Protein AF-A0A8S1UZ27-F1 (afdb_monomer_lite)

InterPro domains:
  IPR019019 H-type lectin domain [PF09458] (265-325)

Sequence (639 aa):
MTGDRNINRKHVNYRKAGKIKKKLHKQQIKKAALSNKTTQPKSIEDMTKKDRRELIKKKKIVKEIEKALIKKGCSKRNRGRIMIIQKFFLYKLYLYSFVFQFIIFLSIPPYSIFSLRNQSVFQNNRYIYKNFNFIQYNLSFYCQIYRFFMIRQSIIKSQKCSQNINDPYVFLSSKICASLFLDLIKFKQMNIIKTKLTLKFYSNYFLLFLIKTYLQFIMKLIIAFLILLNTFAFIKYDSGLALDFNSDSYPTFKCYFGYSKIAVISFSNAFENIPQVFFYHEYFDQEVAEAELKLSITTITKTSFTSEIYCGQKRVRRLKIRWFALDDQRIEVINNFNMVNPDDKTFTIKNPNAKFGFIVLTSIHYSGAVDFQLSMSSITMNTVTVTITKVAGKFVNLKQVGYQVIVGVEEAFIKLGLQTSTGTFISGNISKQPNRWFVIAVQSITFPNTTYLTLEALFTYTATTLSYTWKSFLNSQTPNKHEQVWVAYQFTTTYKPLECFSIRTSRKQAFDLTILPTFFLQLVQTNQIYFTNGNYEYVVDKSITPLKMNIQMKCENGKKVQADFNKCNACSIQKTYSFTYNCFNQMNYIGFFPLFQQAFQQYNHLKINIQSSSLEIINVVYDQAITEKTIVKIQILNL

Secondary structure (DSSP, 8-state):
------SSSHHHHHHHHHHHHHHHHHHHHHHHHHS----PPPPGGGS-HHHHHHHHHHHHHHHHHHHHHHTS----TTHHHHHHHHHHHHHHHHHHHHHHHHHHHHTS-GGGTS--SS------HHHHHHHHHHHHHHHHHHHHHHHHHHHHHHHHHHTTSS--------SSSTTTHHHHHHHHHHHHHHHHHHHHHHHHHHHHHHHHHHHHHHHHHHHHHHHHHHHHHHHS-PPPEEEEEE-TTBTTT-TT--B-TT-EEEEEEE-SS--SSPPEEEEEEEEEEE-STT--EEEEEEEE-SSEEEEEEEE-SSPEEEEEEEEEEE--TTEEEEEEEEEES---EEEE-S-TT--EEEEEEEEEEESS-EEEEEEEEEE-SSEEEEEEEE-TTTGGGEEEEEEEEEEE-GGGEEEEEEEEESS-EE--PEEPPTTEEEEEEEEEEEE-SSS-EEEEEEEEE-SSEEEEEEE-SS-TT--EEEEEEEEESS-S------EEEEEEEEEE--S--SSS-SEEEEETTTTEEE-SSEEEEEEEPTT--SEEEEEEEE--TTEEEEEEEE--SS-SS--EEEEEEEE-TT-SEEEEEEEEE-SS---EEEEEEE-SSEEEEEEEEESSSEEEEEEEEEEEEE-

Structure (mmCIF, N/CA/C/O backbone):
data_AF-A0A8S1UZ27-F1
#
_entry.id   AF-A0A8S1UZ27-F1
#
loop_
_atom_site.group_PDB
_atom_site.id
_atom_site.type_symbol
_atom_site.label_atom_id
_atom_site.label_alt_id
_atom_site.label_comp_id
_atom_site.label_asym_id
_atom_site.label_entity_id
_atom_site.label_seq_id
_atom_site.pdbx_PDB_ins_code
_atom_site.Cartn_x
_atom_site.Cartn_y
_atom_site.Cartn_z
_atom_site.occupancy
_atom_site.B_iso_or_equiv
_atom_site.auth_seq_id
_atom_site.auth_comp_id
_atom_site.auth_asym_id
_atom_site.auth_atom_id
_atom_site.pdbx_PDB_model_num
ATOM 1 N N . MET A 1 1 ? -71.607 27.779 -12.928 1.00 41.59 1 MET A N 1
ATOM 2 C CA . MET A 1 1 ? -70.516 26.936 -12.390 1.00 41.59 1 MET A CA 1
ATOM 3 C C . MET A 1 1 ? -69.825 27.713 -11.282 1.00 41.59 1 MET A C 1
ATOM 5 O O . MET A 1 1 ? -69.341 28.808 -11.520 1.00 41.59 1 MET A O 1
ATOM 9 N N . THR A 1 2 ? -69.937 27.216 -10.055 1.00 36.25 2 THR A N 1
ATOM 10 C CA . THR A 1 2 ? -69.632 27.904 -8.792 1.00 36.25 2 THR A CA 1
ATOM 11 C C . THR A 1 2 ? -68.139 27.912 -8.469 1.00 36.25 2 THR A C 1
ATOM 13 O O . THR A 1 2 ? -67.514 26.853 -8.436 1.00 36.25 2 THR A O 1
ATOM 16 N N . GLY A 1 3 ? -67.601 29.104 -8.205 1.00 34.44 3 GLY A N 1
ATOM 17 C CA . GLY A 1 3 ? -66.210 29.345 -7.830 1.00 34.44 3 GLY A CA 1
ATOM 18 C C . GLY A 1 3 ? -65.928 29.334 -6.322 1.00 34.44 3 GLY A C 1
ATOM 19 O O . GLY A 1 3 ? -66.820 29.490 -5.491 1.00 34.44 3 GLY A O 1
ATOM 20 N N . ASP A 1 4 ? -64.636 29.155 -6.046 1.00 43.75 4 ASP A N 1
ATOM 21 C CA . ASP A 1 4 ? -63.824 29.569 -4.897 1.00 43.75 4 ASP A CA 1
ATOM 22 C C . ASP A 1 4 ? -64.336 29.409 -3.460 1.00 43.75 4 ASP A C 1
ATOM 24 O O . ASP A 1 4 ? -65.201 30.142 -2.992 1.00 43.75 4 ASP A O 1
ATOM 28 N N . ARG A 1 5 ? -63.625 28.551 -2.703 1.00 39.25 5 ARG A N 1
ATOM 29 C CA . ARG A 1 5 ? -63.264 28.709 -1.272 1.00 39.25 5 ARG A CA 1
ATOM 30 C C . ARG A 1 5 ? -62.453 27.492 -0.801 1.00 39.25 5 ARG A C 1
ATOM 32 O O . ARG A 1 5 ? -63.037 26.555 -0.271 1.00 39.25 5 ARG A O 1
ATOM 39 N N . ASN A 1 6 ? -61.116 27.473 -0.938 1.00 40.66 6 ASN A N 1
ATOM 40 C CA . ASN A 1 6 ? -60.306 26.561 -0.093 1.00 40.66 6 ASN A CA 1
ATOM 41 C C . ASN A 1 6 ? -58.792 26.824 0.069 1.00 40.66 6 ASN A C 1
ATOM 43 O O . ASN A 1 6 ? -58.077 25.960 0.575 1.00 40.66 6 ASN A O 1
ATOM 47 N N . ILE A 1 7 ? -58.266 28.010 -0.257 1.00 44.84 7 ILE A N 1
ATOM 48 C CA . ILE A 1 7 ? -56.809 28.262 -0.152 1.00 44.84 7 ILE A CA 1
ATOM 49 C C . ILE A 1 7 ? -56.374 28.865 1.208 1.00 44.84 7 ILE A C 1
ATOM 51 O O . ILE A 1 7 ? -55.194 28.857 1.549 1.00 44.84 7 ILE A O 1
ATOM 55 N N . ASN A 1 8 ? -57.300 29.254 2.095 1.00 41.97 8 ASN A N 1
ATOM 56 C CA . ASN A 1 8 ? -56.944 29.947 3.349 1.00 41.97 8 ASN A CA 1
ATOM 57 C C . ASN A 1 8 ? -56.715 29.074 4.604 1.00 41.97 8 ASN A C 1
ATOM 59 O O . ASN A 1 8 ? -56.408 29.609 5.670 1.00 41.97 8 ASN A O 1
ATOM 63 N N . ARG A 1 9 ? -56.791 27.735 4.531 1.00 41.94 9 ARG A N 1
ATOM 64 C CA . ARG A 1 9 ? -56.571 26.870 5.718 1.00 41.94 9 ARG A CA 1
ATOM 65 C C . ARG A 1 9 ? -55.127 26.397 5.932 1.00 41.94 9 ARG A C 1
ATOM 67 O O . ARG A 1 9 ? -54.772 26.070 7.064 1.00 41.94 9 ARG A O 1
ATOM 74 N N . LYS A 1 10 ? -54.253 26.419 4.916 1.00 42.84 10 LYS A N 1
ATOM 75 C CA . LYS A 1 10 ? -52.860 25.938 5.069 1.00 42.84 10 LYS A CA 1
ATOM 76 C C . LYS A 1 10 ? -51.909 26.963 5.710 1.00 42.84 10 LYS A C 1
ATOM 78 O O . LYS A 1 10 ? -51.003 26.563 6.438 1.00 42.84 10 LYS A O 1
ATOM 83 N N . HIS A 1 11 ? -52.153 28.269 5.572 1.00 45.69 11 HIS A N 1
ATOM 84 C CA . HIS A 1 11 ? -51.264 29.296 6.145 1.00 45.69 11 HIS A CA 1
ATOM 85 C C . HIS A 1 11 ? -51.461 29.575 7.649 1.00 45.69 11 HIS A C 1
ATOM 87 O O . HIS A 1 11 ? -50.553 30.091 8.307 1.00 45.69 11 HIS A O 1
ATOM 93 N N . VAL A 1 12 ? -52.592 29.175 8.241 1.00 45.78 12 VAL A N 1
ATOM 94 C CA . VAL A 1 12 ? -52.863 29.384 9.679 1.00 45.78 12 VAL A CA 1
ATOM 95 C C . VAL A 1 12 ? -52.142 28.349 10.563 1.00 45.78 12 VAL A C 1
ATOM 97 O O . VAL A 1 12 ? -51.754 28.663 11.694 1.00 45.78 12 VAL A O 1
ATOM 100 N N . ASN A 1 13 ? -51.853 27.149 10.045 1.00 44.91 13 ASN A N 1
ATOM 101 C CA . ASN A 1 13 ? -51.192 26.090 10.819 1.00 44.91 13 ASN A CA 1
ATOM 102 C C . ASN A 1 13 ? -49.684 26.316 11.026 1.00 44.91 13 ASN A C 1
ATOM 104 O O . ASN A 1 13 ? -49.158 25.984 12.092 1.00 44.91 13 ASN A O 1
ATOM 108 N N . TYR A 1 14 ? -48.996 26.994 10.104 1.00 46.53 14 TYR A N 1
ATOM 109 C CA . TYR A 1 14 ? -47.568 27.304 10.270 1.00 46.53 14 TYR A CA 1
ATOM 110 C C . TYR A 1 14 ? -47.303 28.384 11.334 1.00 46.53 14 TYR A C 1
ATOM 112 O O . TYR A 1 14 ? -46.332 28.290 12.091 1.00 46.53 14 TYR A O 1
ATOM 120 N N . ARG A 1 15 ? -48.205 29.366 11.496 1.00 48.00 15 ARG A N 1
ATOM 121 C CA . ARG A 1 15 ? -48.085 30.380 12.566 1.00 48.00 15 ARG A CA 1
ATOM 122 C C . ARG A 1 15 ? -48.369 29.813 13.964 1.00 48.00 15 ARG A C 1
ATOM 124 O O . ARG A 1 15 ? -47.760 30.278 14.931 1.00 48.00 15 ARG A O 1
ATOM 131 N N . LYS A 1 16 ? -49.229 28.792 14.094 1.00 50.75 16 LYS A N 1
ATOM 132 C CA . LYS A 1 16 ? -49.466 28.098 15.377 1.00 50.75 16 LYS A CA 1
ATOM 133 C C . LYS A 1 16 ? -48.286 27.198 15.775 1.00 50.75 16 LYS A C 1
ATOM 135 O O . LYS A 1 16 ? -47.858 27.259 16.928 1.00 50.75 16 LYS A O 1
ATOM 140 N N . ALA A 1 17 ? -47.678 26.475 14.831 1.00 51.34 17 ALA A N 1
ATOM 141 C CA . ALA A 1 17 ? -46.500 25.639 15.097 1.00 51.34 17 ALA A CA 1
ATOM 142 C C . ALA A 1 17 ? -45.268 26.458 15.548 1.00 51.34 17 ALA A C 1
ATOM 144 O O . ALA A 1 17 ? -44.571 26.079 16.494 1.00 51.34 17 ALA A O 1
ATOM 145 N N . GLY A 1 18 ? -45.044 27.638 14.954 1.00 56.72 18 GLY A N 1
ATOM 146 C CA . GLY A 1 18 ? -43.955 28.541 15.352 1.00 56.72 18 GLY A CA 1
ATOM 147 C C . GLY A 1 18 ? -44.103 29.116 16.770 1.00 56.72 18 GLY A C 1
ATOM 148 O O . GLY A 1 18 ? -43.116 29.232 17.503 1.00 56.72 18 GLY A O 1
ATOM 149 N N . LYS A 1 19 ? -45.337 29.422 17.204 1.00 60.22 19 LYS A N 1
ATOM 150 C CA . LYS A 1 19 ? -45.610 29.917 18.568 1.00 60.22 19 LYS A CA 1
ATOM 151 C C . LYS A 1 19 ? -45.433 28.825 19.633 1.00 60.22 19 LYS A C 1
ATOM 153 O O . LYS A 1 19 ? -44.931 29.127 20.715 1.00 60.22 19 LYS A O 1
ATOM 158 N N . ILE A 1 20 ? -45.756 27.567 19.322 1.00 66.69 20 ILE A N 1
ATOM 159 C CA . ILE A 1 20 ? -45.565 26.423 20.235 1.00 66.69 20 ILE A CA 1
ATOM 160 C C . ILE A 1 20 ? -44.070 26.119 20.426 1.00 66.69 20 ILE A C 1
ATOM 162 O O . ILE A 1 20 ? -43.617 25.966 21.562 1.00 66.69 20 ILE A O 1
ATOM 166 N N . LYS A 1 21 ? -43.268 26.158 19.351 1.00 61.44 21 LYS A N 1
ATOM 167 C CA . LYS A 1 21 ? -41.815 25.909 19.412 1.00 61.44 21 LYS A CA 1
ATOM 168 C C . LYS A 1 21 ? -41.064 26.972 20.233 1.00 61.44 21 LYS A C 1
ATOM 170 O O . LYS A 1 21 ? -40.198 26.631 21.037 1.00 61.44 21 LYS A O 1
ATOM 175 N N . LYS A 1 22 ? -41.457 28.252 20.132 1.00 63.16 22 LYS A N 1
ATOM 176 C CA . LYS A 1 22 ? -40.910 29.340 20.976 1.00 63.16 22 LYS A CA 1
ATOM 177 C C . LYS A 1 22 ? -41.300 29.208 22.457 1.00 63.16 22 LYS A C 1
ATOM 179 O O . LYS A 1 22 ? -40.494 29.549 23.322 1.00 63.16 22 LYS A O 1
ATOM 184 N N . LYS A 1 23 ? -42.501 28.701 22.768 1.00 65.81 23 LYS A N 1
ATOM 185 C CA . LYS A 1 23 ? -42.969 28.496 24.154 1.00 65.81 23 LYS A CA 1
ATOM 186 C C . LYS A 1 23 ? -42.242 27.323 24.833 1.00 65.81 23 LYS A C 1
ATOM 188 O O . LYS A 1 23 ? -41.827 27.463 25.982 1.00 65.81 23 LYS A O 1
ATOM 193 N N . LEU A 1 24 ? -41.996 26.233 24.098 1.00 64.50 24 LEU A N 1
ATOM 194 C CA . LEU A 1 24 ? -41.214 25.076 24.561 1.00 64.50 24 LEU A CA 1
ATOM 195 C C . LEU A 1 24 ? -39.742 25.429 24.820 1.00 64.50 24 LEU A C 1
ATOM 197 O O . LEU A 1 24 ? -39.191 25.047 25.851 1.00 64.50 24 LEU A O 1
ATOM 201 N N . HIS A 1 25 ? -39.127 26.235 23.951 1.00 63.19 25 HIS A N 1
ATOM 202 C CA . HIS A 1 25 ? -37.741 26.665 24.146 1.00 63.19 25 HIS A CA 1
ATOM 203 C C . HIS A 1 25 ? -37.587 27.607 25.359 1.00 63.19 25 HIS A C 1
ATOM 205 O O . HIS A 1 25 ? -36.668 27.445 26.161 1.00 63.19 25 HIS A O 1
ATOM 211 N N . LYS A 1 26 ? -38.548 28.520 25.591 1.00 63.34 26 LYS A N 1
ATOM 212 C CA . LYS A 1 26 ? -38.580 29.358 26.810 1.00 63.34 26 LYS A CA 1
ATOM 213 C C . LYS A 1 26 ? -38.780 28.542 28.096 1.00 63.34 26 LYS A C 1
ATOM 215 O O . LYS A 1 26 ? -38.224 28.911 29.129 1.00 63.34 26 LYS A O 1
ATOM 220 N N . GLN A 1 27 ? -39.537 27.442 28.056 1.00 65.81 27 GLN A N 1
ATOM 221 C CA . GLN A 1 27 ? -39.699 26.539 29.205 1.00 65.81 27 GLN A CA 1
ATOM 222 C C . GLN A 1 27 ? -38.439 25.708 29.490 1.00 65.81 27 GLN A C 1
ATOM 224 O O . GLN A 1 27 ? -38.112 25.492 30.656 1.00 65.81 27 GLN A O 1
ATOM 229 N N . GLN A 1 28 ? -37.695 25.300 28.459 1.00 66.00 28 GLN A N 1
ATOM 230 C CA . GLN A 1 28 ? -36.416 24.598 28.626 1.00 66.00 28 GLN A CA 1
ATOM 231 C C . GLN A 1 28 ? -35.327 25.513 29.205 1.00 66.00 28 GLN A C 1
ATOM 233 O O . GLN A 1 28 ? -34.615 25.101 30.117 1.00 66.00 28 GLN A O 1
ATOM 238 N N . ILE A 1 29 ? -35.271 26.781 28.781 1.00 61.97 29 ILE A N 1
ATOM 239 C CA . ILE A 1 29 ? -34.348 27.777 29.354 1.00 61.97 29 ILE A CA 1
ATOM 240 C C . ILE A 1 29 ? -34.710 28.093 30.819 1.00 61.97 29 ILE A C 1
ATOM 242 O O . ILE A 1 29 ? -33.822 28.186 31.663 1.00 61.97 29 ILE A O 1
ATOM 246 N N . LYS A 1 30 ? -36.007 28.166 31.170 1.00 52.00 30 LYS A N 1
ATOM 247 C CA . LYS A 1 30 ? -36.445 28.320 32.575 1.00 52.00 30 LYS A CA 1
ATOM 248 C C . LYS A 1 30 ? -36.113 27.100 33.449 1.00 52.00 30 LYS A C 1
ATOM 250 O O . LYS A 1 30 ? -35.786 27.288 34.615 1.00 52.00 30 LYS A O 1
ATOM 255 N N . LYS A 1 31 ? -36.157 25.873 32.909 1.00 53.09 31 LYS A N 1
ATOM 256 C CA . LYS A 1 31 ? -35.744 24.653 33.634 1.00 53.09 31 LYS A CA 1
ATOM 257 C C . LYS A 1 31 ? -34.225 24.565 33.823 1.00 53.09 31 LYS A C 1
ATOM 259 O O . LYS A 1 31 ? -33.789 24.164 34.895 1.00 53.09 31 LYS A O 1
ATOM 264 N N . ALA A 1 32 ? -33.433 25.004 32.844 1.00 46.25 32 ALA A N 1
ATOM 265 C CA . ALA A 1 32 ? -31.973 25.060 32.965 1.00 46.25 32 ALA A CA 1
ATOM 266 C C . ALA A 1 32 ? -31.498 26.144 33.956 1.00 46.25 32 ALA A C 1
ATOM 268 O O . ALA A 1 32 ? -30.517 25.948 34.667 1.00 46.25 32 ALA A O 1
ATOM 269 N N . ALA A 1 33 ? -32.228 27.259 34.072 1.00 43.53 33 ALA A N 1
ATOM 270 C CA . ALA A 1 33 ? -31.926 28.311 35.047 1.00 43.53 33 ALA A CA 1
ATOM 271 C C . ALA A 1 33 ? -32.266 27.927 36.505 1.00 43.53 33 ALA A C 1
ATOM 273 O O . ALA A 1 33 ? -31.741 28.543 37.430 1.00 43.53 33 ALA A O 1
ATOM 274 N N . LEU A 1 34 ? -33.108 26.907 36.727 1.00 39.94 34 LEU A N 1
ATOM 275 C CA . LEU A 1 34 ? -33.464 26.419 38.067 1.00 39.94 34 LEU A CA 1
ATOM 276 C C . LEU A 1 34 ? -32.574 25.275 38.588 1.00 39.94 34 LEU A C 1
ATOM 278 O O . LEU A 1 34 ? -32.634 24.993 39.780 1.00 39.94 34 LEU A O 1
ATOM 282 N N . SER A 1 35 ? -31.727 24.646 37.759 1.00 36.16 35 SER A N 1
ATOM 283 C CA . SER A 1 35 ? -30.863 23.530 38.198 1.00 36.16 35 SER A CA 1
ATOM 284 C C . SER A 1 35 ? -29.438 23.934 38.600 1.00 36.16 35 SER A C 1
ATOM 286 O O . SER A 1 35 ? -28.641 23.062 38.926 1.00 36.16 35 SER A O 1
ATOM 288 N N . ASN A 1 36 ? -29.106 25.231 38.602 1.00 34.03 36 ASN A N 1
ATOM 289 C CA . ASN A 1 36 ? -27.794 25.750 39.019 1.00 34.03 36 ASN A CA 1
ATOM 290 C C . ASN A 1 36 ? -27.877 26.549 40.330 1.00 34.03 36 ASN A C 1
ATOM 292 O O . ASN A 1 36 ? -27.375 27.667 40.441 1.00 34.03 36 ASN A O 1
ATOM 296 N N . LYS A 1 37 ? -28.501 25.957 41.352 1.00 33.56 37 LYS A N 1
ATOM 297 C CA . LYS A 1 37 ? -28.351 26.392 42.743 1.00 33.56 37 LYS A CA 1
ATOM 298 C C . LYS A 1 37 ? -27.915 25.212 43.613 1.00 33.56 37 LYS A C 1
ATOM 300 O O . LYS A 1 37 ? -28.491 24.135 43.541 1.00 33.56 37 LYS A O 1
ATOM 305 N N . THR A 1 38 ? -26.918 25.506 44.450 1.00 32.19 38 THR A N 1
ATOM 306 C CA . THR A 1 38 ? -26.483 24.816 45.678 1.00 32.19 38 THR A CA 1
ATOM 307 C C . THR A 1 38 ? -25.759 23.470 45.572 1.00 32.19 38 THR A C 1
ATOM 309 O O . THR A 1 38 ? -26.370 22.412 45.568 1.00 32.19 38 THR A O 1
ATOM 312 N N . THR A 1 39 ? -24.433 23.515 45.722 1.00 30.98 39 THR A N 1
ATOM 313 C CA . THR A 1 39 ? -23.707 22.587 46.604 1.00 30.98 39 THR A CA 1
ATOM 314 C C . THR A 1 39 ? -23.667 23.214 48.003 1.00 30.98 39 THR A C 1
ATOM 316 O O . THR A 1 39 ? -22.890 24.132 48.259 1.00 30.98 39 THR A O 1
ATOM 319 N N . GLN A 1 40 ? -24.551 22.768 48.901 1.00 36.16 40 GLN A N 1
ATOM 320 C CA . GLN A 1 40 ? -24.420 23.008 50.344 1.00 36.16 40 GLN A CA 1
ATOM 321 C C . GLN A 1 40 ? -23.459 21.970 50.954 1.00 36.16 40 GLN A C 1
ATOM 323 O O . GLN A 1 40 ? -23.440 20.824 50.499 1.00 36.16 40 GLN A O 1
ATOM 328 N N . PRO A 1 41 ? -22.661 22.325 51.977 1.00 37.94 41 PRO A N 1
ATOM 329 C CA . PRO A 1 41 ? -21.902 21.343 52.741 1.00 37.94 41 PRO A CA 1
ATOM 330 C C . PRO A 1 41 ? -22.841 20.519 53.638 1.00 37.94 41 PRO A C 1
ATOM 332 O O . PRO A 1 41 ? -23.840 21.037 54.134 1.00 37.94 41 PRO A O 1
ATOM 335 N N . LYS A 1 42 ? -22.504 19.235 53.831 1.00 46.38 42 LYS A N 1
ATOM 336 C CA . LYS A 1 42 ? -23.246 18.261 54.655 1.00 46.38 42 LYS A CA 1
ATOM 337 C C . LYS A 1 42 ? -23.623 18.835 56.030 1.00 46.38 42 LYS A C 1
ATOM 339 O O . LYS A 1 42 ? -22.815 19.535 56.647 1.00 46.38 42 LYS A O 1
ATOM 344 N N . SER A 1 43 ? -24.831 18.518 56.502 1.00 56.53 43 SER A N 1
ATOM 345 C CA . SER A 1 43 ? -25.307 18.918 57.828 1.00 56.53 43 SER A CA 1
ATOM 346 C C . SER A 1 43 ? -24.439 18.281 58.925 1.00 56.53 43 SER A C 1
ATOM 348 O O . SER A 1 43 ? -23.845 17.215 58.759 1.00 56.53 43 SER A O 1
ATOM 350 N N . ILE A 1 44 ? -24.337 18.962 60.067 1.00 50.81 44 ILE A N 1
ATOM 351 C CA . ILE A 1 44 ? -23.523 18.547 61.224 1.00 50.81 44 ILE A CA 1
ATOM 352 C C . ILE A 1 44 ? -24.068 17.263 61.892 1.00 50.81 44 ILE A C 1
ATOM 354 O O . ILE A 1 44 ? -23.381 16.671 62.728 1.00 50.81 44 ILE A O 1
ATOM 358 N N . GLU A 1 45 ? -25.275 16.828 61.529 1.00 56.94 45 GLU A N 1
ATOM 359 C CA . GLU A 1 45 ? -25.944 15.641 62.075 1.00 56.94 45 GLU A CA 1
ATOM 360 C C . GLU A 1 45 ? -25.415 14.329 61.476 1.00 56.94 45 GLU A C 1
ATOM 362 O O . GLU A 1 45 ? -25.413 13.317 62.169 1.00 56.94 45 GLU A O 1
ATOM 367 N N . ASP A 1 46 ? -24.814 14.371 60.281 1.00 52.19 46 ASP A N 1
ATOM 368 C CA . ASP A 1 46 ? -24.260 13.189 59.597 1.00 52.19 46 ASP A CA 1
ATOM 369 C C . ASP A 1 46 ? -22.761 12.949 59.876 1.00 52.19 46 ASP A C 1
ATOM 371 O O . ASP A 1 46 ? -22.117 12.094 59.260 1.00 52.19 46 ASP A O 1
ATOM 375 N N . MET A 1 47 ? -22.150 13.725 60.777 1.00 71.06 47 MET A N 1
ATOM 376 C CA . MET A 1 47 ? -20.730 13.581 61.107 1.00 71.06 47 MET A CA 1
ATOM 377 C C . MET A 1 47 ? -20.502 12.507 62.171 1.00 71.06 47 MET A C 1
ATOM 379 O O . MET A 1 47 ? -21.092 12.544 63.253 1.00 71.06 47 MET A O 1
ATOM 383 N N . THR A 1 48 ? -19.544 11.607 61.929 1.00 78.56 48 THR A N 1
ATOM 384 C CA . THR A 1 48 ? -19.143 10.623 62.940 1.00 78.56 48 THR A CA 1
ATOM 385 C C . THR A 1 48 ? -18.629 11.320 64.211 1.00 78.56 48 THR A C 1
ATOM 387 O O . THR A 1 48 ? -18.039 12.408 64.175 1.00 78.56 48 THR A O 1
ATOM 390 N N . LYS A 1 49 ? -18.813 10.690 65.382 1.00 73.19 49 LYS A N 1
ATOM 391 C CA . LYS A 1 49 ? -18.394 11.237 66.694 1.00 73.19 49 LYS A CA 1
ATOM 392 C C . LYS A 1 49 ? -16.896 11.599 66.738 1.00 73.19 49 LYS A C 1
ATOM 394 O O . LYS A 1 49 ? -16.504 12.501 67.483 1.00 73.19 49 LYS A O 1
ATOM 399 N N . LYS A 1 50 ? -16.068 10.927 65.926 1.00 73.44 50 LYS A N 1
ATOM 400 C CA . LYS A 1 50 ? -14.630 11.196 65.759 1.00 73.44 50 LYS A CA 1
ATOM 401 C C . LYS A 1 50 ? -14.386 12.511 65.008 1.00 73.44 50 LYS A C 1
ATOM 403 O O . LYS A 1 50 ? -13.648 13.360 65.509 1.00 73.44 50 LYS A O 1
ATOM 408 N N . ASP A 1 51 ? -15.086 12.732 63.898 1.00 67.06 51 ASP A N 1
ATOM 409 C CA . ASP A 1 51 ? -14.953 13.945 63.078 1.00 67.06 51 ASP A CA 1
ATOM 410 C C . ASP A 1 51 ? -15.468 15.191 63.809 1.00 67.06 51 ASP A C 1
ATOM 412 O O . ASP A 1 51 ? -14.884 16.274 63.718 1.00 67.06 51 ASP A O 1
ATOM 416 N N . ARG A 1 52 ? -16.521 15.037 64.625 1.00 75.75 52 ARG A N 1
ATOM 417 C CA . ARG A 1 52 ? -17.059 16.127 65.458 1.00 75.75 52 ARG A CA 1
ATOM 418 C C . ARG A 1 52 ? -16.047 16.588 66.514 1.00 75.75 52 ARG A C 1
ATOM 420 O O . ARG A 1 52 ? -15.880 17.788 66.731 1.00 75.75 52 ARG A O 1
ATOM 427 N N . ARG A 1 53 ? -15.318 15.649 67.135 1.00 76.19 53 ARG A N 1
ATOM 428 C CA . ARG A 1 53 ? -14.252 15.949 68.111 1.00 76.19 53 ARG A CA 1
ATOM 429 C C . ARG A 1 53 ? -13.044 16.627 67.457 1.00 76.19 53 ARG A C 1
ATOM 431 O O . ARG A 1 53 ? -12.495 17.565 68.037 1.00 76.19 53 ARG A O 1
ATOM 438 N N . GLU A 1 54 ? -12.658 16.211 66.252 1.00 72.44 54 GLU A N 1
ATOM 439 C CA . GLU A 1 54 ? -11.586 16.867 65.490 1.00 72.44 54 GLU A CA 1
ATOM 440 C C . GLU A 1 54 ? -11.944 18.299 65.077 1.00 72.44 54 GLU A C 1
ATOM 442 O O . GLU A 1 54 ? -11.121 19.209 65.214 1.00 72.44 54 GLU A O 1
ATOM 447 N N . LEU A 1 55 ? -13.179 18.523 64.621 1.00 75.81 55 LEU A N 1
ATOM 448 C CA . LEU A 1 55 ? -13.649 19.849 64.229 1.00 75.81 55 LEU A CA 1
ATOM 449 C C . LEU A 1 55 ? -13.652 20.818 65.423 1.00 75.81 55 LEU A C 1
ATOM 451 O O . LEU A 1 55 ? -13.242 21.971 65.286 1.00 75.81 55 LEU A O 1
ATOM 455 N N . ILE A 1 56 ? -14.054 20.349 66.609 1.00 81.75 56 ILE A N 1
ATOM 456 C CA . ILE A 1 56 ? -14.033 21.148 67.844 1.00 81.75 56 ILE A CA 1
ATOM 457 C C . ILE A 1 56 ? -12.592 21.482 68.262 1.00 81.75 56 ILE A C 1
ATOM 459 O O . ILE A 1 56 ? -12.317 22.634 68.604 1.00 81.75 56 ILE A O 1
ATOM 463 N N . LYS A 1 57 ? -11.648 20.531 68.166 1.00 76.94 57 LYS A N 1
ATOM 464 C CA . LYS A 1 57 ? -10.219 20.800 68.424 1.00 76.94 57 LYS A CA 1
ATOM 465 C C . LYS A 1 57 ? -9.654 21.851 67.462 1.00 76.94 57 LYS A C 1
ATOM 467 O O . LYS A 1 57 ? -9.020 22.802 67.916 1.00 76.94 57 LYS A O 1
ATOM 472 N N . LYS A 1 58 ? -9.945 21.743 66.159 1.00 69.06 58 LYS A N 1
ATOM 473 C CA . LYS A 1 58 ? -9.503 22.719 65.142 1.00 69.06 58 LYS A CA 1
ATOM 474 C C . LYS A 1 58 ? -10.095 24.111 65.390 1.00 69.06 58 LYS A C 1
ATOM 476 O O . LYS A 1 58 ? -9.363 25.096 65.346 1.00 69.06 58 LYS A O 1
ATOM 481 N N . LYS A 1 59 ? -11.382 24.209 65.749 1.00 73.75 59 LYS A N 1
ATOM 482 C CA . LYS A 1 59 ? -12.020 25.495 66.094 1.00 73.75 59 LYS A CA 1
ATOM 483 C C . LYS A 1 59 ? -11.441 26.127 67.364 1.00 73.75 59 LYS A C 1
ATOM 485 O O . LYS A 1 59 ? -11.304 27.347 67.415 1.00 73.75 59 LYS A O 1
ATOM 490 N N . LYS A 1 60 ? -11.058 25.326 68.366 1.00 75.75 60 LYS A N 1
ATOM 491 C CA . LYS A 1 60 ? -10.421 25.827 69.597 1.00 75.75 60 LYS A CA 1
ATOM 492 C C . LYS A 1 60 ? -9.029 26.414 69.318 1.00 75.75 60 LYS A C 1
ATOM 494 O O . LYS A 1 60 ? -8.735 27.497 69.809 1.00 75.75 60 LYS A O 1
ATOM 499 N N . ILE A 1 61 ? -8.234 25.772 68.456 1.00 68.69 61 ILE A N 1
ATOM 500 C CA . ILE A 1 61 ? -6.908 26.265 68.032 1.00 68.69 61 ILE A CA 1
ATOM 501 C C . ILE A 1 61 ? -7.018 27.585 67.253 1.00 68.69 61 ILE A C 1
ATOM 503 O O . ILE A 1 61 ? -6.267 28.518 67.519 1.00 68.69 61 ILE A O 1
ATOM 507 N N . VAL A 1 62 ? -7.983 27.706 66.335 1.00 66.50 62 VAL A N 1
ATOM 508 C CA . VAL A 1 62 ? -8.198 28.954 65.576 1.00 66.50 62 VAL A CA 1
ATOM 509 C C . VAL A 1 62 ? -8.577 30.113 66.505 1.00 66.50 62 VAL A C 1
ATOM 511 O O . VAL A 1 62 ? -8.039 31.208 66.364 1.00 66.50 62 VAL A O 1
ATOM 514 N N . LYS A 1 63 ? -9.422 29.862 67.513 1.00 67.50 63 LYS A N 1
ATOM 515 C CA . LYS A 1 63 ? -9.853 30.886 68.480 1.00 67.50 63 LYS A CA 1
ATOM 516 C C . LYS A 1 63 ? -8.723 31.331 69.423 1.00 67.50 63 LYS A C 1
ATOM 518 O O . LYS A 1 63 ? -8.672 32.494 69.815 1.00 67.50 63 LYS A O 1
ATOM 523 N N . GLU A 1 64 ? -7.805 30.428 69.769 1.00 68.69 64 GLU A N 1
ATOM 524 C CA . GLU A 1 64 ? -6.578 30.734 70.527 1.00 68.69 64 GLU A CA 1
ATOM 525 C C . GLU A 1 64 ? -5.595 31.576 69.692 1.00 68.69 64 GLU A C 1
ATOM 527 O O . GLU A 1 64 ? -5.050 32.563 70.188 1.00 68.69 64 GLU A O 1
ATOM 532 N N . ILE A 1 65 ? -5.435 31.259 68.400 1.00 59.97 65 ILE A N 1
ATOM 533 C CA . ILE A 1 65 ? -4.608 32.036 67.460 1.00 59.97 65 ILE A CA 1
ATOM 534 C C . ILE A 1 65 ? -5.189 33.443 67.250 1.00 59.97 65 ILE A C 1
ATOM 536 O O . ILE A 1 65 ? -4.441 34.421 67.260 1.00 59.97 65 ILE A O 1
ATOM 540 N N . GLU A 1 66 ? -6.510 33.581 67.121 1.00 56.19 66 GLU A N 1
ATOM 541 C CA . GLU A 1 66 ? -7.170 34.890 67.016 1.00 56.19 66 GLU A CA 1
ATOM 542 C C . GLU A 1 66 ? -6.984 35.734 68.283 1.00 56.19 66 GLU A C 1
ATOM 544 O O . GLU A 1 66 ? -6.634 36.912 68.189 1.00 56.19 66 GLU A O 1
ATOM 549 N N . LYS A 1 67 ? -7.111 35.135 69.475 1.00 60.50 67 LYS A N 1
ATOM 550 C CA . LYS A 1 67 ? -6.838 35.829 70.745 1.00 60.50 67 LYS A CA 1
ATOM 551 C C . LYS A 1 67 ? -5.368 36.247 70.878 1.00 60.50 67 LYS A C 1
ATOM 553 O O . LYS A 1 67 ? -5.092 37.357 71.334 1.00 60.50 67 LYS A O 1
ATOM 558 N N . ALA A 1 68 ? -4.426 35.412 70.434 1.00 49.62 68 ALA A N 1
ATOM 559 C CA . ALA A 1 68 ? -2.997 35.734 70.437 1.00 49.62 68 ALA A CA 1
ATOM 560 C C . ALA A 1 68 ? -2.634 36.854 69.442 1.00 49.62 68 ALA A C 1
ATOM 562 O O . ALA A 1 68 ? -1.725 37.647 69.699 1.00 49.62 68 ALA A O 1
ATOM 563 N N . LEU A 1 69 ? -3.362 36.952 68.325 1.00 44.66 69 LEU A N 1
ATOM 564 C CA . LEU A 1 69 ? -3.179 37.998 67.317 1.00 44.66 69 LEU A CA 1
ATOM 565 C C . LEU A 1 69 ? -3.798 39.341 67.727 1.00 44.66 69 LEU A C 1
ATOM 567 O O . LEU A 1 69 ? -3.250 40.381 67.370 1.00 44.66 69 LEU A O 1
ATOM 571 N N . ILE A 1 70 ? -4.882 39.333 68.507 1.00 51.91 70 ILE A N 1
ATOM 572 C CA . ILE A 1 70 ? -5.523 40.552 69.030 1.00 51.91 70 ILE A CA 1
ATOM 573 C C . ILE A 1 70 ? -4.718 41.156 70.196 1.00 51.91 70 ILE A C 1
ATOM 575 O O . ILE A 1 70 ? -4.683 42.374 70.352 1.00 51.91 70 ILE A O 1
ATOM 579 N N . LYS A 1 71 ? -3.980 40.340 70.963 1.00 40.56 71 LYS A N 1
ATOM 580 C CA . LYS A 1 71 ? -3.163 40.806 72.101 1.00 40.56 71 LYS A CA 1
ATOM 581 C C . LYS A 1 71 ? -1.875 41.555 71.699 1.00 40.56 71 LYS A C 1
ATOM 583 O O . LYS A 1 71 ? -1.245 42.173 72.550 1.00 40.56 71 LYS A O 1
ATOM 588 N N . LYS A 1 72 ? -1.471 41.540 70.420 1.00 39.06 72 LYS A N 1
ATOM 589 C CA . LYS A 1 72 ? -0.290 42.270 69.909 1.00 39.06 72 LYS A CA 1
ATOM 590 C C . LYS A 1 72 ? -0.706 43.456 69.036 1.00 39.06 72 LYS A C 1
ATOM 592 O O . LYS A 1 72 ? -0.648 43.393 67.809 1.00 39.06 72 LYS A O 1
ATOM 597 N N . GLY A 1 73 ? -1.121 44.546 69.680 1.00 39.69 73 GLY A N 1
ATOM 598 C CA . GLY A 1 73 ? -1.416 45.818 69.020 1.00 39.69 73 GLY A CA 1
ATOM 599 C C . GLY A 1 73 ? -0.201 46.371 68.270 1.00 39.69 73 GLY A C 1
ATOM 600 O O . GLY A 1 73 ? 0.758 46.830 68.879 1.00 39.69 73 GLY A O 1
ATOM 601 N N . CYS A 1 74 ? -0.242 46.327 66.936 1.00 33.50 74 CYS A N 1
ATOM 602 C CA . CYS A 1 74 ? 0.639 47.092 66.055 1.00 33.50 74 CYS A CA 1
ATOM 603 C C . CYS A 1 74 ? 0.014 47.237 64.658 1.00 33.50 74 CYS A C 1
ATOM 605 O O . CYS A 1 74 ? -0.380 46.264 64.012 1.00 33.50 74 CYS A O 1
ATOM 607 N N . SER A 1 75 ? -0.061 48.488 64.203 1.00 44.12 75 SER A N 1
ATOM 608 C CA . SER A 1 75 ? -0.649 48.956 62.944 1.00 44.12 75 SER A CA 1
ATOM 609 C C . SER A 1 75 ? -0.180 48.161 61.710 1.00 44.12 75 SER A C 1
ATOM 611 O O . SER A 1 75 ? 1.002 48.137 61.364 1.00 44.12 75 SER A O 1
ATOM 613 N N . LYS A 1 76 ? -1.131 47.512 61.020 1.00 44.53 76 LYS A N 1
ATOM 614 C CA . LYS A 1 76 ? -0.889 46.545 59.926 1.00 44.53 76 LYS A CA 1
ATOM 615 C C . LYS A 1 76 ? -1.306 47.032 58.528 1.00 44.53 76 LYS A C 1
ATOM 617 O O . LYS A 1 76 ? -1.221 46.262 57.573 1.00 44.53 76 LYS A O 1
ATOM 622 N N . ARG A 1 77 ? -1.752 48.286 58.354 1.00 39.72 77 ARG A N 1
ATOM 623 C CA . ARG A 1 77 ? -2.395 48.706 57.085 1.00 39.72 77 ARG A CA 1
ATOM 624 C C . ARG A 1 77 ? -1.438 49.028 55.926 1.00 39.72 77 ARG A C 1
ATOM 626 O O . ARG A 1 77 ? -1.817 48.803 54.782 1.00 39.72 77 ARG A O 1
ATOM 633 N N . ASN A 1 78 ? -0.187 49.429 56.183 1.00 39.12 78 ASN A N 1
ATOM 634 C CA . ASN A 1 78 ? 0.726 49.870 55.107 1.00 39.12 78 ASN A CA 1
ATOM 635 C C . ASN A 1 78 ? 1.794 48.849 54.666 1.00 39.12 78 ASN A C 1
ATOM 637 O O . ASN A 1 78 ? 2.258 48.920 53.530 1.00 39.12 78 ASN A O 1
ATOM 641 N N . ARG A 1 79 ? 2.152 47.844 55.481 1.00 39.94 79 ARG A N 1
ATOM 642 C CA . ARG A 1 79 ? 3.165 46.835 55.084 1.00 39.94 79 ARG A CA 1
ATOM 643 C C . ARG A 1 79 ? 2.614 45.722 54.186 1.00 39.94 79 ARG A C 1
ATOM 645 O O . ARG A 1 79 ? 3.320 45.255 53.298 1.00 39.94 79 ARG A O 1
ATOM 652 N N . GLY A 1 80 ? 1.348 45.332 54.362 1.00 43.22 80 GLY A N 1
ATOM 653 C CA . GLY A 1 80 ? 0.722 44.281 53.547 1.00 43.22 80 GLY A CA 1
ATOM 654 C C . GLY A 1 80 ? 0.519 44.688 52.085 1.00 43.22 80 GLY A C 1
ATOM 655 O O . GLY A 1 80 ? 0.826 43.915 51.182 1.00 43.22 80 GLY A O 1
ATOM 656 N N . ARG A 1 81 ? 0.075 45.929 51.835 1.00 42.25 81 ARG A N 1
ATOM 657 C CA . ARG A 1 81 ? -0.183 46.429 50.473 1.00 42.25 81 ARG A CA 1
ATOM 658 C C . ARG A 1 81 ? 1.092 46.572 49.640 1.00 42.25 81 ARG A C 1
ATOM 660 O O . ARG A 1 81 ? 1.101 46.150 48.490 1.00 42.25 81 ARG A O 1
ATOM 667 N N . ILE A 1 82 ? 2.184 47.072 50.222 1.00 44.16 82 ILE A N 1
ATOM 668 C CA . ILE A 1 82 ? 3.462 47.243 49.505 1.00 44.16 82 ILE A CA 1
ATOM 669 C C . ILE A 1 82 ? 4.063 45.885 49.114 1.00 44.16 82 ILE A C 1
ATOM 671 O O . ILE A 1 82 ? 4.532 45.713 47.992 1.00 44.16 82 ILE A O 1
ATOM 675 N N . MET A 1 83 ? 3.982 44.893 50.000 1.00 43.16 83 MET A N 1
ATOM 676 C CA . MET A 1 83 ? 4.553 43.568 49.756 1.00 43.16 83 MET A CA 1
ATOM 677 C C . MET A 1 83 ? 3.729 42.744 48.746 1.00 43.16 83 MET A C 1
ATOM 679 O O . MET A 1 83 ? 4.295 41.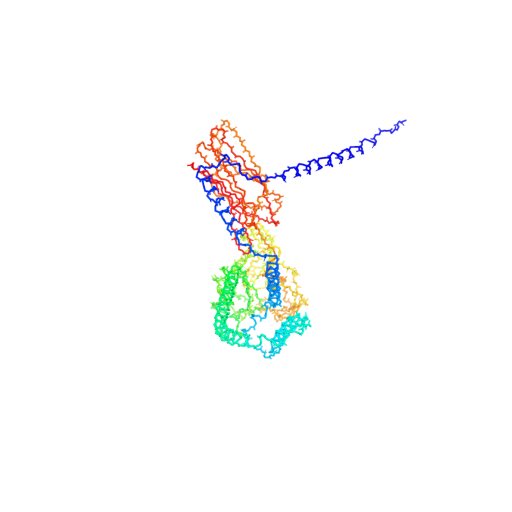974 47.972 1.00 43.16 83 MET A O 1
ATOM 683 N N . ILE A 1 84 ? 2.403 42.934 48.705 1.00 51.94 84 ILE A N 1
ATOM 684 C CA . ILE A 1 84 ? 1.529 42.326 47.687 1.00 51.94 84 ILE A CA 1
ATOM 685 C C . ILE A 1 84 ? 1.768 42.970 46.317 1.00 51.94 84 ILE A C 1
ATOM 687 O O . ILE A 1 84 ? 1.905 42.247 45.335 1.00 51.94 84 ILE A O 1
ATOM 691 N N . ILE A 1 85 ? 1.903 44.300 46.245 1.00 53.91 85 ILE A N 1
ATOM 692 C CA . ILE A 1 85 ? 2.200 45.004 44.987 1.00 53.91 85 ILE A CA 1
ATOM 693 C C . ILE A 1 85 ? 3.578 44.595 44.447 1.00 53.91 85 ILE A C 1
ATOM 695 O O . ILE A 1 85 ? 3.696 44.306 43.261 1.00 53.91 85 ILE A O 1
ATOM 699 N N . GLN A 1 86 ? 4.599 44.469 45.304 1.00 47.09 86 GLN A N 1
ATOM 700 C CA . GLN A 1 86 ? 5.922 43.989 44.887 1.00 47.09 86 GLN A CA 1
ATOM 701 C C . GLN A 1 86 ? 5.893 42.541 44.380 1.00 47.09 86 GLN A C 1
ATOM 703 O O . GLN A 1 86 ? 6.463 42.261 43.328 1.00 47.09 86 GLN A O 1
ATOM 708 N N . LYS A 1 87 ? 5.191 41.628 45.067 1.00 52.41 87 LYS A N 1
ATOM 709 C CA . LYS A 1 87 ? 5.044 40.236 44.605 1.00 52.41 87 LYS A CA 1
ATOM 710 C C . LYS A 1 87 ? 4.258 40.136 43.297 1.00 52.41 87 LYS A C 1
ATOM 712 O O . LYS A 1 87 ? 4.633 39.358 42.427 1.00 52.41 87 LYS A O 1
ATOM 717 N N . PHE A 1 88 ? 3.211 40.942 43.136 1.00 51.81 88 PHE A N 1
ATOM 718 C CA . PHE A 1 88 ? 2.410 40.981 41.914 1.00 51.81 88 PHE A CA 1
ATOM 719 C C . PHE A 1 88 ? 3.198 41.558 40.728 1.00 51.81 88 PHE A C 1
ATOM 721 O O . PHE A 1 88 ? 3.090 41.060 39.609 1.00 51.81 88 PHE A O 1
ATOM 728 N N . PHE A 1 89 ? 4.043 42.564 40.975 1.00 54.09 89 PHE A N 1
ATOM 729 C CA . PHE A 1 89 ? 4.910 43.152 39.955 1.00 54.09 89 PHE A CA 1
ATOM 730 C C . PHE A 1 89 ? 6.029 42.190 39.528 1.00 54.09 89 PHE A C 1
ATOM 732 O O . PHE A 1 89 ? 6.236 42.000 38.333 1.00 54.09 89 PHE A O 1
ATOM 739 N N . LEU A 1 90 ? 6.681 41.506 40.479 1.00 54.62 90 LEU A N 1
ATOM 740 C CA . LEU A 1 90 ? 7.667 40.449 40.201 1.00 54.62 90 LEU A CA 1
ATOM 741 C C . LEU A 1 90 ? 7.056 39.278 39.422 1.00 54.62 90 LEU A C 1
ATOM 743 O O . LEU A 1 90 ? 7.677 38.781 38.487 1.00 54.62 90 LEU A O 1
ATOM 747 N N . TYR A 1 91 ? 5.828 38.875 39.756 1.00 54.59 91 TYR A N 1
ATOM 748 C CA . TYR A 1 91 ? 5.119 37.817 39.037 1.00 54.59 91 TYR A CA 1
ATOM 749 C C . TYR A 1 91 ? 4.785 38.219 37.594 1.00 54.59 91 TYR A C 1
ATOM 751 O O . TYR A 1 91 ? 5.028 37.442 36.674 1.00 54.59 91 TYR A O 1
ATOM 759 N N . LYS A 1 92 ? 4.304 39.452 37.368 1.00 52.44 92 LYS A N 1
ATOM 760 C CA . LYS A 1 92 ? 4.092 39.974 36.008 1.00 52.44 92 LYS A CA 1
ATOM 761 C C . LYS A 1 92 ? 5.396 40.046 35.217 1.00 52.44 92 LYS A C 1
ATOM 763 O O . LYS A 1 92 ? 5.410 3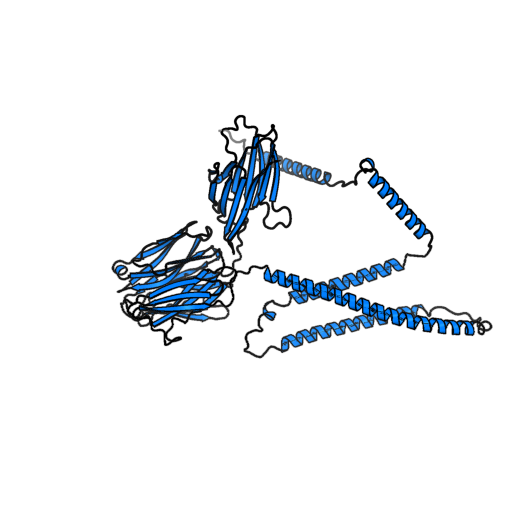9.631 34.066 1.00 52.44 92 LYS A O 1
ATOM 768 N N . LEU A 1 93 ? 6.487 40.522 35.822 1.00 56.66 93 LEU A N 1
ATOM 769 C CA . LEU A 1 93 ? 7.789 40.602 35.151 1.00 56.66 93 LEU A CA 1
ATOM 770 C C . LEU A 1 93 ? 8.309 39.211 34.748 1.00 56.66 93 LEU A C 1
ATOM 772 O O . LEU A 1 93 ? 8.825 39.037 33.648 1.00 56.66 93 LEU A O 1
ATOM 776 N N . TYR A 1 94 ? 8.120 38.215 35.619 1.00 59.84 94 TYR A N 1
ATOM 777 C CA . TYR A 1 94 ? 8.482 36.825 35.347 1.00 59.84 94 TYR A CA 1
ATOM 778 C C . TYR A 1 94 ? 7.641 36.232 34.210 1.00 59.84 94 TYR A C 1
ATOM 780 O O . TYR A 1 94 ? 8.181 35.592 33.311 1.00 59.84 94 TYR A O 1
ATOM 788 N N . LEU A 1 95 ? 6.333 36.507 34.203 1.00 53.47 95 LEU A N 1
ATOM 789 C CA . LEU A 1 95 ? 5.423 36.062 33.150 1.00 53.47 95 LEU A CA 1
ATOM 790 C C . LEU A 1 95 ? 5.761 36.700 31.793 1.00 53.47 95 LEU A C 1
ATOM 792 O O . LEU A 1 95 ? 5.777 36.002 30.785 1.00 53.47 95 LEU A O 1
ATOM 796 N N . TYR A 1 96 ? 6.093 37.995 31.759 1.00 55.88 96 TYR A N 1
ATOM 797 C CA . TYR A 1 96 ? 6.515 38.670 30.526 1.00 55.88 96 TYR A CA 1
ATOM 798 C C . TYR A 1 96 ? 7.856 38.147 30.002 1.00 55.88 96 TYR A C 1
ATOM 800 O O . TYR A 1 96 ? 7.981 37.916 28.803 1.00 55.88 96 TYR A O 1
ATOM 808 N N . SER A 1 97 ? 8.828 37.896 30.886 1.00 59.22 97 SER A N 1
ATOM 809 C CA . SER A 1 97 ? 10.104 37.272 30.510 1.00 59.22 97 SER A CA 1
ATOM 810 C C . SER A 1 97 ? 9.896 35.869 29.922 1.00 59.22 97 SER A C 1
ATOM 812 O O . SER A 1 97 ? 10.460 35.539 28.882 1.00 59.22 97 SER A O 1
ATOM 814 N N . PHE A 1 98 ? 9.017 35.071 30.536 1.00 57.62 98 PHE A N 1
ATOM 815 C CA . PHE A 1 98 ? 8.676 33.726 30.073 1.00 57.62 98 PHE A CA 1
ATOM 816 C C . PHE A 1 98 ? 8.000 33.733 28.695 1.00 57.62 98 PHE A C 1
ATOM 818 O O . PHE A 1 98 ? 8.425 33.009 27.798 1.00 57.62 98 PHE A O 1
ATOM 825 N N . VAL A 1 99 ? 6.985 34.582 28.498 1.00 58.91 99 VAL A N 1
ATOM 826 C CA . VAL A 1 99 ? 6.289 34.711 27.206 1.00 58.91 99 VAL A CA 1
ATOM 827 C C . VAL A 1 99 ? 7.252 35.191 26.118 1.00 58.91 99 VAL A C 1
ATOM 829 O O . VAL A 1 99 ? 7.228 34.671 25.008 1.00 58.91 99 VAL A O 1
ATOM 832 N N . PHE A 1 100 ? 8.151 36.123 26.437 1.00 54.00 100 PHE A N 1
ATOM 833 C CA . PHE A 1 100 ? 9.133 36.635 25.484 1.00 54.00 100 PHE A CA 1
ATOM 834 C C . PHE A 1 100 ? 10.180 35.580 25.087 1.00 54.00 100 PHE A C 1
ATOM 836 O O . PHE A 1 100 ? 10.463 35.418 23.902 1.00 54.00 100 PHE A O 1
ATOM 843 N N . GLN A 1 101 ? 10.702 34.802 26.044 1.00 61.41 101 GLN A N 1
ATOM 844 C CA . GLN A 1 101 ? 11.610 33.684 25.752 1.00 61.41 101 GLN A CA 1
ATOM 845 C C . GLN A 1 101 ? 10.926 32.583 24.932 1.00 61.41 101 GLN A C 1
ATOM 847 O O . GLN A 1 101 ? 11.539 32.029 24.022 1.00 61.41 101 GLN A O 1
ATOM 852 N N . PHE A 1 102 ? 9.650 32.305 25.207 1.00 53.97 102 PHE A N 1
ATOM 853 C CA . PHE A 1 102 ? 8.858 31.335 24.453 1.00 53.97 102 PHE A CA 1
ATOM 854 C C . PHE A 1 102 ? 8.598 31.794 23.009 1.00 53.97 102 PHE A C 1
ATOM 856 O O . PHE A 1 102 ? 8.717 30.997 22.083 1.00 53.97 102 PHE A O 1
ATOM 863 N N . ILE A 1 103 ? 8.325 33.089 22.797 1.00 57.59 103 ILE A N 1
ATOM 864 C CA . ILE A 1 103 ? 8.177 33.675 21.456 1.00 57.59 103 ILE A CA 1
ATOM 865 C C . ILE A 1 103 ? 9.500 33.613 20.689 1.00 57.59 103 ILE A C 1
ATOM 867 O O . ILE A 1 103 ? 9.496 33.168 19.545 1.00 57.59 103 ILE A O 1
ATOM 871 N N . ILE A 1 104 ? 10.634 33.982 21.300 1.00 59.38 104 ILE A N 1
ATOM 872 C CA . ILE A 1 104 ? 11.954 33.869 20.653 1.00 59.38 104 ILE A CA 1
ATOM 873 C C . ILE A 1 104 ? 12.233 32.420 20.247 1.00 59.38 104 ILE A C 1
ATOM 875 O O . ILE A 1 104 ? 12.684 32.181 19.132 1.00 59.38 104 ILE A O 1
ATOM 879 N N . PHE A 1 105 ? 11.919 31.456 21.112 1.00 53.53 105 PHE A N 1
ATOM 880 C CA . PHE A 1 105 ? 12.145 30.039 20.838 1.00 53.53 105 PHE A CA 1
ATOM 881 C C . PHE A 1 105 ? 11.268 29.509 19.690 1.00 53.53 105 PHE A C 1
ATOM 883 O O . PHE A 1 105 ? 11.767 28.800 18.822 1.00 53.53 105 PHE A O 1
ATOM 890 N N . LEU A 1 106 ? 9.992 29.907 19.629 1.00 48.59 106 LEU A N 1
ATOM 891 C CA . LEU A 1 106 ? 9.091 29.575 18.514 1.00 48.59 106 LEU A CA 1
ATOM 892 C C . LEU A 1 106 ? 9.442 30.299 17.204 1.00 48.59 106 LEU A C 1
ATOM 894 O O . LEU A 1 106 ? 9.038 29.855 16.134 1.00 48.59 106 LEU A O 1
ATOM 898 N N . SER A 1 107 ? 10.186 31.405 17.280 1.00 44.25 107 SER A N 1
ATOM 899 C CA . SER A 1 107 ? 10.598 32.198 16.115 1.00 44.25 107 SER A CA 1
ATOM 900 C C . SER A 1 107 ? 11.848 31.648 15.421 1.00 44.25 107 SER A C 1
ATOM 902 O O . SER A 1 107 ? 12.245 32.180 14.385 1.00 44.25 107 SER A O 1
ATOM 904 N N . ILE A 1 108 ? 12.485 30.605 15.969 1.00 46.34 108 ILE A N 1
ATOM 905 C CA . ILE A 1 108 ? 13.628 29.934 15.343 1.00 46.34 108 ILE A CA 1
ATOM 906 C C . ILE A 1 108 ? 13.079 28.856 14.394 1.00 46.34 108 ILE A C 1
ATOM 908 O O . ILE A 1 108 ? 12.528 27.859 14.864 1.00 46.34 108 ILE A O 1
ATOM 912 N N . PRO A 1 109 ? 13.203 29.013 13.062 1.00 38.62 109 PRO A N 1
ATOM 913 C CA . PRO A 1 109 ? 12.702 28.014 12.130 1.00 38.62 109 PRO A CA 1
ATOM 914 C C . PRO A 1 109 ? 13.462 26.685 12.311 1.00 38.62 109 PRO A C 1
ATOM 916 O O . PRO A 1 109 ? 14.700 26.697 12.389 1.00 38.62 109 PRO A O 1
ATOM 919 N N . PRO A 1 110 ? 12.760 25.534 12.324 1.00 42.91 110 PRO A N 1
ATOM 920 C CA . PRO A 1 110 ? 13.337 24.225 12.658 1.00 42.91 110 PRO A CA 1
ATOM 921 C C . PRO A 1 110 ? 14.488 23.793 11.729 1.00 42.91 110 PRO A C 1
ATOM 923 O O . PRO A 1 110 ? 15.340 22.999 12.121 1.00 42.91 110 PRO A O 1
ATOM 926 N N . TYR A 1 111 ? 14.585 24.375 10.531 1.00 39.56 111 TYR A N 1
ATOM 927 C CA . TYR A 1 111 ? 15.639 24.083 9.554 1.00 39.56 111 TYR A CA 1
ATOM 928 C C . TYR A 1 111 ? 17.037 24.609 9.927 1.00 39.56 111 TYR A C 1
ATOM 930 O O . TYR A 1 111 ? 18.030 24.154 9.365 1.00 39.56 111 TYR A O 1
ATOM 938 N N . SER A 1 112 ? 17.150 25.531 10.886 1.00 40.62 112 SER A N 1
ATOM 939 C CA . SER A 1 112 ? 18.436 26.155 11.247 1.00 40.62 112 SER A CA 1
ATOM 940 C C . SER A 1 112 ? 19.318 25.316 12.186 1.00 40.62 112 SER A C 1
ATOM 942 O O . SER A 1 112 ? 20.509 25.591 12.305 1.00 40.62 112 SER A O 1
ATOM 944 N N . ILE A 1 113 ? 18.774 24.261 12.804 1.00 41.44 113 ILE A N 1
ATOM 945 C CA . ILE A 1 113 ? 19.515 23.382 13.731 1.00 41.44 113 ILE A CA 1
ATOM 946 C C . ILE A 1 113 ? 20.002 22.092 13.037 1.00 41.44 113 ILE A C 1
ATOM 948 O O . ILE A 1 113 ? 20.996 21.506 13.456 1.00 41.44 113 ILE A O 1
ATOM 952 N N . PHE A 1 114 ? 19.376 21.677 11.929 1.00 36.41 114 PHE A N 1
ATOM 953 C CA . PHE A 1 114 ? 19.661 20.391 11.272 1.00 36.41 114 PHE A CA 1
ATOM 954 C C . PHE A 1 114 ? 20.640 20.446 10.081 1.00 36.41 114 PHE A C 1
ATOM 956 O O . PHE A 1 114 ? 21.008 19.403 9.550 1.00 36.41 114 PHE A O 1
ATOM 963 N N . SER A 1 115 ? 21.129 21.625 9.679 1.00 33.94 115 SER A N 1
ATOM 964 C CA . SER A 1 115 ? 21.975 21.783 8.476 1.00 33.94 115 SER A CA 1
ATOM 965 C C . SER A 1 115 ? 23.499 21.740 8.720 1.00 33.94 115 SER A C 1
ATOM 967 O O . SER A 1 115 ? 24.268 22.128 7.843 1.00 33.94 115 SER A O 1
ATOM 969 N N . LEU A 1 116 ? 23.986 21.279 9.876 1.00 34.81 116 LEU A N 1
ATOM 970 C CA . LEU A 1 116 ? 25.427 21.321 10.204 1.00 34.81 116 LEU A CA 1
ATOM 971 C C . LEU A 1 116 ? 26.214 20.035 9.902 1.00 34.81 116 LEU A C 1
ATOM 973 O O . LEU A 1 116 ? 27.334 19.882 10.383 1.00 34.81 116 LEU A O 1
ATOM 977 N N . ARG A 1 117 ? 25.677 19.113 9.092 1.00 35.88 117 ARG A N 1
ATOM 978 C CA . ARG A 1 117 ? 26.345 17.824 8.827 1.00 35.88 117 ARG A CA 1
ATOM 979 C C . ARG A 1 117 ? 26.614 17.479 7.365 1.00 35.88 117 ARG A C 1
ATOM 981 O O . ARG A 1 117 ? 26.744 16.304 7.063 1.00 35.88 117 ARG A O 1
ATOM 988 N N . ASN A 1 118 ? 26.761 18.475 6.493 1.00 30.48 118 ASN A N 1
ATOM 989 C CA . ASN A 1 118 ? 27.451 18.307 5.211 1.00 30.48 118 ASN A CA 1
ATOM 990 C C . ASN A 1 118 ? 28.206 19.596 4.861 1.00 30.48 118 ASN A C 1
ATOM 992 O O . ASN A 1 118 ? 27.605 20.643 4.634 1.00 30.48 118 ASN A O 1
ATOM 996 N N . GLN A 1 119 ? 29.537 19.527 4.870 1.00 30.66 119 GLN A N 1
ATOM 997 C CA . GLN A 1 119 ? 30.411 20.623 4.465 1.00 30.66 119 GLN A CA 1
ATOM 998 C C . GLN A 1 119 ? 30.463 20.720 2.936 1.00 30.66 119 GLN A C 1
ATOM 1000 O O . GLN A 1 119 ? 31.050 19.875 2.273 1.00 30.66 119 GLN A O 1
ATOM 1005 N N . SER A 1 120 ? 29.901 21.789 2.383 1.00 30.17 120 SER A N 1
ATOM 1006 C CA . SER A 1 120 ? 30.577 22.653 1.407 1.00 30.17 120 SER A CA 1
ATOM 1007 C C . SER A 1 120 ? 29.783 23.959 1.281 1.00 30.17 120 SER A C 1
ATOM 1009 O O . SER A 1 120 ? 28.565 23.968 1.424 1.00 30.17 120 SER A O 1
ATOM 1011 N N . VAL A 1 121 ? 30.499 25.062 1.050 1.00 30.44 121 VAL A N 1
ATOM 1012 C CA . VAL A 1 121 ? 30.063 26.475 1.064 1.00 30.44 121 VAL A CA 1
ATOM 1013 C C . VAL A 1 121 ? 30.150 27.168 2.437 1.00 30.44 121 VAL A C 1
ATOM 1015 O O . VAL A 1 121 ? 29.185 27.386 3.167 1.00 30.44 121 VAL A O 1
ATOM 1018 N N . PHE A 1 122 ? 31.379 27.599 2.737 1.00 37.56 122 PHE A N 1
ATOM 1019 C CA . PHE A 1 122 ? 31.673 28.795 3.527 1.00 37.56 122 PHE A CA 1
ATOM 1020 C C . PHE A 1 122 ? 30.866 29.977 2.974 1.00 37.56 122 PHE A C 1
ATOM 1022 O O . PHE A 1 122 ? 31.111 30.365 1.842 1.00 37.56 122 PHE A O 1
ATOM 1029 N N . GLN A 1 123 ? 29.935 30.530 3.757 1.00 35.34 123 GLN A N 1
ATOM 1030 C CA . GLN A 1 123 ? 29.564 31.957 3.849 1.00 35.34 123 GLN A CA 1
ATOM 1031 C C . GLN A 1 123 ? 28.239 32.076 4.627 1.00 35.34 123 GLN A C 1
ATOM 1033 O O . GLN A 1 123 ? 27.190 32.272 4.026 1.00 35.34 123 GLN A O 1
ATOM 1038 N N . ASN A 1 124 ? 28.244 31.956 5.966 1.00 39.25 124 ASN A N 1
ATOM 1039 C CA . ASN A 1 124 ? 27.146 32.528 6.773 1.00 39.25 124 ASN A CA 1
ATOM 1040 C C . ASN A 1 124 ? 27.417 32.738 8.279 1.00 39.25 124 ASN A C 1
ATOM 1042 O O . ASN A 1 124 ? 26.503 32.708 9.101 1.00 39.25 124 ASN A O 1
ATOM 1046 N N . ASN A 1 125 ? 28.652 33.074 8.667 1.00 35.16 125 ASN A N 1
ATOM 1047 C CA . ASN A 1 125 ? 28.956 33.452 10.061 1.00 35.16 125 ASN A CA 1
ATOM 1048 C C . ASN A 1 125 ? 28.507 34.881 10.448 1.00 35.16 125 ASN A C 1
ATOM 1050 O O . ASN A 1 125 ? 28.595 35.257 11.616 1.00 35.16 125 ASN A O 1
ATOM 1054 N N . ARG A 1 126 ? 27.971 35.690 9.516 1.00 39.16 126 ARG A N 1
ATOM 1055 C CA . ARG A 1 126 ? 27.493 37.059 9.817 1.00 39.16 126 ARG A CA 1
ATOM 1056 C C . ARG A 1 126 ? 26.113 37.113 10.485 1.00 39.16 126 ARG A C 1
ATOM 1058 O O . ARG A 1 126 ? 25.846 38.069 11.212 1.00 39.16 126 ARG A O 1
ATOM 1065 N N . TYR A 1 127 ? 25.249 36.118 10.278 1.00 40.12 127 TYR A N 1
ATOM 1066 C CA . TYR A 1 127 ? 23.878 36.151 10.812 1.00 40.12 127 TYR A CA 1
ATOM 1067 C C . TYR A 1 127 ? 23.818 35.811 12.310 1.00 40.12 127 TYR A C 1
ATOM 1069 O O . TYR A 1 127 ? 23.078 36.437 13.068 1.00 40.12 127 TYR A O 1
ATOM 1077 N N . ILE A 1 128 ? 24.668 34.884 12.760 1.00 42.12 128 ILE A N 1
ATOM 1078 C CA . ILE A 1 128 ? 24.741 34.459 14.167 1.00 42.12 128 ILE A CA 1
ATOM 1079 C C . ILE A 1 128 ? 25.352 35.570 15.041 1.00 42.12 128 ILE A C 1
ATOM 1081 O O . ILE A 1 128 ? 24.819 35.874 16.108 1.00 42.12 128 ILE A O 1
ATOM 1085 N N . TYR A 1 129 ? 26.383 36.269 14.551 1.00 40.56 129 TYR A N 1
ATOM 1086 C CA . TYR A 1 129 ? 26.982 37.409 15.261 1.00 40.56 129 TYR A CA 1
ATOM 1087 C C . TYR A 1 129 ? 26.037 38.618 15.388 1.00 40.56 129 TYR A C 1
ATOM 1089 O O . TYR A 1 129 ? 26.043 39.294 16.418 1.00 40.56 129 TYR A O 1
ATOM 1097 N N . LYS A 1 130 ? 25.177 38.880 14.388 1.00 41.09 130 LYS A N 1
ATOM 1098 C CA . LYS A 1 130 ? 24.171 39.957 14.473 1.00 41.09 130 LYS A CA 1
ATOM 1099 C C . LYS A 1 130 ? 23.112 39.684 15.545 1.00 41.09 130 LYS A C 1
ATOM 1101 O O . LYS A 1 130 ? 22.783 40.594 16.303 1.00 41.09 130 LYS A O 1
ATOM 1106 N N . ASN A 1 131 ? 22.634 38.444 15.661 1.00 41.81 131 ASN A N 1
ATOM 1107 C CA . ASN A 1 131 ? 21.643 38.080 16.680 1.00 41.81 131 ASN A CA 1
ATOM 1108 C C . ASN A 1 131 ? 22.231 38.081 18.100 1.00 41.81 131 ASN A C 1
ATOM 1110 O O . ASN A 1 131 ? 21.553 38.500 19.037 1.00 41.81 131 ASN A O 1
ATOM 1114 N N . PHE A 1 132 ? 23.501 37.700 18.266 1.00 40.66 132 PHE A N 1
ATOM 1115 C CA . PHE A 1 132 ? 24.159 37.738 19.574 1.00 40.66 132 PHE A CA 1
ATOM 1116 C C . PHE A 1 132 ? 24.389 39.177 20.068 1.00 40.66 132 PHE A C 1
ATOM 1118 O O . PHE A 1 132 ? 24.058 39.503 21.209 1.00 40.66 132 PHE A O 1
ATOM 1125 N N . ASN A 1 133 ? 24.840 40.075 19.182 1.00 41.34 133 ASN A N 1
ATOM 1126 C CA . ASN A 1 133 ? 24.994 41.498 19.503 1.00 41.34 133 ASN A CA 1
ATOM 1127 C C . ASN A 1 133 ? 23.648 42.178 19.799 1.00 41.34 133 ASN A C 1
ATOM 1129 O O . ASN A 1 133 ? 23.573 43.011 20.700 1.00 41.34 133 ASN A O 1
ATOM 1133 N N . PHE A 1 134 ? 22.569 41.795 19.107 1.00 43.03 134 PHE A N 1
ATOM 1134 C CA . PHE A 1 134 ? 21.225 42.314 19.380 1.00 43.03 134 PHE A CA 1
ATOM 1135 C C . PHE A 1 134 ? 20.711 41.907 20.773 1.00 43.03 134 PHE A C 1
ATOM 1137 O O . PHE A 1 134 ? 20.119 42.720 21.486 1.00 43.03 134 PHE A O 1
ATOM 1144 N N . ILE A 1 135 ? 20.980 40.672 21.207 1.00 45.03 135 ILE A N 1
ATOM 1145 C CA . ILE A 1 135 ? 20.626 40.197 22.555 1.00 45.03 135 ILE A CA 1
ATOM 1146 C C . ILE A 1 135 ? 21.457 40.925 23.625 1.00 45.03 135 ILE A C 1
ATOM 1148 O O . ILE A 1 135 ? 20.905 41.374 24.632 1.00 45.03 135 ILE A O 1
ATOM 1152 N N . GLN A 1 136 ? 22.761 41.112 23.395 1.00 43.16 136 GLN A N 1
ATOM 1153 C CA . GLN A 1 136 ? 23.653 41.806 24.330 1.00 43.16 136 GLN A CA 1
ATOM 1154 C C . GLN A 1 136 ? 23.296 43.296 24.489 1.00 43.16 136 GLN A C 1
ATOM 1156 O O . GLN A 1 136 ? 23.313 43.822 25.606 1.00 43.16 136 GLN A O 1
ATOM 1161 N N . TYR A 1 137 ? 22.903 43.966 23.400 1.00 47.09 137 TYR A N 1
ATOM 1162 C CA . TYR A 1 137 ? 22.495 45.374 23.422 1.00 47.09 137 TYR A CA 1
ATOM 1163 C C . TYR A 1 137 ? 21.198 45.585 24.217 1.00 47.09 137 TYR A C 1
ATOM 1165 O O . TYR A 1 137 ? 21.113 46.489 25.051 1.00 47.09 137 TYR A O 1
ATOM 1173 N N . ASN A 1 138 ? 20.216 44.695 24.040 1.00 47.78 138 ASN A N 1
ATOM 1174 C CA . ASN A 1 138 ? 18.960 44.747 24.789 1.00 47.78 138 ASN A CA 1
ATOM 1175 C C . ASN A 1 138 ? 19.164 44.475 26.289 1.00 47.78 138 ASN A C 1
ATOM 1177 O O . ASN A 1 138 ? 18.568 45.160 27.120 1.00 47.78 138 ASN A O 1
ATOM 1181 N N . LEU A 1 139 ? 20.050 43.543 26.665 1.00 45.41 139 LEU A N 1
ATOM 1182 C CA . LEU A 1 139 ? 20.363 43.293 28.078 1.00 45.41 139 LEU A CA 1
ATOM 1183 C C . LEU A 1 139 ? 21.023 44.512 28.753 1.00 45.41 139 LEU A C 1
ATOM 1185 O O . LEU A 1 139 ? 20.661 44.873 29.874 1.00 45.41 139 LEU A O 1
ATOM 1189 N N . SER A 1 140 ? 21.954 45.173 28.055 1.00 47.19 140 SER A N 1
ATOM 1190 C CA . SER A 1 140 ? 22.626 46.391 28.533 1.00 47.19 140 SER A CA 1
ATOM 1191 C C . SER A 1 140 ? 21.637 47.543 28.754 1.00 47.19 140 SER A C 1
ATOM 1193 O O . SER A 1 140 ? 21.630 48.169 29.820 1.00 47.19 140 SER A O 1
ATOM 1195 N N . PHE A 1 141 ? 20.734 47.766 27.794 1.00 50.00 141 PHE A N 1
ATOM 1196 C CA . PHE A 1 141 ? 19.712 48.811 27.862 1.00 50.00 141 PHE A CA 1
ATOM 1197 C C . PHE A 1 141 ? 18.765 48.626 29.062 1.00 50.00 141 PHE A C 1
ATOM 1199 O O . PHE A 1 141 ? 18.510 49.567 29.819 1.00 50.00 141 PHE A O 1
ATOM 1206 N N . TYR A 1 142 ? 18.319 47.394 29.325 1.00 45.06 142 TYR A N 1
ATOM 1207 C CA . TYR A 1 142 ? 17.463 47.097 30.478 1.00 45.06 142 TYR A CA 1
ATOM 1208 C C . TYR A 1 142 ? 18.183 47.248 31.828 1.00 45.06 142 TYR A C 1
ATOM 1210 O O . TYR A 1 142 ? 17.587 47.743 32.791 1.00 45.06 142 TYR A O 1
ATOM 1218 N N . CYS A 1 143 ? 19.473 46.900 31.913 1.00 47.56 143 CYS A N 1
ATOM 1219 C CA . CYS A 1 143 ? 20.275 47.148 33.114 1.00 47.56 143 CYS A CA 1
ATOM 1220 C C . CYS A 1 143 ? 20.424 48.648 33.418 1.00 47.56 143 CYS A C 1
ATOM 1222 O O . CYS A 1 143 ? 20.393 49.034 34.591 1.00 47.56 143 CYS A O 1
ATOM 1224 N N . GLN A 1 144 ? 20.534 49.501 32.394 1.00 49.12 144 GLN A N 1
ATOM 1225 C CA . GLN A 1 144 ? 20.590 50.954 32.577 1.00 49.12 144 GLN A CA 1
ATOM 1226 C C . GLN A 1 144 ? 19.254 51.533 33.062 1.00 49.12 144 GLN A C 1
ATOM 1228 O O . GLN A 1 144 ? 19.249 52.313 34.018 1.00 49.12 144 GLN A O 1
ATOM 1233 N N . ILE A 1 145 ? 18.122 51.086 32.504 1.00 51.44 145 ILE A N 1
ATOM 1234 C CA . ILE A 1 145 ? 16.779 51.498 32.957 1.00 51.44 145 ILE A CA 1
ATOM 1235 C C . ILE A 1 145 ? 16.554 51.117 34.427 1.00 51.44 145 ILE A C 1
ATOM 1237 O O . ILE A 1 145 ? 16.065 51.928 35.219 1.00 51.44 145 ILE A O 1
ATOM 1241 N N . TYR A 1 146 ? 16.961 49.910 34.828 1.00 49.91 146 TYR A N 1
ATOM 1242 C CA . TYR A 1 146 ? 16.843 49.460 36.216 1.00 49.91 146 TYR A CA 1
ATOM 1243 C C . TYR A 1 146 ? 17.701 50.300 37.178 1.00 49.91 146 TYR A C 1
ATOM 1245 O O . TYR A 1 146 ? 17.231 50.702 38.247 1.00 49.91 146 TYR A O 1
ATOM 1253 N N . ARG A 1 147 ? 18.942 50.630 36.786 1.00 48.59 147 ARG A N 1
ATOM 1254 C CA . ARG A 1 147 ? 19.827 51.521 37.558 1.00 48.59 147 ARG A CA 1
ATOM 1255 C C . ARG A 1 147 ? 19.210 52.909 37.736 1.00 48.59 147 ARG A C 1
ATOM 1257 O O . ARG A 1 147 ? 19.193 53.426 38.853 1.00 48.59 147 ARG A O 1
ATOM 1264 N N . PHE A 1 148 ? 18.651 53.474 36.667 1.00 47.31 148 PHE A N 1
ATOM 1265 C CA . PHE A 1 148 ? 18.015 54.791 36.689 1.00 47.31 148 PHE A CA 1
ATOM 1266 C C . PHE A 1 148 ? 16.794 54.822 37.621 1.00 47.31 148 PHE A C 1
ATOM 1268 O O . PHE A 1 148 ? 16.615 55.754 38.409 1.00 47.31 148 PHE A O 1
ATOM 1275 N N . PHE A 1 149 ? 15.989 53.756 37.613 1.00 47.53 149 PHE A N 1
ATOM 1276 C CA . PHE A 1 149 ? 14.818 53.638 38.481 1.00 47.53 149 PHE A CA 1
ATOM 1277 C C . PHE A 1 149 ? 15.193 53.545 39.971 1.00 47.53 149 PHE A C 1
ATOM 1279 O O . PHE A 1 149 ? 14.551 54.172 40.817 1.00 47.53 149 PHE A O 1
ATOM 1286 N N . MET A 1 150 ? 16.267 52.818 40.299 1.00 52.31 150 MET A N 1
ATOM 1287 C CA . MET A 1 150 ? 16.763 52.686 41.675 1.00 52.31 150 MET A CA 1
ATOM 1288 C C . MET A 1 150 ? 17.356 53.995 42.217 1.00 52.31 150 MET A C 1
ATOM 1290 O O . MET A 1 150 ? 17.103 54.347 43.371 1.00 52.31 150 MET A O 1
ATOM 1294 N N . ILE A 1 151 ? 18.076 54.755 41.383 1.00 48.56 151 ILE A N 1
ATOM 1295 C CA . ILE A 1 151 ? 18.613 56.077 41.747 1.00 48.56 151 ILE A CA 1
ATOM 1296 C C . ILE A 1 151 ? 17.468 57.062 42.023 1.00 48.56 151 ILE A C 1
ATOM 1298 O O . ILE A 1 151 ? 17.459 57.731 43.057 1.00 48.56 151 ILE A O 1
ATOM 1302 N N . ARG A 1 152 ? 16.436 57.083 41.169 1.00 44.38 152 ARG A N 1
ATOM 1303 C CA . ARG A 1 152 ? 15.267 57.961 41.341 1.00 44.38 152 ARG A CA 1
ATOM 1304 C C . ARG A 1 152 ? 14.504 57.682 42.644 1.00 44.38 152 ARG A C 1
ATOM 1306 O O . ARG A 1 152 ? 14.096 58.615 43.329 1.00 44.38 152 ARG A O 1
ATOM 1313 N N . GLN A 1 153 ? 14.361 56.413 43.034 1.00 47.66 153 GLN A N 1
ATOM 1314 C CA . GLN A 1 153 ? 13.731 56.028 44.308 1.00 47.66 153 GLN A CA 1
ATOM 1315 C C . GLN A 1 153 ? 14.563 56.420 45.541 1.00 47.66 153 GLN A C 1
ATOM 1317 O O . GLN A 1 153 ? 14.000 56.683 46.605 1.00 47.66 153 GLN A O 1
ATOM 1322 N N . SER A 1 154 ? 15.892 56.480 45.409 1.00 40.78 154 SER A N 1
ATOM 1323 C CA . SER A 1 154 ? 16.792 56.945 46.470 1.00 40.78 154 SER A CA 1
ATOM 1324 C C . SER A 1 154 ? 16.681 58.458 46.691 1.00 40.78 154 SER A C 1
ATOM 1326 O O . SER A 1 154 ? 16.583 58.901 47.833 1.00 40.78 154 SER A O 1
ATOM 1328 N N . ILE A 1 155 ? 16.620 59.243 45.608 1.00 43.50 155 ILE A N 1
ATOM 1329 C CA . ILE A 1 155 ? 16.504 60.715 45.654 1.00 43.50 155 ILE A CA 1
ATOM 1330 C C . ILE A 1 155 ? 15.152 61.151 46.246 1.00 43.50 155 ILE A C 1
ATOM 1332 O O . ILE A 1 155 ? 15.093 62.030 47.102 1.00 43.50 155 ILE A O 1
ATOM 1336 N N . ILE A 1 156 ? 14.060 60.469 45.884 1.00 43.00 156 ILE A N 1
ATOM 1337 C CA . ILE A 1 156 ? 12.717 60.755 46.427 1.00 43.00 156 ILE A CA 1
ATOM 1338 C C . ILE A 1 156 ? 12.637 60.478 47.943 1.00 43.00 156 ILE A C 1
ATOM 1340 O O . ILE A 1 156 ? 11.828 61.084 48.649 1.00 43.00 156 ILE A O 1
ATOM 1344 N N . LYS A 1 157 ? 13.473 59.573 48.470 1.00 42.59 157 LYS A N 1
ATOM 1345 C CA . LYS A 1 157 ? 13.543 59.285 49.909 1.00 42.59 157 LYS A CA 1
ATOM 1346 C C . LYS A 1 157 ? 14.395 60.286 50.689 1.00 42.59 157 LYS A C 1
ATOM 1348 O O . LYS A 1 157 ? 14.050 60.544 51.837 1.00 42.59 157 LYS A O 1
ATOM 1353 N N . SER A 1 158 ? 15.451 60.859 50.105 1.00 40.22 158 SER A N 1
ATOM 1354 C CA . SER A 1 158 ? 16.278 61.860 50.799 1.00 40.22 158 SER A CA 1
ATOM 1355 C C . SER A 1 158 ? 15.587 63.225 50.893 1.00 40.22 158 SER A C 1
ATOM 1357 O O . SER A 1 158 ? 15.658 63.864 51.937 1.00 40.22 158 SER A O 1
ATOM 1359 N N . GLN A 1 159 ? 14.824 63.627 49.870 1.00 38.75 159 GLN A N 1
ATOM 1360 C CA . GLN A 1 159 ? 14.092 64.905 49.859 1.00 38.75 159 GLN A CA 1
ATOM 1361 C C . GLN A 1 159 ? 12.918 64.969 50.855 1.00 38.75 159 GLN A C 1
ATOM 1363 O O . GLN A 1 159 ? 12.469 66.055 51.201 1.00 38.75 159 GLN A O 1
ATOM 1368 N N . LYS A 1 160 ? 12.441 63.828 51.375 1.00 40.97 160 LYS A N 1
ATOM 1369 C CA . LYS A 1 160 ? 11.380 63.780 52.401 1.00 40.97 160 LYS A CA 1
ATOM 1370 C C . LYS A 1 160 ? 11.884 63.882 53.847 1.00 40.97 160 LYS A C 1
ATOM 1372 O O . LYS A 1 160 ? 11.060 63.927 54.754 1.00 40.97 160 LYS A O 1
ATOM 1377 N N . CYS A 1 161 ? 13.199 63.920 54.077 1.00 36.03 161 CYS A N 1
ATOM 1378 C CA . CYS A 1 161 ? 13.786 63.994 55.421 1.00 36.03 161 CYS A CA 1
ATOM 1379 C C . CYS A 1 161 ? 14.368 65.371 55.794 1.00 36.03 161 CYS A C 1
ATOM 1381 O O . CYS A 1 161 ? 14.825 65.508 56.922 1.00 36.03 161 CYS A O 1
ATOM 1383 N N . SER A 1 162 ? 14.345 66.380 54.911 1.00 35.50 162 SER A N 1
ATOM 1384 C CA . SER A 1 162 ? 14.927 67.712 55.187 1.00 35.50 162 SER A CA 1
ATOM 1385 C C . SER A 1 162 ? 13.907 68.859 55.283 1.00 35.50 162 SER A C 1
ATOM 1387 O O . SER A 1 162 ? 14.267 70.015 55.084 1.00 35.50 162 SER A O 1
ATOM 1389 N N . GLN A 1 163 ? 12.639 68.570 55.580 1.00 34.03 163 GLN A N 1
ATOM 1390 C CA . GLN A 1 163 ? 11.615 69.592 55.836 1.00 34.03 163 GLN A CA 1
ATOM 1391 C C . GLN A 1 163 ? 11.060 69.433 57.252 1.00 34.03 163 GLN A C 1
ATOM 1393 O O . GLN A 1 163 ? 10.013 68.824 57.447 1.00 34.03 163 GLN A O 1
ATOM 1398 N N . ASN A 1 164 ? 11.832 69.895 58.235 1.00 32.62 164 ASN A N 1
ATOM 1399 C CA . ASN A 1 164 ? 11.377 70.429 59.523 1.00 32.62 164 ASN A CA 1
ATOM 1400 C C . ASN A 1 164 ? 12.606 70.675 60.403 1.00 32.62 164 ASN A C 1
ATOM 1402 O O . ASN A 1 164 ? 13.330 69.722 60.671 1.00 32.62 164 ASN A O 1
ATOM 1406 N N . ILE A 1 165 ? 12.818 71.929 60.819 1.00 34.12 165 ILE A N 1
ATOM 1407 C CA . ILE A 1 165 ? 13.225 72.391 62.164 1.00 34.12 165 ILE A CA 1
ATOM 1408 C C . ILE A 1 165 ? 13.694 73.855 62.035 1.00 34.12 165 ILE A C 1
ATOM 1410 O O . ILE A 1 165 ? 14.786 74.126 61.545 1.00 34.12 165 ILE A O 1
ATOM 1414 N N . ASN A 1 166 ? 12.839 74.771 62.494 1.00 31.17 166 ASN A N 1
ATOM 1415 C CA . ASN A 1 166 ? 13.199 76.069 63.060 1.00 31.17 166 ASN A CA 1
ATOM 1416 C C . ASN A 1 166 ? 12.859 75.951 64.552 1.00 31.17 166 ASN A C 1
ATOM 1418 O O . ASN A 1 166 ? 11.673 75.893 64.858 1.00 31.17 166 ASN A O 1
ATOM 1422 N N . ASP A 1 167 ? 13.844 75.860 65.449 1.00 33.53 167 ASP A N 1
ATOM 1423 C CA . ASP A 1 167 ? 13.705 76.421 66.804 1.00 33.53 167 ASP A CA 1
ATOM 1424 C C . ASP A 1 167 ? 15.058 76.461 67.552 1.00 33.53 167 ASP A C 1
ATOM 1426 O O . ASP A 1 167 ? 15.775 75.452 67.559 1.00 33.53 167 ASP A O 1
ATOM 1430 N N . PRO A 1 168 ? 15.437 77.589 68.187 1.00 35.53 168 PRO A N 1
ATOM 1431 C CA . PRO A 1 168 ? 16.741 77.791 68.800 1.00 35.53 168 PRO A CA 1
ATOM 1432 C C . PRO A 1 168 ? 16.664 77.686 70.332 1.00 35.53 168 PRO A C 1
ATOM 1434 O O . PRO A 1 168 ? 16.647 78.685 71.035 1.00 35.53 168 PRO A O 1
ATOM 1437 N N . TYR A 1 169 ? 16.697 76.470 70.873 1.00 32.75 169 TYR A N 1
ATOM 1438 C CA . TYR A 1 169 ? 17.153 76.232 72.254 1.00 32.75 169 TYR A CA 1
ATOM 1439 C C . TYR A 1 169 ? 18.203 75.121 72.255 1.00 32.75 169 TYR A C 1
ATOM 1441 O O . TYR A 1 169 ? 18.100 74.061 72.869 1.00 32.75 169 TYR A O 1
ATOM 1449 N N . VAL A 1 170 ? 19.250 75.406 71.489 1.00 39.69 170 VAL A N 1
ATOM 1450 C CA . VAL A 1 170 ? 20.553 74.757 71.524 1.00 39.69 170 VAL A CA 1
ATOM 1451 C C . VAL A 1 170 ? 21.405 75.648 72.411 1.00 39.69 170 VAL A C 1
ATOM 1453 O O . VAL A 1 170 ? 21.756 76.714 71.943 1.00 39.69 170 VAL A O 1
ATOM 1456 N N . PHE A 1 171 ? 21.663 75.274 73.669 1.00 39.03 171 PHE A N 1
ATOM 1457 C CA . PHE A 1 171 ? 22.915 75.577 74.398 1.00 39.03 171 PHE A CA 1
ATOM 1458 C C . PHE A 1 171 ? 22.911 75.099 75.870 1.00 39.03 171 PHE A C 1
ATOM 1460 O O . PHE A 1 171 ? 23.509 75.734 76.722 1.00 39.03 171 PHE A O 1
ATOM 1467 N N . LEU A 1 172 ? 22.286 73.960 76.219 1.00 36.06 172 LEU A N 1
ATOM 1468 C CA . LEU A 1 172 ? 22.618 73.282 77.496 1.00 36.06 172 LEU A CA 1
ATOM 1469 C C . LEU A 1 172 ? 22.357 71.759 77.538 1.00 36.06 172 LEU A C 1
ATOM 1471 O O . LEU A 1 172 ? 22.345 71.165 78.610 1.00 36.06 172 LEU A O 1
ATOM 1475 N N . SER A 1 173 ? 22.201 71.089 76.387 1.00 39.00 173 SER A N 1
ATOM 1476 C CA . SER A 1 173 ? 22.098 69.613 76.291 1.00 39.00 173 SER A CA 1
ATOM 1477 C C . SER A 1 173 ? 23.244 68.957 75.494 1.00 39.00 173 SER A C 1
ATOM 1479 O O . SER A 1 173 ? 23.288 67.735 75.320 1.00 39.00 173 SER A O 1
ATOM 1481 N N . SER A 1 174 ? 24.225 69.752 75.048 1.00 38.16 174 SER A N 1
ATOM 1482 C CA . SER A 1 174 ? 25.288 69.332 74.121 1.00 38.16 174 SER A CA 1
ATOM 1483 C C . SER A 1 174 ? 26.428 68.519 74.751 1.00 38.16 174 SER A C 1
ATOM 1485 O O . SER A 1 174 ? 27.214 67.931 74.013 1.00 38.16 174 SER A O 1
ATOM 1487 N N . LYS A 1 175 ? 26.502 68.391 76.085 1.00 38.06 175 LYS A N 1
ATOM 1488 C CA . LYS A 1 175 ? 27.480 67.502 76.753 1.00 38.06 175 LYS A CA 1
ATOM 1489 C C . LYS A 1 175 ? 26.938 66.112 77.112 1.00 38.06 175 LYS A C 1
ATOM 1491 O O . LYS A 1 175 ? 27.728 65.186 77.246 1.00 38.06 175 LYS A O 1
ATOM 1496 N N . ILE A 1 176 ? 25.616 65.923 77.163 1.00 44.53 176 ILE A N 1
ATOM 1497 C CA . ILE A 1 176 ? 24.990 64.614 77.450 1.00 44.53 176 ILE A CA 1
ATOM 1498 C C . ILE A 1 176 ? 24.646 63.859 76.147 1.00 44.53 176 ILE A C 1
ATOM 1500 O O . ILE A 1 176 ? 24.713 62.633 76.101 1.00 44.53 176 ILE A O 1
ATOM 1504 N N . CYS A 1 177 ? 24.410 64.564 75.033 1.00 38.88 177 CYS A N 1
ATOM 1505 C CA . CYS A 1 177 ? 24.215 63.927 73.721 1.00 38.88 177 CYS A CA 1
ATOM 1506 C C . CYS A 1 177 ? 25.505 63.381 73.075 1.00 38.88 177 CYS A C 1
ATOM 1508 O O . CYS A 1 177 ? 25.430 62.426 72.306 1.00 38.88 177 CYS A O 1
ATOM 1510 N N . ALA A 1 178 ? 26.688 63.926 73.384 1.00 39.00 178 ALA A N 1
ATOM 1511 C CA . ALA A 1 178 ? 27.943 63.480 72.763 1.00 39.00 178 ALA A CA 1
ATOM 1512 C C . ALA A 1 178 ? 28.418 62.102 73.273 1.00 39.00 178 ALA A C 1
ATOM 1514 O O . ALA A 1 178 ? 28.965 61.315 72.501 1.00 39.00 178 ALA A O 1
ATOM 1515 N N . SER A 1 179 ? 28.139 61.769 74.539 1.00 40.31 179 SER A N 1
ATOM 1516 C CA . SER A 1 179 ? 28.451 60.454 75.123 1.00 40.31 179 SER A CA 1
ATOM 1517 C C . SER A 1 179 ? 27.506 59.359 74.599 1.00 40.31 179 SER A C 1
ATOM 1519 O O . SER A 1 179 ? 27.970 58.296 74.195 1.00 40.31 179 SER A O 1
ATOM 1521 N N . LEU A 1 180 ? 26.205 59.646 74.468 1.00 43.19 180 LEU A N 1
ATOM 1522 C CA . LEU A 1 180 ? 25.225 58.697 73.919 1.00 43.19 180 LEU A CA 1
ATOM 1523 C C . LEU A 1 180 ? 25.380 58.463 72.403 1.00 43.19 180 LEU A C 1
ATOM 1525 O O . LEU A 1 180 ? 25.027 57.394 71.905 1.00 43.19 180 LEU A O 1
ATOM 1529 N N . PHE A 1 181 ? 25.936 59.420 71.653 1.00 41.69 181 PHE A N 1
ATOM 1530 C CA . PHE A 1 181 ? 26.145 59.285 70.206 1.00 41.69 181 PHE A CA 1
ATOM 1531 C C . PHE A 1 181 ? 27.365 58.414 69.851 1.00 41.69 181 PHE A C 1
ATOM 1533 O O . PHE A 1 181 ? 27.325 57.672 68.866 1.00 41.69 181 PHE A O 1
ATOM 1540 N N . LEU A 1 182 ? 28.421 58.431 70.671 1.00 43.47 182 LEU A N 1
ATOM 1541 C CA . LEU A 1 182 ? 29.611 57.587 70.484 1.00 43.47 182 LEU A CA 1
ATOM 1542 C C . LEU A 1 182 ? 29.327 56.099 70.759 1.00 43.47 182 LEU A C 1
ATOM 1544 O O . LEU A 1 182 ? 29.798 55.239 70.006 1.00 43.47 182 LEU A O 1
ATOM 1548 N N . ASP A 1 183 ? 28.470 55.790 71.733 1.00 43.78 183 ASP A N 1
ATOM 1549 C CA . ASP A 1 183 ? 28.041 54.411 72.007 1.00 43.78 183 ASP A CA 1
ATOM 1550 C C . ASP A 1 183 ? 27.051 53.881 70.953 1.00 43.78 183 ASP A C 1
ATOM 1552 O O . ASP A 1 183 ? 27.126 52.718 70.540 1.00 43.78 183 ASP A O 1
ATOM 1556 N N . LEU A 1 184 ? 26.199 54.749 70.393 1.00 44.47 184 LEU A N 1
ATOM 1557 C CA . LEU A 1 184 ? 25.322 54.405 69.267 1.00 44.47 184 LEU A CA 1
ATOM 1558 C C . LEU A 1 184 ? 26.093 54.149 67.961 1.00 44.47 184 LEU A C 1
ATOM 1560 O O . LEU A 1 184 ? 25.691 53.280 67.183 1.00 44.47 184 LEU A O 1
ATOM 1564 N N . ILE A 1 185 ? 27.210 54.842 67.712 1.00 46.09 185 ILE A N 1
ATOM 1565 C CA . ILE A 1 185 ? 28.056 54.601 66.530 1.00 46.09 185 ILE A CA 1
ATOM 1566 C C . ILE A 1 185 ? 28.798 53.261 66.642 1.00 46.09 185 ILE A C 1
ATOM 1568 O O . ILE A 1 185 ? 28.801 52.495 65.670 1.00 46.09 185 ILE A O 1
ATOM 1572 N N . LYS A 1 186 ? 29.332 52.911 67.822 1.00 45.50 186 LYS A N 1
ATOM 1573 C CA . LYS A 1 186 ? 29.963 51.597 68.053 1.00 45.50 186 LYS A CA 1
ATOM 1574 C C . LYS A 1 186 ? 28.958 50.444 67.926 1.00 45.50 186 LYS A C 1
ATOM 1576 O O . LYS A 1 186 ? 29.258 49.434 67.285 1.00 45.50 186 LYS A O 1
ATOM 1581 N N . PHE A 1 187 ? 27.721 50.617 68.404 1.00 42.12 187 PHE A N 1
ATOM 1582 C CA . PHE A 1 187 ? 26.667 49.599 68.275 1.00 42.12 187 PHE A CA 1
ATOM 1583 C C . PHE A 1 187 ? 26.155 49.427 66.827 1.00 42.12 187 PHE A C 1
ATOM 1585 O O . PHE A 1 187 ? 25.777 48.326 66.406 1.00 42.12 187 PHE A O 1
ATOM 1592 N N . LYS A 1 188 ? 26.176 50.496 66.017 1.00 42.19 188 LYS A N 1
ATOM 1593 C CA . LYS A 1 188 ? 25.738 50.468 64.609 1.00 42.19 188 LYS A CA 1
ATOM 1594 C C . LYS A 1 188 ? 26.800 49.875 63.675 1.00 42.19 188 LYS A C 1
ATOM 1596 O O . LYS A 1 188 ? 26.439 49.146 62.751 1.00 42.19 188 LYS A O 1
ATOM 1601 N N . GLN A 1 189 ? 28.091 50.106 63.928 1.00 42.16 189 GLN A N 1
ATOM 1602 C CA . GLN A 1 189 ? 29.171 49.514 63.124 1.00 42.16 189 GLN A CA 1
ATOM 1603 C C . GLN A 1 189 ? 29.282 47.991 63.310 1.00 42.16 189 GLN A C 1
ATOM 1605 O O . GLN A 1 189 ? 29.443 47.272 62.322 1.00 42.16 189 GLN A O 1
ATOM 1610 N N . MET A 1 190 ? 29.061 47.469 64.522 1.00 42.69 190 MET A N 1
ATOM 1611 C CA . MET A 1 190 ? 29.045 46.018 64.762 1.00 42.69 190 MET A CA 1
ATOM 1612 C C . MET A 1 190 ? 27.852 45.303 64.104 1.00 42.69 190 MET A C 1
ATOM 1614 O O . MET A 1 190 ? 28.004 44.211 63.548 1.00 42.69 190 MET A O 1
ATOM 1618 N N . ASN A 1 191 ? 26.666 45.922 64.089 1.00 43.41 191 ASN A N 1
ATOM 1619 C CA . ASN A 1 191 ? 25.480 45.315 63.477 1.00 43.41 191 ASN A CA 1
ATOM 1620 C C . ASN A 1 191 ? 25.461 45.410 61.944 1.00 43.41 191 ASN A C 1
ATOM 1622 O O . ASN A 1 191 ? 24.927 44.502 61.306 1.00 43.41 191 ASN A O 1
ATOM 1626 N N . ILE A 1 192 ? 26.077 46.431 61.332 1.00 46.06 192 ILE A N 1
ATOM 1627 C CA . ILE A 1 192 ? 26.170 46.571 59.864 1.00 46.06 192 ILE A CA 1
ATOM 1628 C C . ILE A 1 192 ? 27.107 45.522 59.248 1.00 46.06 192 ILE A C 1
ATOM 1630 O O . ILE A 1 192 ? 26.816 45.009 58.166 1.00 46.06 192 ILE A O 1
ATOM 1634 N N . ILE A 1 193 ? 28.192 45.141 59.931 1.00 48.62 193 ILE A N 1
ATOM 1635 C CA . ILE A 1 193 ? 29.102 44.086 59.451 1.00 48.62 193 ILE A CA 1
ATOM 1636 C C . ILE A 1 193 ? 28.421 42.713 59.552 1.00 48.62 193 ILE A C 1
ATOM 1638 O O . ILE A 1 193 ? 28.427 41.950 58.583 1.00 48.62 193 ILE A O 1
ATOM 1642 N N . LYS A 1 194 ? 27.720 42.436 60.662 1.00 43.06 194 LYS A N 1
ATOM 1643 C CA . LYS A 1 194 ? 26.977 41.179 60.860 1.00 43.06 194 LYS A CA 1
ATOM 1644 C C . LYS A 1 194 ? 25.780 41.037 59.906 1.00 43.06 194 LYS A C 1
ATOM 1646 O O . LYS A 1 194 ? 25.548 39.943 59.389 1.00 43.06 194 LYS A O 1
ATOM 1651 N N . THR A 1 195 ? 25.066 42.129 59.598 1.00 49.28 195 THR A N 1
ATOM 1652 C CA . THR A 1 195 ? 23.978 42.125 58.595 1.00 49.28 195 THR A CA 1
ATOM 1653 C C . THR A 1 195 ? 24.477 42.097 57.153 1.00 49.28 195 THR A C 1
ATOM 1655 O O . THR A 1 195 ? 23.862 41.414 56.342 1.00 49.28 195 THR A O 1
ATOM 1658 N N . LYS A 1 196 ? 25.604 42.738 56.802 1.00 45.94 196 LYS A N 1
ATOM 1659 C CA . LYS A 1 196 ? 26.197 42.605 55.454 1.00 45.94 196 LYS A CA 1
ATOM 1660 C C . LYS A 1 196 ? 26.683 41.184 55.174 1.00 45.94 196 LYS A C 1
ATOM 1662 O O . LYS A 1 196 ? 26.444 40.686 54.077 1.00 45.94 196 LYS A O 1
ATOM 1667 N N . LEU A 1 197 ? 27.323 40.523 56.142 1.00 49.47 197 LEU A N 1
ATOM 1668 C CA . LEU A 1 197 ? 27.780 39.136 55.990 1.00 49.47 197 LEU A CA 1
ATOM 1669 C C . LEU A 1 197 ? 26.610 38.158 55.862 1.00 49.47 197 LEU A C 1
ATOM 1671 O O . LEU A 1 197 ? 26.624 37.322 54.961 1.00 49.47 197 LEU A O 1
ATOM 1675 N N . THR A 1 198 ? 25.558 38.310 56.672 1.00 52.41 198 THR A N 1
ATOM 1676 C CA . THR A 1 198 ? 24.354 37.469 56.556 1.00 52.41 198 THR A CA 1
ATOM 1677 C C . THR A 1 198 ? 23.566 37.749 55.275 1.00 52.41 198 THR A C 1
ATOM 1679 O O . THR A 1 198 ? 23.194 36.795 54.604 1.00 52.41 198 THR A O 1
ATOM 1682 N N . LEU A 1 199 ? 23.376 39.004 54.844 1.00 48.50 199 LEU A N 1
ATOM 1683 C CA . LEU A 1 199 ? 22.724 39.306 53.557 1.00 48.50 199 LEU A CA 1
ATOM 1684 C C . LEU A 1 199 ? 23.510 38.774 52.353 1.00 48.50 199 LEU A C 1
ATOM 1686 O O . LEU A 1 199 ? 22.896 38.299 51.401 1.00 48.50 199 LEU A O 1
ATOM 1690 N N . LYS A 1 200 ? 24.849 38.807 52.387 1.00 53.12 200 LYS A N 1
ATOM 1691 C CA . LYS A 1 200 ? 25.689 38.243 51.317 1.00 53.12 200 LYS A CA 1
ATOM 1692 C C . LYS A 1 200 ? 25.611 36.711 51.300 1.00 53.12 200 LYS A C 1
ATOM 1694 O O . LYS A 1 200 ? 25.509 36.124 50.226 1.00 53.12 200 LYS A O 1
ATOM 1699 N N . PHE A 1 201 ? 25.544 36.080 52.476 1.00 56.56 201 PHE A N 1
ATOM 1700 C CA . PHE A 1 201 ? 25.273 34.645 52.606 1.00 56.56 201 PHE A CA 1
ATOM 1701 C C . PHE A 1 201 ? 23.887 34.283 52.054 1.00 56.56 201 PHE A C 1
ATOM 1703 O O . PHE A 1 201 ? 23.787 33.463 51.148 1.00 56.56 201 PHE A O 1
ATOM 1710 N N . TYR A 1 202 ? 22.817 34.944 52.505 1.00 63.00 202 TYR A N 1
ATOM 1711 C CA . TYR A 1 202 ? 21.456 34.677 52.027 1.00 63.00 202 TYR A CA 1
ATOM 1712 C C . TYR A 1 202 ? 21.281 34.982 50.535 1.00 63.00 202 TYR A C 1
ATOM 1714 O O . TYR A 1 202 ? 20.567 34.251 49.856 1.00 63.00 202 TYR A O 1
ATOM 1722 N N . SER A 1 203 ? 21.960 36.001 49.998 1.00 69.88 203 SER A N 1
ATOM 1723 C CA . SER A 1 203 ? 21.953 36.303 48.562 1.00 69.88 203 SER A CA 1
ATOM 1724 C C . SER A 1 203 ? 22.620 35.198 47.744 1.00 69.88 203 SER A C 1
ATOM 1726 O O . SER A 1 203 ? 22.086 34.818 46.706 1.00 69.88 203 SER A O 1
ATOM 1728 N N . ASN A 1 204 ? 23.747 34.649 48.209 1.00 72.88 204 ASN A N 1
ATOM 1729 C CA . ASN A 1 204 ? 24.424 33.549 47.522 1.00 72.88 204 ASN A CA 1
ATOM 1730 C C . ASN A 1 204 ? 23.615 32.249 47.606 1.00 72.88 204 ASN A C 1
ATOM 1732 O O . ASN A 1 204 ? 23.459 31.577 46.592 1.00 72.88 204 ASN A O 1
ATOM 1736 N N . TYR A 1 205 ? 23.027 31.929 48.765 1.00 77.31 205 TYR A N 1
ATOM 1737 C CA . TYR A 1 205 ? 22.148 30.762 48.914 1.00 77.31 205 TYR A CA 1
ATOM 1738 C C . TYR A 1 205 ? 20.861 30.890 48.093 1.00 77.31 205 TYR A C 1
ATOM 1740 O O . TYR A 1 205 ? 20.426 29.916 47.485 1.00 77.31 205 TYR A O 1
ATOM 1748 N N . PHE A 1 206 ? 20.266 32.083 48.026 1.00 74.88 206 PHE A N 1
ATOM 1749 C CA . PHE A 1 206 ? 19.083 32.331 47.206 1.00 74.88 206 PHE A CA 1
ATOM 1750 C C . PHE A 1 206 ? 19.404 32.269 45.709 1.00 74.88 206 PHE A C 1
ATOM 1752 O O . PHE A 1 206 ? 18.633 31.691 44.946 1.00 74.88 206 PHE A O 1
ATOM 1759 N N . LEU A 1 207 ? 20.559 32.791 45.286 1.00 78.19 207 LEU A N 1
ATOM 1760 C CA . LEU A 1 207 ? 21.024 32.679 43.905 1.00 78.19 207 LEU A CA 1
ATOM 1761 C C . LEU A 1 207 ? 21.316 31.218 43.530 1.00 78.19 207 LEU A C 1
ATOM 1763 O O . LEU A 1 207 ? 20.862 30.769 42.485 1.00 78.19 207 LEU A O 1
ATOM 1767 N N . LEU A 1 208 ? 21.988 30.451 44.397 1.00 80.69 208 LEU A N 1
ATOM 1768 C CA . LEU A 1 208 ? 22.200 29.010 44.208 1.00 80.69 208 LEU A CA 1
ATOM 1769 C C . LEU A 1 208 ? 20.880 28.238 44.161 1.00 80.69 208 LEU A C 1
ATOM 1771 O O . LEU A 1 208 ? 20.727 27.343 43.333 1.00 80.69 208 LEU A O 1
ATOM 1775 N N . PHE A 1 209 ? 19.914 28.592 45.010 1.00 85.12 209 PHE A N 1
ATOM 1776 C CA . PHE A 1 209 ? 18.578 28.004 44.982 1.00 85.12 209 PHE A CA 1
ATOM 1777 C C . PHE A 1 209 ? 17.873 28.295 43.653 1.00 85.12 209 PHE A C 1
ATOM 1779 O O . PHE A 1 209 ? 17.381 27.363 43.021 1.00 85.12 209 PHE A O 1
ATOM 1786 N N . LEU A 1 210 ? 17.898 29.548 43.184 1.00 84.12 210 LEU A N 1
ATOM 1787 C CA . LEU A 1 210 ? 17.329 29.945 41.895 1.00 84.12 210 LEU A CA 1
ATOM 1788 C C . LEU A 1 210 ? 18.002 29.224 40.724 1.00 84.12 210 LEU A C 1
ATOM 1790 O O . LEU A 1 210 ? 17.303 28.653 39.888 1.00 84.12 210 LEU A O 1
ATOM 1794 N N . ILE A 1 211 ? 19.337 29.183 40.698 1.00 88.44 211 ILE A N 1
ATOM 1795 C CA . ILE A 1 211 ? 20.125 28.466 39.687 1.00 88.44 211 ILE A CA 1
ATOM 1796 C C . ILE A 1 211 ? 19.766 26.977 39.698 1.00 88.44 211 ILE A C 1
ATOM 1798 O O . ILE A 1 211 ? 19.474 26.419 38.643 1.00 88.44 211 ILE A O 1
ATOM 1802 N N . LYS A 1 212 ? 19.688 26.344 40.875 1.00 90.69 212 LYS A N 1
ATOM 1803 C CA . LYS A 1 212 ? 19.301 24.933 41.015 1.00 90.69 212 LYS A CA 1
ATOM 1804 C C . LYS A 1 212 ? 17.880 24.679 40.512 1.00 90.69 212 LYS A C 1
ATOM 1806 O O . LYS A 1 212 ? 17.667 23.724 39.772 1.00 90.69 212 LYS A O 1
ATOM 1811 N N . THR A 1 213 ? 16.915 25.534 40.858 1.00 86.31 213 THR A N 1
ATOM 1812 C CA . THR A 1 213 ? 15.536 25.404 40.358 1.00 86.31 213 THR A CA 1
ATOM 1813 C C . THR A 1 213 ? 15.433 25.639 38.851 1.00 86.31 213 THR A C 1
ATOM 1815 O O . THR A 1 213 ? 14.684 24.934 38.180 1.00 86.31 213 THR A O 1
ATOM 1818 N N . TYR A 1 214 ? 16.214 26.573 38.302 1.00 89.50 214 TYR A N 1
ATOM 1819 C CA . TYR A 1 214 ? 16.250 26.865 36.870 1.00 89.50 214 TYR A CA 1
ATOM 1820 C C . TYR A 1 214 ? 16.886 25.720 36.071 1.00 89.50 214 TYR A C 1
ATOM 1822 O O . TYR A 1 214 ? 16.308 25.268 35.087 1.00 89.50 214 TYR A O 1
ATOM 1830 N N . LEU A 1 215 ? 18.009 25.168 36.544 1.00 91.38 215 LEU A N 1
ATOM 1831 C CA . LEU A 1 215 ? 18.639 23.972 35.973 1.00 91.38 215 LEU A CA 1
ATOM 1832 C C . LEU A 1 215 ? 17.705 22.759 36.022 1.00 91.38 215 LEU A C 1
ATOM 1834 O O . LEU A 1 215 ? 17.563 22.063 35.021 1.00 91.38 215 LEU A O 1
ATOM 1838 N N . GLN A 1 216 ? 17.014 22.528 37.144 1.00 90.88 216 GLN A N 1
ATOM 1839 C CA . GLN A 1 216 ? 16.022 21.451 37.241 1.00 90.88 216 GLN A CA 1
ATOM 1840 C C . GLN A 1 216 ? 14.854 21.643 36.267 1.00 90.88 216 GLN A C 1
ATOM 1842 O O . GLN A 1 216 ? 14.358 20.665 35.710 1.00 90.88 216 GLN A O 1
ATOM 1847 N N . PHE A 1 217 ? 14.414 22.884 36.049 1.00 92.19 217 PHE A N 1
ATOM 1848 C CA . PHE A 1 217 ? 13.369 23.196 35.079 1.00 92.19 217 PHE A CA 1
ATOM 1849 C C . PHE A 1 217 ? 13.836 22.954 33.637 1.00 92.19 217 PHE A C 1
ATOM 1851 O O . PHE A 1 217 ? 13.149 22.248 32.902 1.00 92.19 217 PHE A O 1
ATOM 1858 N N . ILE A 1 218 ? 15.021 23.449 33.253 1.00 93.25 218 ILE A N 1
ATOM 1859 C CA . ILE A 1 218 ? 15.609 23.202 31.926 1.00 93.25 218 ILE A CA 1
ATOM 1860 C C . ILE A 1 218 ? 15.799 21.707 31.691 1.00 93.25 218 ILE A C 1
ATOM 1862 O O . ILE A 1 218 ? 15.422 21.207 30.639 1.00 93.25 218 ILE A O 1
ATOM 1866 N N . MET A 1 219 ? 16.326 20.972 32.672 1.00 91.94 219 MET A N 1
ATOM 1867 C CA . MET A 1 219 ? 16.536 19.533 32.538 1.00 91.94 219 MET A CA 1
ATOM 1868 C C . MET A 1 219 ? 15.208 18.793 32.330 1.00 91.94 219 MET A C 1
ATOM 1870 O O . MET A 1 219 ? 15.121 17.935 31.458 1.00 91.94 219 MET A O 1
ATOM 1874 N N . LYS A 1 220 ? 14.143 19.162 33.058 1.00 91.12 220 LYS A N 1
ATOM 1875 C CA . LYS A 1 220 ? 12.795 18.614 32.829 1.00 91.12 220 LYS A CA 1
ATOM 1876 C C . LYS A 1 220 ? 12.241 18.978 31.452 1.00 91.12 220 LYS A C 1
ATOM 1878 O O . LYS A 1 220 ? 11.591 18.136 30.844 1.00 91.12 220 LYS A O 1
ATOM 1883 N N . LEU A 1 221 ? 12.501 20.190 30.958 1.00 90.88 221 LEU A N 1
ATOM 1884 C CA . LEU A 1 221 ? 12.085 20.626 29.624 1.00 90.88 221 LEU A CA 1
ATOM 1885 C C . LEU A 1 221 ? 12.820 19.841 28.529 1.00 90.88 221 LEU A C 1
ATOM 1887 O O . LEU A 1 221 ? 12.179 19.361 27.604 1.00 90.88 221 LEU A O 1
ATOM 1891 N N . ILE A 1 222 ? 14.137 19.659 28.663 1.00 89.56 222 ILE A N 1
ATOM 1892 C CA . ILE A 1 222 ? 14.959 18.864 27.741 1.00 89.56 222 ILE A CA 1
ATOM 1893 C C . ILE A 1 222 ? 14.509 17.404 27.761 1.00 89.56 222 ILE A C 1
ATOM 1895 O O . ILE A 1 222 ? 14.311 16.828 26.700 1.00 89.56 222 ILE A O 1
ATOM 1899 N N . ILE A 1 223 ? 14.283 16.811 28.938 1.00 86.88 223 ILE A N 1
ATOM 1900 C CA . ILE A 1 223 ? 13.776 15.434 29.048 1.00 86.88 223 ILE A CA 1
ATOM 1901 C C . ILE A 1 223 ? 12.388 15.320 28.412 1.00 86.88 223 ILE A C 1
ATOM 1903 O O . ILE A 1 223 ? 12.160 14.408 27.629 1.00 86.88 223 ILE A O 1
ATOM 1907 N N . ALA A 1 224 ? 11.472 16.252 28.688 1.00 79.31 224 ALA A N 1
ATOM 1908 C CA . ALA A 1 224 ? 10.149 16.256 28.070 1.00 79.31 224 ALA A CA 1
ATOM 1909 C C . ALA A 1 224 ? 10.231 16.422 26.548 1.00 79.31 224 ALA A C 1
ATOM 1911 O O . ALA A 1 224 ? 9.512 15.733 25.839 1.00 79.31 224 ALA A O 1
ATOM 1912 N N . PHE A 1 225 ? 11.130 17.272 26.046 1.00 78.81 225 PHE A N 1
ATOM 1913 C CA . PHE A 1 225 ? 11.374 17.468 24.619 1.00 78.81 225 PHE A CA 1
ATOM 1914 C C . PHE A 1 225 ? 11.990 16.227 23.961 1.00 78.81 225 PHE A C 1
ATOM 1916 O O . PHE A 1 225 ? 11.543 15.832 22.894 1.00 78.81 225 PHE A O 1
ATOM 1923 N N . LEU A 1 226 ? 12.947 15.561 24.614 1.00 76.19 226 LEU A N 1
ATOM 1924 C CA . LEU A 1 226 ? 13.529 14.296 24.151 1.00 76.19 226 LEU A CA 1
ATOM 1925 C C . LEU A 1 226 ? 12.502 13.155 24.161 1.00 76.19 226 LEU A C 1
ATOM 1927 O O . LEU A 1 226 ? 12.495 12.334 23.249 1.00 76.19 226 LEU A O 1
ATOM 1931 N N . ILE A 1 227 ? 11.612 13.105 25.157 1.00 72.25 227 ILE A N 1
ATOM 1932 C CA . ILE A 1 227 ? 10.484 12.163 25.176 1.00 72.25 227 ILE A CA 1
ATOM 1933 C C . ILE A 1 227 ? 9.504 12.502 24.048 1.00 72.25 227 ILE A C 1
ATOM 1935 O O . ILE A 1 227 ? 9.057 11.599 23.349 1.00 72.25 227 ILE A O 1
ATOM 1939 N N . LEU A 1 228 ? 9.202 13.785 23.820 1.00 66.56 228 LEU A N 1
ATOM 1940 C CA . LEU A 1 228 ? 8.325 14.226 22.732 1.00 66.56 228 LEU A CA 1
ATOM 1941 C C . LEU A 1 228 ? 8.902 13.822 21.366 1.00 66.56 228 LEU A C 1
ATOM 1943 O O . LEU A 1 228 ? 8.207 13.215 20.563 1.00 66.56 228 LEU A O 1
ATOM 1947 N N . LEU A 1 229 ? 10.193 14.084 21.137 1.00 62.47 229 LEU A N 1
ATOM 1948 C CA . LEU A 1 229 ? 10.901 13.727 19.905 1.00 62.47 229 LEU A CA 1
ATOM 1949 C C . LEU A 1 229 ? 10.907 12.217 19.634 1.00 62.47 229 LEU A C 1
ATOM 1951 O O . LEU A 1 229 ? 10.843 11.825 18.477 1.00 62.47 229 LEU A O 1
ATOM 1955 N N . ASN A 1 230 ? 10.955 11.388 20.681 1.00 54.22 230 ASN A N 1
ATOM 1956 C CA . ASN A 1 230 ? 10.928 9.927 20.556 1.00 54.22 230 ASN A CA 1
ATOM 1957 C C . ASN A 1 230 ? 9.511 9.324 20.530 1.00 54.22 230 ASN A C 1
ATOM 1959 O O . ASN A 1 230 ? 9.376 8.130 20.287 1.00 54.22 230 ASN A O 1
ATOM 1963 N N . THR A 1 231 ? 8.458 10.095 20.827 1.00 47.97 231 THR A N 1
ATOM 1964 C CA . THR A 1 231 ? 7.069 9.585 20.880 1.00 47.97 231 THR A CA 1
ATOM 1965 C C . THR A 1 231 ? 6.238 9.938 19.655 1.00 47.97 231 THR A C 1
ATOM 1967 O O . THR A 1 231 ? 5.160 9.373 19.470 1.00 47.97 231 THR A O 1
ATOM 1970 N N . PHE A 1 232 ? 6.735 10.814 18.785 1.00 51.12 232 PHE A N 1
ATOM 1971 C CA . PHE A 1 232 ? 6.217 10.904 17.430 1.00 51.12 232 PHE A CA 1
ATOM 1972 C C . PHE A 1 232 ? 6.841 9.771 16.619 1.00 51.12 232 PHE A C 1
ATOM 1974 O O . PHE A 1 232 ? 7.964 9.895 16.142 1.00 51.12 232 PHE A O 1
ATOM 1981 N N . ALA A 1 233 ? 6.114 8.661 16.497 1.00 49.78 233 ALA A N 1
ATOM 1982 C CA . ALA A 1 233 ? 6.354 7.688 15.440 1.00 49.78 233 ALA A CA 1
ATOM 1983 C C . ALA A 1 233 ? 6.220 8.443 14.112 1.00 49.78 233 ALA A C 1
ATOM 1985 O O . ALA A 1 233 ? 5.114 8.775 13.678 1.00 49.78 233 ALA A O 1
ATOM 1986 N N . PHE A 1 234 ? 7.346 8.858 13.540 1.00 63.16 234 PHE A N 1
ATOM 1987 C CA . PHE A 1 234 ? 7.350 9.525 12.250 1.00 63.16 234 PHE A CA 1
ATOM 1988 C C . PHE A 1 234 ? 7.365 8.432 11.196 1.00 63.16 234 PHE A C 1
ATOM 1990 O O . PHE A 1 234 ? 8.288 7.618 11.187 1.00 63.16 234 PHE A O 1
ATOM 1997 N N . ILE A 1 235 ? 6.385 8.453 10.288 1.00 69.50 235 ILE A N 1
ATOM 1998 C CA . ILE A 1 235 ? 6.512 7.739 9.017 1.00 69.50 235 ILE A CA 1
ATOM 1999 C C . ILE A 1 235 ? 7.849 8.146 8.419 1.00 69.50 235 ILE A C 1
ATOM 2001 O O . ILE A 1 235 ? 8.115 9.338 8.212 1.00 69.50 235 ILE A O 1
ATOM 2005 N N . LYS A 1 236 ? 8.683 7.152 8.155 1.00 85.44 236 LYS A N 1
ATOM 2006 C CA . LYS A 1 236 ? 9.917 7.355 7.425 1.00 85.44 236 LYS A CA 1
ATOM 2007 C C . LYS A 1 236 ? 9.651 7.041 5.971 1.00 85.44 236 LYS A C 1
ATOM 2009 O O . LYS A 1 236 ? 8.843 6.196 5.595 1.00 85.44 236 LYS A O 1
ATOM 2014 N N . TYR A 1 237 ? 10.336 7.786 5.136 1.00 91.69 237 TYR A N 1
ATOM 2015 C CA . TYR A 1 237 ? 10.312 7.592 3.711 1.00 91.69 237 TYR A CA 1
ATOM 2016 C C . TYR A 1 237 ? 11.720 7.828 3.209 1.00 91.69 237 TYR A C 1
ATOM 2018 O O . TYR A 1 237 ? 12.452 8.673 3.728 1.00 91.69 237 TYR A O 1
ATOM 2026 N N . ASP A 1 238 ? 12.100 7.054 2.213 1.00 96.12 238 ASP A N 1
ATOM 2027 C CA . ASP A 1 238 ? 13.408 7.158 1.610 1.00 96.12 238 ASP A CA 1
ATOM 2028 C C . ASP A 1 238 ? 13.309 6.871 0.121 1.00 96.12 238 ASP A C 1
ATOM 2030 O O . ASP A 1 238 ? 12.408 6.176 -0.351 1.00 96.12 238 ASP A O 1
ATOM 2034 N N . SER A 1 239 ? 14.224 7.447 -0.634 1.00 96.62 239 SER A N 1
ATOM 2035 C CA . SER A 1 239 ? 14.293 7.248 -2.067 1.00 96.62 239 SER A CA 1
ATOM 2036 C C . SER A 1 239 ? 15.726 7.393 -2.516 1.00 96.62 239 SER A C 1
ATOM 2038 O O . SER A 1 239 ? 16.455 8.259 -2.033 1.00 96.62 239 SER A O 1
ATOM 2040 N N . GLY A 1 240 ? 16.109 6.613 -3.509 1.00 96.62 240 GLY A N 1
ATOM 2041 C CA . GLY A 1 240 ? 17.467 6.652 -4.001 1.00 96.62 240 GLY A CA 1
ATOM 2042 C C . GLY A 1 240 ? 17.592 6.063 -5.383 1.00 96.62 240 GLY A C 1
ATOM 2043 O O . GLY A 1 240 ? 16.615 5.763 -6.069 1.00 96.62 240 GLY A O 1
ATOM 2044 N N . LEU A 1 241 ? 18.840 5.952 -5.805 1.00 95.12 241 LEU A N 1
ATOM 2045 C CA . LEU A 1 241 ? 19.204 5.405 -7.093 1.00 95.12 241 LEU A CA 1
ATOM 2046 C C . LEU A 1 241 ? 20.115 4.208 -6.869 1.00 95.12 241 LEU A C 1
ATOM 2048 O O . LEU A 1 241 ? 21.136 4.346 -6.202 1.00 95.12 241 LEU A O 1
ATOM 2052 N N . ALA A 1 242 ? 19.753 3.058 -7.425 1.00 93.69 242 ALA A N 1
ATOM 2053 C CA . ALA A 1 242 ? 20.628 1.898 -7.463 1.00 93.69 242 ALA A CA 1
ATOM 2054 C C . ALA A 1 242 ? 21.370 1.879 -8.804 1.00 93.69 242 ALA A C 1
ATOM 2056 O O . ALA A 1 242 ? 20.749 1.882 -9.874 1.00 93.69 242 ALA A O 1
ATOM 2057 N N . LEU A 1 243 ? 22.702 1.898 -8.726 1.00 93.06 243 LEU A N 1
ATOM 2058 C CA . LEU A 1 243 ? 23.615 1.881 -9.873 1.00 93.06 243 LEU A CA 1
ATOM 2059 C C . LEU A 1 243 ? 24.376 0.558 -9.992 1.00 93.06 243 LEU A C 1
ATOM 2061 O O . LEU A 1 243 ? 25.103 0.364 -10.958 1.00 93.06 243 LEU A O 1
ATOM 2065 N N . ASP A 1 244 ? 24.185 -0.365 -9.051 1.00 92.38 244 ASP A N 1
ATOM 2066 C CA . ASP A 1 244 ? 24.864 -1.660 -8.975 1.00 92.38 244 ASP A CA 1
ATOM 2067 C C . ASP A 1 244 ? 24.708 -2.511 -10.243 1.00 92.38 244 ASP A C 1
ATOM 2069 O O . ASP A 1 244 ? 25.552 -3.362 -10.530 1.00 92.38 244 ASP A O 1
ATOM 2073 N N . PHE A 1 245 ? 23.654 -2.268 -11.020 1.00 91.19 245 PHE A N 1
ATOM 2074 C CA . PHE A 1 245 ? 23.329 -2.975 -12.260 1.00 91.19 245 PHE A CA 1
ATOM 2075 C C . PHE A 1 245 ? 23.658 -2.154 -13.518 1.00 91.19 245 PHE A C 1
ATOM 2077 O O . PHE A 1 245 ? 23.063 -2.344 -14.577 1.00 91.19 245 PHE A O 1
ATOM 2084 N N . ASN A 1 246 ? 24.598 -1.214 -13.413 1.00 89.44 246 ASN A N 1
ATOM 2085 C CA . ASN A 1 246 ? 25.036 -0.365 -14.514 1.00 89.44 246 ASN A CA 1
ATOM 2086 C C . ASN A 1 246 ? 26.514 -0.621 -14.840 1.00 89.44 246 ASN A C 1
ATOM 2088 O O . ASN A 1 246 ? 27.376 -0.361 -14.001 1.00 89.44 246 ASN A O 1
ATOM 2092 N N . SER A 1 247 ? 26.818 -1.070 -16.064 1.00 87.19 247 SER A N 1
ATOM 2093 C CA . SER A 1 247 ? 28.196 -1.302 -16.519 1.00 87.19 247 SER A CA 1
ATOM 2094 C C . SER A 1 247 ? 29.070 -0.044 -16.525 1.00 87.19 247 SER A C 1
ATOM 2096 O O . SER A 1 247 ? 30.281 -0.159 -16.376 1.00 87.19 247 SER A O 1
ATOM 2098 N N . ASP A 1 248 ? 28.481 1.148 -16.668 1.00 87.06 248 ASP A N 1
ATOM 2099 C CA . ASP A 1 248 ? 29.232 2.414 -16.681 1.00 87.06 248 ASP A CA 1
ATOM 2100 C C . ASP A 1 248 ? 29.717 2.784 -15.271 1.00 87.06 248 ASP A C 1
ATOM 2102 O O . ASP A 1 248 ? 30.782 3.370 -15.099 1.00 87.06 248 ASP A O 1
ATOM 2106 N N . SER A 1 249 ? 28.939 2.424 -14.246 1.00 89.06 249 SER A N 1
ATOM 2107 C CA . SER A 1 249 ? 29.297 2.632 -12.836 1.00 89.06 249 SER A CA 1
ATOM 2108 C C . SER A 1 249 ? 30.085 1.454 -12.259 1.00 89.06 249 SER A C 1
ATOM 2110 O O . SER A 1 249 ? 30.948 1.644 -11.408 1.00 89.06 249 SER A O 1
ATOM 2112 N N . TYR A 1 250 ? 29.810 0.240 -12.740 1.00 86.81 250 TYR A N 1
ATOM 2113 C CA . TYR A 1 250 ? 30.461 -1.000 -12.333 1.00 86.81 250 TYR A CA 1
ATOM 2114 C C . TYR A 1 250 ? 30.885 -1.787 -13.578 1.00 86.81 250 TYR A C 1
ATOM 2116 O O . TYR A 1 250 ? 30.142 -2.662 -14.022 1.00 86.81 250 TYR A O 1
ATOM 2124 N N . PRO A 1 251 ? 32.094 -1.552 -14.120 1.00 85.25 251 PRO A N 1
ATOM 2125 C CA . PRO A 1 251 ? 32.578 -2.225 -15.335 1.00 85.25 251 PRO A CA 1
ATOM 2126 C C . PRO A 1 251 ? 32.605 -3.761 -15.253 1.00 85.25 251 PRO A C 1
ATOM 2128 O O . PRO A 1 251 ? 32.634 -4.452 -16.270 1.00 85.25 251 PRO A O 1
ATOM 2131 N N . THR A 1 252 ? 32.584 -4.314 -14.038 1.00 85.69 252 THR A N 1
ATOM 2132 C CA . THR A 1 252 ? 32.505 -5.757 -13.771 1.00 85.69 252 THR A CA 1
ATOM 2133 C C . THR A 1 252 ? 31.098 -6.339 -13.933 1.00 85.69 252 THR A C 1
ATOM 2135 O O . THR A 1 252 ? 30.947 -7.560 -13.940 1.00 85.69 252 THR A O 1
ATOM 2138 N N . PHE A 1 253 ? 30.066 -5.505 -14.079 1.00 88.06 253 PHE A N 1
ATOM 2139 C CA . PHE A 1 253 ? 28.702 -5.943 -14.346 1.00 88.06 253 PHE A CA 1
ATOM 2140 C C . PHE A 1 253 ? 28.590 -6.501 -15.774 1.00 88.06 253 PHE A C 1
ATOM 2142 O O . PHE A 1 253 ? 28.620 -5.767 -16.763 1.00 88.06 253 PHE A O 1
ATOM 2149 N N . LYS A 1 254 ? 28.475 -7.829 -15.871 1.00 88.69 254 LYS A N 1
ATOM 2150 C CA . LYS A 1 254 ? 28.451 -8.606 -17.119 1.00 88.69 254 LYS A CA 1
ATOM 2151 C C . LYS A 1 254 ? 27.186 -9.466 -17.184 1.00 88.69 254 LYS A C 1
ATOM 2153 O O . LYS A 1 254 ? 27.244 -10.677 -17.020 1.00 88.69 254 LYS A O 1
ATOM 2158 N N . CYS A 1 255 ? 26.034 -8.833 -17.396 1.00 91.56 255 CYS A N 1
ATOM 2159 C CA . CYS A 1 255 ? 24.733 -9.500 -17.293 1.00 91.56 255 CYS A CA 1
ATOM 2160 C C . CYS A 1 255 ? 24.358 -10.276 -18.568 1.00 91.56 255 CYS A C 1
ATOM 2162 O O . CYS A 1 255 ? 23.649 -9.761 -19.431 1.00 91.56 255 CYS A O 1
ATOM 2164 N N . TYR A 1 256 ? 24.899 -11.488 -18.711 1.00 93.75 256 TYR A N 1
ATOM 2165 C CA . TYR A 1 256 ? 24.627 -12.450 -19.789 1.00 93.75 256 TYR A CA 1
ATOM 2166 C C . TYR A 1 256 ? 25.103 -13.861 -19.382 1.00 93.75 256 TYR A C 1
ATOM 2168 O O . TYR A 1 256 ? 25.768 -14.009 -18.361 1.00 93.75 256 TYR A O 1
ATOM 2176 N N . PHE A 1 257 ? 24.766 -14.896 -20.159 1.00 93.44 257 PHE A N 1
ATOM 2177 C CA . PHE A 1 257 ? 25.068 -16.311 -19.870 1.00 93.44 257 PHE A CA 1
ATOM 2178 C C . PHE A 1 257 ? 24.714 -16.781 -18.446 1.00 93.44 257 PHE A C 1
ATOM 2180 O O . PHE A 1 257 ? 25.506 -17.453 -17.789 1.00 93.44 257 PHE A O 1
ATOM 2187 N N . GLY A 1 258 ? 23.512 -16.454 -17.963 1.00 93.06 258 GLY A N 1
ATOM 2188 C CA . GLY A 1 258 ? 23.040 -16.916 -16.651 1.00 93.06 258 GLY A CA 1
ATOM 2189 C C . GLY A 1 258 ? 23.620 -16.140 -15.466 1.00 93.06 258 GLY A C 1
ATOM 2190 O O . GLY A 1 258 ? 23.519 -16.597 -14.328 1.00 93.06 258 GLY A O 1
ATOM 2191 N N . TYR A 1 259 ? 24.250 -14.990 -15.715 1.00 94.88 259 TYR A N 1
ATOM 2192 C CA . TYR A 1 259 ? 24.814 -14.137 -14.675 1.00 94.88 259 TYR A CA 1
ATOM 2193 C C . TYR A 1 259 ? 23.747 -13.693 -13.668 1.00 94.88 259 TYR A C 1
ATOM 2195 O O . TYR A 1 259 ? 22.701 -13.173 -14.060 1.00 94.88 259 TYR A O 1
ATOM 2203 N N . SER A 1 260 ? 24.058 -13.821 -12.376 1.00 94.25 260 SER A N 1
ATOM 2204 C CA . SER A 1 260 ? 23.286 -13.227 -11.282 1.00 94.25 260 SER A CA 1
ATOM 2205 C C . SER A 1 260 ? 24.149 -12.252 -10.483 1.00 94.25 260 SER A C 1
ATOM 2207 O O . SER A 1 260 ? 25.348 -12.474 -10.288 1.00 94.25 260 SER A O 1
ATOM 2209 N N . LYS A 1 261 ? 23.538 -11.162 -10.014 1.00 94.12 261 LYS A N 1
ATOM 2210 C CA . LYS A 1 261 ? 24.150 -10.224 -9.071 1.00 94.12 261 LYS A CA 1
ATOM 2211 C C . LYS A 1 261 ? 23.141 -9.796 -8.020 1.00 94.12 261 LYS A C 1
ATOM 2213 O O . LYS A 1 261 ? 22.017 -9.408 -8.329 1.00 94.12 261 LYS A O 1
ATOM 2218 N N . ILE A 1 262 ? 23.605 -9.776 -6.779 1.00 95.62 262 ILE A N 1
ATOM 2219 C CA . ILE A 1 262 ? 22.860 -9.267 -5.635 1.00 95.62 262 ILE A CA 1
ATOM 2220 C C . ILE A 1 262 ? 23.401 -7.882 -5.277 1.00 95.62 262 ILE A C 1
ATOM 2222 O O . ILE A 1 262 ? 24.614 -7.686 -5.183 1.00 95.62 262 ILE A O 1
ATOM 2226 N N . ALA A 1 263 ? 22.498 -6.929 -5.071 1.00 95.06 263 ALA A N 1
ATOM 2227 C CA . ALA A 1 263 ? 22.793 -5.600 -4.560 1.00 95.06 263 ALA A CA 1
ATOM 2228 C C . ALA A 1 263 ? 22.036 -5.375 -3.249 1.00 95.06 263 ALA A C 1
ATOM 2230 O O . ALA A 1 263 ? 20.817 -5.551 -3.183 1.00 95.06 263 ALA A O 1
ATOM 2231 N N . VAL A 1 264 ? 22.762 -4.969 -2.207 1.00 97.38 264 VAL A N 1
ATOM 2232 C CA . VAL A 1 264 ? 22.176 -4.566 -0.925 1.00 97.38 264 VAL A CA 1
ATOM 2233 C C . VAL A 1 264 ? 22.111 -3.048 -0.899 1.00 97.38 264 VAL A C 1
ATOM 2235 O O . VAL A 1 264 ? 23.136 -2.372 -0.895 1.00 97.38 264 VAL A O 1
ATOM 2238 N N . ILE A 1 265 ? 20.895 -2.515 -0.882 1.00 97.38 265 ILE A N 1
ATOM 2239 C CA . ILE A 1 265 ? 20.634 -1.082 -0.935 1.00 97.38 265 ILE A CA 1
ATOM 2240 C C . ILE A 1 265 ? 20.234 -0.631 0.465 1.00 97.38 265 ILE A C 1
ATOM 2242 O O . ILE A 1 265 ? 19.168 -0.988 0.972 1.00 97.38 265 ILE A O 1
ATOM 2246 N N . SER A 1 266 ? 21.121 0.127 1.103 1.00 97.06 266 SER A N 1
ATOM 2247 C CA . SER A 1 266 ? 20.912 0.659 2.449 1.00 97.06 266 SER A CA 1
ATOM 2248 C C . SER A 1 266 ? 20.061 1.921 2.422 1.00 97.06 266 SER A C 1
ATOM 2250 O O . SER A 1 266 ? 20.263 2.807 1.591 1.00 97.06 266 SER A O 1
ATOM 2252 N N . PHE A 1 267 ? 19.142 2.019 3.375 1.00 97.19 267 PHE A N 1
ATOM 2253 C CA . PHE A 1 267 ? 18.398 3.242 3.631 1.00 97.19 267 PHE A CA 1
ATOM 2254 C C . PHE A 1 267 ? 19.285 4.260 4.353 1.00 97.19 267 PHE A C 1
ATOM 2256 O O . PHE A 1 267 ? 20.168 3.902 5.134 1.00 97.19 267 PHE A O 1
ATOM 2263 N N . SER A 1 268 ? 19.016 5.541 4.128 1.00 95.31 268 SER A N 1
ATOM 2264 C CA . SER A 1 268 ? 19.644 6.662 4.828 1.00 95.31 268 SER A CA 1
ATOM 2265 C C . SER A 1 268 ? 19.460 6.573 6.345 1.00 95.31 268 SER A C 1
ATOM 2267 O O . SER A 1 268 ? 20.344 6.975 7.099 1.00 95.31 268 SER A O 1
ATOM 2269 N N . ASN A 1 269 ? 18.323 6.028 6.794 1.00 91.56 269 ASN A N 1
ATOM 2270 C CA . ASN A 1 269 ? 17.989 5.807 8.195 1.00 91.56 269 ASN A CA 1
ATOM 2271 C C . ASN A 1 269 ? 17.190 4.510 8.372 1.00 91.56 269 ASN A C 1
ATOM 2273 O O . ASN A 1 269 ? 16.459 4.090 7.479 1.00 91.56 269 ASN A O 1
ATOM 2277 N N . ALA A 1 270 ? 17.265 3.916 9.565 1.00 92.69 270 ALA A N 1
ATOM 2278 C CA . ALA A 1 270 ? 16.438 2.765 9.916 1.00 92.69 270 ALA A CA 1
ATOM 2279 C C . ALA A 1 270 ? 14.951 3.151 10.033 1.00 92.69 270 ALA A C 1
ATOM 2281 O O . ALA A 1 270 ? 14.615 4.106 10.743 1.00 92.69 270 ALA A O 1
ATOM 2282 N N . PHE A 1 271 ? 14.070 2.386 9.396 1.00 92.81 271 PHE A N 1
ATOM 2283 C CA . PHE A 1 271 ? 12.616 2.471 9.532 1.00 92.81 271 PHE A CA 1
ATOM 2284 C C . PHE A 1 271 ? 12.137 1.892 10.870 1.00 92.81 271 PHE A C 1
ATOM 2286 O O . PHE A 1 271 ? 12.810 1.053 11.475 1.00 92.81 271 PHE A O 1
ATOM 2293 N N . GLU A 1 272 ? 10.977 2.338 11.357 1.00 88.06 272 GLU A N 1
ATOM 2294 C CA . GLU A 1 272 ? 10.385 1.769 12.578 1.00 88.06 272 GLU A CA 1
ATOM 2295 C C . GLU A 1 272 ? 9.756 0.403 12.291 1.00 88.06 272 GLU A C 1
ATOM 2297 O O . GLU A 1 272 ? 9.938 -0.550 13.060 1.00 88.06 272 GLU A O 1
ATOM 2302 N N . ASN A 1 273 ? 9.099 0.289 11.137 1.00 89.94 273 ASN A N 1
ATOM 2303 C CA . ASN A 1 273 ? 8.527 -0.942 10.601 1.00 89.94 273 ASN A CA 1
ATOM 2304 C C . ASN A 1 273 ? 9.286 -1.382 9.342 1.00 89.94 273 ASN A C 1
ATOM 2306 O O . ASN A 1 273 ? 10.073 -0.623 8.789 1.00 89.94 273 ASN A O 1
ATOM 2310 N N . ILE A 1 274 ? 9.093 -2.626 8.893 1.00 93.31 274 ILE A N 1
ATOM 2311 C CA . ILE A 1 274 ? 9.644 -3.047 7.596 1.00 93.31 274 ILE A CA 1
ATOM 2312 C C . ILE A 1 274 ? 8.925 -2.225 6.512 1.00 93.31 274 ILE A C 1
ATOM 2314 O O . ILE A 1 274 ? 7.696 -2.316 6.432 1.00 93.31 274 ILE A O 1
ATOM 2318 N N . PRO A 1 275 ? 9.643 -1.408 5.721 1.00 95.81 275 PRO A N 1
ATOM 2319 C CA . PRO A 1 275 ? 9.015 -0.561 4.723 1.00 95.81 275 PRO A CA 1
ATOM 2320 C C . PRO A 1 275 ? 8.537 -1.381 3.528 1.00 95.81 275 PRO A C 1
ATOM 2322 O O . PRO A 1 275 ? 8.979 -2.502 3.276 1.00 95.81 275 PRO A O 1
ATOM 2325 N N . GLN A 1 276 ? 7.660 -0.778 2.745 1.00 95.69 276 GLN A N 1
ATOM 2326 C CA . GLN A 1 276 ? 7.277 -1.260 1.431 1.00 95.69 276 GLN A CA 1
ATOM 2327 C C . GLN A 1 276 ? 8.166 -0.593 0.391 1.00 95.69 276 GLN A C 1
ATOM 2329 O O . GLN A 1 276 ? 8.361 0.623 0.437 1.00 95.69 276 GLN A O 1
ATOM 2334 N N . VAL A 1 277 ? 8.716 -1.390 -0.525 1.00 97.56 277 VAL A N 1
ATOM 2335 C CA . VAL A 1 277 ? 9.696 -0.927 -1.511 1.00 97.56 277 VAL A CA 1
ATOM 2336 C C . VAL A 1 277 ? 9.160 -1.137 -2.916 1.00 97.56 277 VAL A C 1
ATOM 2338 O O . VAL A 1 277 ? 8.856 -2.263 -3.309 1.00 97.56 277 VAL A O 1
ATOM 2341 N N . PHE A 1 278 ? 9.100 -0.058 -3.689 1.00 97.50 278 PHE A N 1
ATOM 2342 C CA . PHE A 1 278 ? 8.824 -0.112 -5.120 1.00 97.50 278 PHE A CA 1
ATOM 2343 C C . PHE A 1 278 ? 9.866 0.683 -5.895 1.00 97.50 278 PHE A C 1
ATOM 2345 O O . PHE A 1 278 ? 10.571 1.531 -5.343 1.00 97.50 278 PHE A O 1
ATOM 2352 N N . PHE A 1 279 ? 9.988 0.403 -7.183 1.00 96.19 279 PHE A N 1
ATOM 2353 C CA . PHE A 1 279 ? 10.946 1.085 -8.033 1.00 96.19 279 PHE A CA 1
ATOM 2354 C C . PHE A 1 279 ? 10.474 1.149 -9.482 1.00 96.19 279 PHE A C 1
ATOM 2356 O O . PHE A 1 279 ? 9.558 0.439 -9.886 1.00 96.19 279 PHE A O 1
ATOM 2363 N N . TYR A 1 280 ? 11.123 2.004 -10.269 1.00 94.56 280 TYR A N 1
ATOM 2364 C CA . TYR A 1 280 ? 10.978 2.037 -11.722 1.00 94.56 280 TYR A CA 1
ATOM 2365 C C . TYR A 1 280 ? 12.339 2.194 -12.403 1.00 94.56 280 TYR A C 1
ATOM 2367 O O . TYR A 1 280 ? 13.335 2.588 -11.783 1.00 94.56 280 TYR A O 1
ATOM 2375 N N . HIS A 1 281 ? 12.368 1.893 -13.698 1.00 92.25 281 HIS A N 1
ATOM 2376 C CA . HIS A 1 281 ? 13.566 2.013 -14.523 1.00 92.25 281 HIS A CA 1
ATOM 2377 C C . HIS A 1 281 ? 13.733 3.445 -15.022 1.00 92.25 281 HIS A C 1
ATOM 2379 O O . HIS A 1 281 ? 12.914 3.937 -15.795 1.00 92.25 281 HIS A O 1
ATOM 2385 N N . GLU A 1 282 ? 14.814 4.108 -14.616 1.00 93.00 282 GLU A N 1
ATOM 2386 C CA . GLU A 1 282 ? 15.258 5.341 -15.283 1.00 93.00 282 GLU A CA 1
ATOM 2387 C C . GLU A 1 282 ? 16.091 5.048 -16.522 1.00 93.00 282 GLU A C 1
ATOM 2389 O O . GLU A 1 282 ? 16.175 5.876 -17.424 1.00 93.00 282 GLU A O 1
ATOM 2394 N N . TYR A 1 283 ? 16.746 3.890 -16.539 1.00 92.19 283 TYR A N 1
ATOM 2395 C CA . TYR A 1 283 ? 17.541 3.430 -17.660 1.00 92.19 283 TYR A CA 1
ATOM 2396 C C . TYR A 1 283 ? 17.433 1.916 -17.759 1.00 92.19 283 TYR A C 1
ATOM 2398 O O . TYR A 1 283 ? 17.645 1.219 -16.766 1.00 92.19 283 TYR A O 1
ATOM 2406 N N . PHE A 1 284 ? 17.144 1.412 -18.947 1.00 91.62 284 PHE A N 1
ATOM 2407 C CA . PHE A 1 284 ? 17.146 -0.008 -19.256 1.00 91.62 284 PHE A CA 1
ATOM 2408 C C . PHE A 1 284 ? 17.704 -0.197 -20.661 1.00 91.62 284 PHE A C 1
ATOM 2410 O O . PHE A 1 284 ? 17.184 0.394 -21.597 1.00 91.62 284 PHE A O 1
ATOM 2417 N N . ASP A 1 285 ? 18.769 -0.981 -20.801 1.00 90.38 285 ASP A N 1
ATOM 2418 C CA . ASP A 1 285 ? 19.485 -1.179 -22.062 1.00 90.38 285 ASP A CA 1
ATOM 2419 C C . ASP A 1 285 ? 19.763 -2.660 -22.293 1.00 90.38 285 ASP A C 1
ATOM 2421 O O . ASP A 1 285 ? 20.619 -3.274 -21.645 1.00 90.38 285 ASP A O 1
ATOM 2425 N N . GLN A 1 286 ? 19.001 -3.221 -23.221 1.00 88.94 286 GLN A N 1
ATOM 2426 C CA . GLN A 1 286 ? 19.049 -4.601 -23.660 1.00 88.94 286 GLN A CA 1
ATOM 2427 C C . GLN A 1 286 ? 19.590 -4.657 -25.089 1.00 88.94 286 GLN A C 1
ATOM 2429 O O . GLN A 1 286 ? 19.107 -3.961 -25.978 1.00 88.94 286 GLN A O 1
ATOM 2434 N N . GLU A 1 287 ? 20.582 -5.517 -25.315 1.00 85.62 287 GLU A N 1
ATOM 2435 C CA . GLU A 1 287 ? 21.342 -5.554 -26.568 1.00 85.62 287 GLU A CA 1
ATOM 2436 C C . GLU A 1 287 ? 20.566 -6.176 -27.736 1.00 85.62 287 GLU A C 1
ATOM 2438 O O . GLU A 1 287 ? 20.625 -5.682 -28.858 1.00 85.62 287 GLU A O 1
ATOM 2443 N N . VAL A 1 288 ? 19.818 -7.246 -27.476 1.00 86.06 288 VAL A N 1
ATOM 2444 C CA . VAL A 1 288 ? 19.058 -7.991 -28.489 1.00 86.06 288 VAL A CA 1
ATOM 2445 C C . VAL A 1 288 ? 17.805 -8.610 -27.876 1.00 86.06 288 VAL A C 1
ATOM 2447 O O . VAL A 1 288 ? 17.725 -8.769 -26.655 1.00 86.06 288 VAL A O 1
ATOM 2450 N N . ALA A 1 289 ? 16.848 -9.016 -28.713 1.00 81.81 289 ALA A N 1
ATOM 2451 C CA . ALA A 1 289 ? 15.780 -9.933 -28.319 1.00 81.81 289 ALA A CA 1
ATOM 2452 C C . ALA A 1 289 ? 16.351 -11.232 -27.716 1.00 81.81 289 ALA A C 1
ATOM 2454 O O . ALA A 1 289 ? 17.518 -11.566 -27.903 1.00 81.81 289 ALA A O 1
ATOM 2455 N N . GLU A 1 290 ? 15.519 -11.948 -26.964 1.00 86.88 290 GLU A N 1
ATOM 2456 C CA . GLU A 1 290 ? 15.854 -13.129 -26.150 1.00 86.88 290 GLU A CA 1
ATOM 2457 C C . GLU A 1 290 ? 16.769 -12.842 -24.952 1.00 86.88 290 GLU A C 1
ATOM 2459 O O . GLU A 1 290 ? 17.231 -13.764 -24.275 1.00 86.88 290 GLU A O 1
ATOM 2464 N N . ALA A 1 291 ? 17.031 -11.568 -24.638 1.00 87.06 291 ALA A N 1
ATOM 2465 C CA . ALA A 1 291 ? 17.566 -11.248 -23.324 1.00 87.06 291 ALA A CA 1
ATOM 2466 C C . ALA A 1 291 ? 16.455 -11.435 -22.296 1.00 87.06 291 ALA A C 1
ATOM 2468 O O . ALA A 1 291 ? 15.460 -10.710 -22.254 1.00 87.06 291 ALA A O 1
ATOM 2469 N N . GLU A 1 292 ? 16.630 -12.465 -21.487 1.00 91.38 292 GLU A N 1
ATOM 2470 C CA . GLU A 1 292 ? 15.831 -12.686 -20.304 1.00 91.38 292 GLU A CA 1
ATOM 2471 C C . GLU A 1 292 ? 16.407 -11.829 -19.184 1.00 91.38 292 GLU A C 1
ATOM 2473 O O . GLU A 1 292 ? 17.514 -12.088 -18.715 1.00 91.38 292 GLU A O 1
ATOM 2478 N N . LEU A 1 293 ? 15.658 -10.814 -18.758 1.00 92.88 293 LEU A N 1
ATOM 2479 C CA . LEU A 1 293 ? 15.934 -10.094 -17.526 1.00 92.88 293 LEU A CA 1
ATOM 2480 C C . LEU A 1 293 ? 14.963 -10.587 -16.457 1.00 92.88 293 LEU A C 1
ATOM 2482 O O . LEU A 1 293 ? 13.749 -10.434 -16.594 1.00 92.88 293 LEU A O 1
ATOM 2486 N N . LYS A 1 294 ? 15.503 -11.122 -15.367 1.00 94.69 294 LYS A N 1
ATOM 2487 C CA . LYS A 1 294 ? 14.777 -11.366 -14.126 1.00 94.69 294 LYS A CA 1
ATOM 2488 C C . LYS A 1 294 ? 15.276 -10.397 -13.075 1.00 94.69 294 LYS A C 1
ATOM 2490 O O . LYS A 1 294 ? 16.478 -10.203 -12.914 1.00 94.69 294 LYS A O 1
ATOM 2495 N N . LEU A 1 295 ? 14.349 -9.792 -12.353 1.00 93.94 295 LEU A N 1
ATOM 2496 C CA . LEU A 1 295 ? 14.677 -8.916 -11.241 1.00 93.94 295 LEU A CA 1
ATOM 2497 C C . LEU A 1 295 ? 13.775 -9.259 -10.072 1.00 93.94 295 LEU A C 1
ATOM 2499 O O . LEU A 1 295 ? 12.608 -9.552 -10.290 1.00 93.94 295 LEU A O 1
ATOM 2503 N N . SER A 1 296 ? 14.283 -9.257 -8.847 1.00 94.25 296 SER A N 1
ATOM 2504 C CA . SER A 1 296 ? 13.466 -9.525 -7.667 1.00 94.25 296 SER A CA 1
ATOM 2505 C C . SER A 1 296 ? 13.974 -8.779 -6.443 1.00 94.25 296 SER A C 1
ATOM 2507 O O . SER A 1 296 ? 15.163 -8.503 -6.323 1.00 94.25 296 SER A O 1
ATOM 2509 N N . ILE A 1 297 ? 13.066 -8.465 -5.521 1.00 96.00 297 ILE A N 1
ATOM 2510 C CA . ILE A 1 297 ? 13.432 -8.103 -4.152 1.00 96.00 297 ILE A CA 1
ATOM 2511 C C . ILE A 1 297 ? 13.340 -9.375 -3.315 1.00 96.00 297 ILE A C 1
ATOM 2513 O O . ILE A 1 297 ? 12.249 -9.925 -3.161 1.00 96.00 297 ILE A O 1
ATOM 2517 N N . THR A 1 298 ? 14.470 -9.833 -2.782 1.00 94.75 298 THR A N 1
ATOM 2518 C CA . THR A 1 298 ? 14.542 -11.082 -2.007 1.00 94.75 298 THR A CA 1
ATOM 2519 C C . THR A 1 298 ? 14.282 -10.844 -0.525 1.00 94.75 298 THR A C 1
ATOM 2521 O O . THR A 1 298 ? 13.601 -11.634 0.120 1.00 94.75 298 THR A O 1
ATOM 2524 N N . THR A 1 299 ? 14.798 -9.740 0.025 1.00 96.88 299 THR A N 1
ATOM 2525 C CA . THR A 1 299 ? 14.647 -9.382 1.442 1.00 96.88 299 THR A CA 1
ATOM 2526 C C . THR A 1 299 ? 14.431 -7.885 1.604 1.00 96.88 299 THR A C 1
ATOM 2528 O O . THR A 1 299 ? 15.133 -7.086 0.986 1.00 96.88 299 THR A O 1
ATOM 2531 N N . ILE A 1 300 ? 13.514 -7.500 2.492 1.00 97.81 300 ILE A N 1
ATOM 2532 C CA . ILE A 1 300 ? 13.374 -6.124 2.977 1.00 97.81 300 ILE A CA 1
ATOM 2533 C C . ILE A 1 300 ? 13.528 -6.147 4.497 1.00 97.81 300 ILE A C 1
ATOM 2535 O O . ILE A 1 300 ? 12.845 -6.897 5.191 1.00 97.81 300 ILE A O 1
ATOM 2539 N N . THR A 1 301 ? 14.437 -5.331 5.013 1.00 97.62 301 THR A N 1
ATOM 2540 C CA . THR A 1 301 ? 14.667 -5.136 6.447 1.00 97.62 301 THR A CA 1
ATOM 2541 C C . THR A 1 301 ? 14.333 -3.696 6.829 1.00 97.62 301 THR A C 1
ATOM 2543 O O . THR A 1 301 ? 13.953 -2.890 5.987 1.00 97.62 301 THR A O 1
ATOM 2546 N N . LYS A 1 302 ? 14.497 -3.332 8.103 1.00 96.50 302 LYS A N 1
ATOM 2547 C CA . LYS A 1 302 ? 14.318 -1.941 8.544 1.00 96.50 302 LYS A CA 1
ATOM 2548 C C . LYS A 1 302 ? 15.427 -1.001 8.059 1.00 96.50 302 LYS A C 1
ATOM 2550 O O . LYS A 1 302 ? 15.247 0.206 8.103 1.00 96.50 302 LYS A O 1
ATOM 2555 N N . THR A 1 303 ? 16.578 -1.520 7.642 1.00 97.31 303 THR A N 1
ATOM 2556 C CA . THR A 1 303 ? 17.777 -0.719 7.318 1.00 97.31 303 THR A CA 1
ATOM 2557 C C . THR A 1 303 ? 18.204 -0.819 5.861 1.00 97.31 303 THR A C 1
ATOM 2559 O O . THR A 1 303 ? 19.010 -0.013 5.408 1.00 97.31 303 THR A O 1
ATOM 2562 N N . SER A 1 304 ? 17.694 -1.803 5.127 1.00 97.88 304 SER A N 1
ATOM 2563 C CA . SER A 1 304 ? 18.052 -2.046 3.733 1.00 97.88 304 SER A CA 1
ATOM 2564 C C . SER A 1 304 ? 17.030 -2.937 3.038 1.00 97.88 304 SER A C 1
ATOM 2566 O O . SER A 1 304 ? 16.243 -3.632 3.687 1.00 97.88 304 SER A O 1
ATOM 2568 N N . PHE A 1 305 ? 17.102 -2.992 1.714 1.00 98.12 305 PHE A N 1
ATOM 2569 C CA . PHE A 1 305 ? 16.514 -4.069 0.927 1.00 98.12 305 PHE A CA 1
ATOM 2570 C C . PHE A 1 305 ? 17.560 -4.692 0.008 1.00 98.12 305 PHE A C 1
ATOM 2572 O O . PHE A 1 305 ? 18.566 -4.074 -0.337 1.00 98.12 305 PHE A O 1
ATOM 2579 N N . THR A 1 306 ? 17.325 -5.942 -0.366 1.00 97.75 306 THR A N 1
ATOM 2580 C CA . THR A 1 306 ? 18.196 -6.707 -1.255 1.00 97.75 306 THR A CA 1
ATOM 2581 C C . THR A 1 306 ? 17.484 -6.923 -2.577 1.00 97.75 306 THR A C 1
ATOM 2583 O O . THR A 1 306 ? 16.374 -7.458 -2.603 1.00 97.75 306 THR A O 1
ATOM 2586 N N . SER A 1 307 ? 18.123 -6.491 -3.660 1.00 96.38 307 SER A N 1
ATOM 2587 C CA . SER A 1 307 ? 17.664 -6.698 -5.028 1.00 96.38 307 SER A CA 1
ATOM 2588 C C . SER A 1 307 ? 18.583 -7.694 -5.723 1.00 96.38 307 SER A C 1
ATOM 2590 O O . SER A 1 307 ? 19.805 -7.583 -5.628 1.00 96.38 307 SER A O 1
ATOM 2592 N N . GLU A 1 308 ? 18.003 -8.662 -6.416 1.00 95.56 308 GLU A N 1
ATOM 2593 C CA . GLU A 1 308 ? 18.723 -9.621 -7.245 1.00 95.56 308 GLU A CA 1
ATOM 2594 C C . GLU A 1 308 ? 18.338 -9.417 -8.706 1.00 95.56 308 GLU A C 1
ATOM 2596 O O . GLU A 1 308 ? 17.153 -9.347 -9.045 1.00 95.56 308 GLU A O 1
ATOM 2601 N N . ILE A 1 309 ? 19.350 -9.353 -9.567 1.00 95.19 309 ILE A N 1
ATOM 2602 C CA . ILE A 1 309 ? 19.196 -9.413 -11.015 1.00 95.19 309 ILE A CA 1
ATOM 2603 C C . ILE A 1 309 ? 19.737 -10.746 -11.518 1.00 95.19 309 ILE A C 1
ATOM 2605 O O . ILE A 1 309 ? 20.809 -11.176 -11.099 1.00 95.19 309 ILE A O 1
ATOM 2609 N N . TYR A 1 310 ? 19.029 -11.355 -12.457 1.00 95.25 310 TYR A N 1
ATOM 2610 C CA . TYR A 1 310 ? 19.498 -12.491 -13.235 1.00 95.25 310 TYR A CA 1
ATOM 2611 C C . TYR A 1 310 ? 19.309 -12.188 -14.719 1.00 95.25 310 TYR A C 1
ATOM 2613 O O . TYR A 1 310 ? 18.246 -11.719 -15.132 1.00 95.25 310 TYR A O 1
ATOM 2621 N N . CYS A 1 311 ? 20.331 -12.475 -15.516 1.00 93.94 311 CYS A N 1
ATOM 2622 C CA . CYS A 1 311 ? 20.273 -12.377 -16.966 1.00 93.94 311 CYS A CA 1
ATOM 2623 C C . CYS A 1 311 ? 20.440 -13.753 -17.596 1.00 93.94 311 CYS A C 1
ATOM 2625 O O . CYS A 1 311 ? 21.360 -14.483 -17.239 1.00 93.94 311 CYS A O 1
ATOM 2627 N N . GLY A 1 312 ? 19.579 -14.081 -18.559 1.00 92.12 312 GLY A N 1
ATOM 2628 C CA . GLY A 1 312 ? 19.671 -15.315 -19.338 1.00 92.12 312 GLY A CA 1
ATOM 2629 C C . GLY A 1 312 ? 20.849 -15.307 -20.313 1.00 92.12 312 GLY A C 1
ATOM 2630 O O . GLY A 1 312 ? 21.929 -14.794 -20.024 1.00 92.12 312 GLY A O 1
ATOM 2631 N N . GLN A 1 313 ? 20.673 -15.905 -21.491 1.00 89.62 313 GLN A N 1
ATOM 2632 C CA . GLN A 1 313 ? 21.788 -16.083 -22.427 1.00 89.62 313 GLN A CA 1
ATOM 2633 C C . GLN A 1 313 ? 22.278 -14.772 -23.049 1.00 89.62 313 GLN A C 1
ATOM 2635 O O . GLN A 1 313 ? 23.486 -14.571 -23.171 1.00 89.62 313 GLN A O 1
ATOM 2640 N N . LYS A 1 314 ? 21.363 -13.881 -23.445 1.00 91.25 314 LYS A N 1
ATOM 2641 C CA . LYS A 1 314 ? 21.714 -12.621 -24.114 1.00 91.25 314 LYS A CA 1
ATOM 2642 C C . LYS A 1 314 ? 21.983 -11.495 -23.118 1.00 91.25 314 LYS A C 1
ATOM 2644 O O . LYS A 1 314 ? 21.626 -11.569 -21.945 1.00 91.25 314 LYS A O 1
ATOM 2649 N N . ARG A 1 315 ? 22.635 -10.440 -23.612 1.00 89.75 315 ARG A N 1
ATOM 2650 C CA . ARG A 1 315 ? 23.194 -9.371 -22.786 1.00 89.75 315 ARG A CA 1
ATOM 2651 C C . ARG A 1 315 ? 22.209 -8.252 -22.466 1.00 89.75 315 ARG A C 1
ATOM 2653 O O . ARG A 1 315 ? 21.625 -7.639 -23.357 1.00 89.75 315 ARG A O 1
ATOM 2660 N N . VAL A 1 316 ? 22.131 -7.928 -21.178 1.00 90.81 316 VAL A N 1
ATOM 2661 C CA . VAL A 1 316 ? 21.610 -6.659 -20.658 1.00 90.81 316 VAL A CA 1
ATOM 2662 C C . VAL A 1 316 ? 22.813 -5.809 -20.266 1.00 90.81 316 VAL A C 1
ATOM 2664 O O . VAL A 1 316 ? 23.648 -6.221 -19.460 1.00 90.81 316 VAL A O 1
ATOM 2667 N N . ARG A 1 317 ? 22.956 -4.637 -20.885 1.00 87.81 317 ARG A N 1
ATOM 2668 C CA . ARG A 1 317 ? 24.135 -3.785 -20.699 1.00 87.81 317 ARG A CA 1
ATOM 2669 C C . ARG A 1 317 ? 24.025 -2.969 -19.424 1.00 87.81 317 ARG A C 1
ATOM 2671 O O . ARG A 1 317 ? 24.958 -2.954 -18.624 1.00 87.81 317 ARG A O 1
ATOM 2678 N N . ARG A 1 318 ? 22.900 -2.278 -19.241 1.00 90.06 318 ARG A N 1
ATOM 2679 C CA . ARG A 1 318 ? 22.739 -1.298 -18.163 1.00 90.06 318 ARG A CA 1
ATOM 2680 C C . ARG A 1 318 ? 21.314 -1.269 -17.645 1.00 90.06 318 ARG A C 1
ATOM 2682 O O . ARG A 1 318 ? 20.354 -1.271 -18.412 1.00 90.06 318 ARG A O 1
ATOM 2689 N N . LEU A 1 319 ? 21.206 -1.166 -16.331 1.00 92.19 319 LEU A N 1
ATOM 2690 C CA . LEU A 1 319 ? 19.963 -1.006 -15.606 1.00 92.19 319 LEU A CA 1
ATOM 2691 C C . LEU A 1 319 ? 20.173 0.022 -14.488 1.00 92.19 319 LEU A C 1
ATOM 2693 O O . LEU A 1 319 ? 21.045 -0.134 -13.633 1.00 92.19 319 LEU A O 1
ATOM 2697 N N . LYS A 1 320 ? 19.371 1.086 -14.500 1.00 93.88 320 LYS A N 1
ATOM 2698 C CA . LYS A 1 320 ? 19.370 2.148 -13.489 1.00 93.88 320 LYS A CA 1
ATOM 2699 C C . LYS A 1 320 ? 17.991 2.215 -12.858 1.00 93.88 320 LYS A C 1
ATOM 2701 O O . LYS A 1 320 ? 17.008 2.524 -13.534 1.00 93.88 320 LYS A O 1
ATOM 2706 N N . ILE A 1 321 ? 17.938 1.955 -11.557 1.00 94.62 321 ILE A N 1
ATOM 2707 C CA . ILE A 1 321 ? 16.682 1.778 -10.832 1.00 94.62 321 ILE A CA 1
ATOM 2708 C C . ILE A 1 321 ? 16.501 2.917 -9.835 1.00 94.62 321 ILE A C 1
ATOM 2710 O O . ILE A 1 321 ? 17.299 3.065 -8.907 1.00 94.62 321 ILE A O 1
ATOM 2714 N N . ARG A 1 322 ? 15.432 3.699 -9.997 1.00 96.88 322 ARG A N 1
ATOM 2715 C CA . ARG A 1 322 ? 14.974 4.652 -8.980 1.00 96.88 322 ARG A CA 1
ATOM 2716 C C . ARG A 1 322 ? 14.065 3.908 -8.015 1.00 96.88 322 ARG A C 1
ATOM 2718 O O . ARG A 1 322 ? 13.018 3.417 -8.429 1.00 96.88 322 ARG A O 1
ATOM 2725 N N . TRP A 1 323 ? 14.454 3.835 -6.749 1.00 97.50 323 TRP A N 1
ATOM 2726 C CA . TRP A 1 323 ? 13.704 3.124 -5.718 1.00 97.50 323 TRP A CA 1
ATOM 2727 C C . TRP A 1 323 ? 13.097 4.081 -4.697 1.00 97.50 323 TRP A C 1
ATOM 2729 O O . TRP A 1 323 ? 13.614 5.177 -4.463 1.00 97.50 323 TRP A O 1
ATOM 2739 N N . PHE A 1 324 ? 12.009 3.629 -4.083 1.00 97.81 324 PHE A N 1
ATOM 2740 C CA . PHE A 1 324 ? 11.256 4.315 -3.043 1.00 97.81 324 PHE A CA 1
ATOM 2741 C C . PHE A 1 324 ? 10.914 3.324 -1.937 1.00 97.81 324 PHE A C 1
ATOM 2743 O O . PHE A 1 324 ? 10.544 2.185 -2.219 1.00 97.81 324 PHE A O 1
ATOM 2750 N N . ALA A 1 325 ? 11.026 3.764 -0.690 1.00 97.31 325 ALA A N 1
ATOM 2751 C CA . ALA A 1 325 ? 10.719 2.985 0.497 1.00 97.31 325 ALA A CA 1
ATOM 2752 C C . ALA A 1 325 ? 9.853 3.814 1.450 1.00 97.31 325 ALA A C 1
ATOM 2754 O O . ALA A 1 325 ? 10.178 4.966 1.734 1.00 97.31 325 ALA A O 1
ATOM 2755 N N . LEU A 1 326 ? 8.757 3.239 1.940 1.00 94.88 326 LEU A N 1
ATOM 2756 C CA . LEU A 1 326 ? 7.825 3.901 2.859 1.00 94.88 326 LEU A CA 1
ATOM 2757 C C . LEU A 1 326 ? 7.252 2.902 3.868 1.00 94.88 326 LEU A C 1
ATOM 2759 O O . LEU A 1 326 ? 6.882 1.793 3.491 1.00 94.88 326 LEU A O 1
ATOM 2763 N N . ASP A 1 327 ? 7.148 3.281 5.140 1.00 91.94 327 ASP A N 1
ATOM 2764 C CA . ASP A 1 327 ? 6.522 2.460 6.188 1.00 91.94 327 ASP A CA 1
ATOM 2765 C C . ASP A 1 327 ? 5.081 2.886 6.511 1.00 91.94 327 ASP A C 1
ATOM 2767 O O . ASP A 1 327 ? 4.659 2.895 7.663 1.00 91.94 327 ASP A O 1
ATOM 2771 N N . ASP A 1 328 ? 4.308 3.189 5.466 1.00 92.25 328 ASP A N 1
ATOM 2772 C CA . ASP A 1 328 ? 2.905 3.604 5.550 1.00 92.25 328 ASP A CA 1
ATOM 2773 C C . ASP A 1 328 ? 1.959 2.497 5.057 1.00 92.25 328 ASP A C 1
ATOM 2775 O O . ASP A 1 328 ? 2.128 1.975 3.954 1.00 92.25 328 ASP A O 1
ATOM 2779 N N . GLN A 1 329 ? 0.950 2.144 5.857 1.00 91.31 329 GLN A N 1
ATOM 2780 C CA . GLN A 1 329 ? -0.026 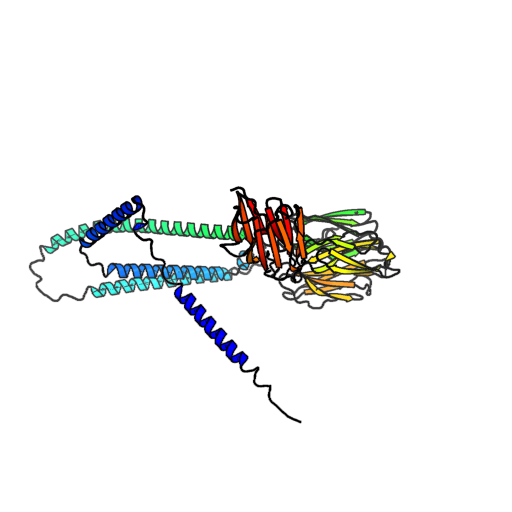1.087 5.542 1.00 91.31 329 GLN A CA 1
ATOM 2781 C C . GLN A 1 329 ? -1.199 1.580 4.671 1.00 91.31 329 GLN A C 1
ATOM 2783 O O . GLN A 1 329 ? -2.070 0.796 4.279 1.00 91.31 329 GLN A O 1
ATOM 2788 N N . ARG A 1 330 ? -1.236 2.876 4.330 1.00 92.88 330 ARG A N 1
ATOM 2789 C CA . ARG A 1 330 ? -2.198 3.465 3.377 1.00 92.88 330 ARG A CA 1
ATOM 2790 C C . ARG A 1 330 ? -1.809 3.282 1.918 1.00 92.88 330 ARG A C 1
ATOM 2792 O O . ARG A 1 330 ? -2.655 3.485 1.047 1.00 92.88 330 ARG A O 1
ATOM 2799 N N . ILE A 1 331 ? -0.561 2.909 1.658 1.00 95.12 331 ILE A N 1
ATOM 2800 C CA . ILE A 1 331 ? -0.083 2.418 0.366 1.00 95.12 331 ILE A CA 1
ATOM 2801 C C . ILE A 1 331 ? 0.232 0.933 0.542 1.00 95.12 331 ILE A C 1
ATOM 2803 O O . ILE A 1 331 ? 0.663 0.521 1.611 1.00 95.12 331 ILE A O 1
ATOM 2807 N N . GLU A 1 332 ? 0.012 0.124 -0.484 1.00 96.00 332 GLU A N 1
ATOM 2808 C CA . GLU A 1 332 ? 0.397 -1.281 -0.527 1.00 96.00 332 GLU A CA 1
ATOM 2809 C C . GLU A 1 332 ? 1.158 -1.573 -1.828 1.00 96.00 332 GLU A C 1
ATOM 2811 O O . GLU A 1 332 ? 0.728 -1.164 -2.909 1.00 96.00 332 GLU A O 1
ATOM 2816 N N . VAL A 1 333 ? 2.300 -2.258 -1.729 1.00 97.12 333 VAL A N 1
ATOM 2817 C CA . VAL A 1 333 ? 3.124 -2.676 -2.872 1.00 97.12 333 VAL A CA 1
ATOM 2818 C C . VAL A 1 333 ? 3.043 -4.189 -3.038 1.00 97.12 333 VAL A C 1
ATOM 2820 O O . VAL A 1 333 ? 3.446 -4.951 -2.160 1.00 97.12 333 VAL A O 1
ATOM 2823 N N . ILE A 1 334 ? 2.566 -4.625 -4.200 1.00 97.44 334 ILE A N 1
ATOM 2824 C CA . ILE A 1 334 ? 2.410 -6.034 -4.561 1.00 97.44 334 ILE A CA 1
ATOM 2825 C C . ILE A 1 334 ? 3.405 -6.372 -5.664 1.00 97.44 334 ILE A C 1
ATOM 2827 O O . ILE A 1 334 ? 3.447 -5.716 -6.705 1.00 97.44 334 ILE A O 1
ATOM 2831 N N . ASN A 1 335 ? 4.187 -7.426 -5.454 1.00 96.50 335 ASN A N 1
ATOM 2832 C CA . ASN A 1 335 ? 5.266 -7.819 -6.353 1.00 96.50 335 ASN A CA 1
ATOM 2833 C C . ASN A 1 335 ? 4.858 -9.011 -7.232 1.00 96.50 335 ASN A C 1
ATOM 2835 O O . ASN A 1 335 ? 4.519 -10.074 -6.715 1.00 96.50 335 ASN A O 1
ATOM 2839 N N . ASN A 1 336 ? 4.959 -8.872 -8.556 1.00 96.69 336 ASN A N 1
ATOM 2840 C CA . ASN A 1 336 ? 4.831 -9.967 -9.522 1.00 96.69 336 ASN A CA 1
ATOM 2841 C C . ASN A 1 336 ? 6.011 -9.935 -10.494 1.00 96.69 336 ASN A C 1
ATOM 2843 O O . ASN A 1 336 ? 5.888 -9.571 -11.659 1.00 96.69 336 ASN A O 1
ATOM 2847 N N . PHE A 1 337 ? 7.187 -10.258 -9.975 1.00 92.44 337 PHE A N 1
ATOM 2848 C CA . PHE A 1 337 ? 8.448 -9.892 -10.599 1.00 92.44 337 PHE A CA 1
ATOM 2849 C C . PHE A 1 337 ? 8.822 -10.637 -11.883 1.00 92.44 337 PHE A C 1
ATOM 2851 O O . PHE A 1 337 ? 9.549 -10.063 -12.681 1.00 92.44 337 PHE A O 1
ATOM 2858 N N . ASN A 1 338 ? 8.405 -11.890 -12.083 1.00 94.44 338 ASN A N 1
ATOM 2859 C CA . ASN A 1 338 ? 8.930 -12.739 -13.166 1.00 94.44 338 ASN A CA 1
ATOM 2860 C C . ASN A 1 338 ? 7.872 -13.748 -13.651 1.00 94.44 338 ASN A C 1
ATOM 2862 O O . ASN A 1 338 ? 8.071 -14.958 -13.579 1.00 94.44 338 ASN A O 1
ATOM 2866 N N . MET A 1 339 ? 6.709 -13.263 -14.089 1.00 96.31 339 MET A N 1
ATOM 2867 C CA . MET A 1 339 ? 5.629 -14.118 -14.583 1.00 96.31 339 MET A CA 1
ATOM 2868 C C . MET A 1 339 ? 5.975 -14.672 -15.966 1.00 96.31 339 MET A C 1
ATOM 2870 O O . MET A 1 339 ? 6.023 -13.926 -16.944 1.00 96.31 339 MET A O 1
ATOM 2874 N N . VAL A 1 340 ? 6.207 -15.982 -16.034 1.00 95.12 340 VAL A N 1
ATOM 2875 C CA . VAL A 1 340 ? 6.338 -16.741 -17.285 1.00 95.12 340 VAL A CA 1
ATOM 2876 C C . VAL A 1 340 ? 4.942 -17.029 -17.835 1.00 95.12 340 VAL A C 1
ATOM 2878 O O . VAL A 1 340 ? 4.023 -17.252 -17.051 1.00 95.12 340 VAL A O 1
ATOM 2881 N N . ASN A 1 341 ? 4.792 -17.032 -19.162 1.00 93.19 341 ASN A N 1
ATOM 2882 C CA . ASN A 1 341 ? 3.502 -17.137 -19.860 1.00 93.19 341 ASN A CA 1
ATOM 2883 C C . ASN A 1 341 ? 2.516 -16.047 -19.404 1.00 93.19 341 ASN A C 1
ATOM 2885 O O . ASN A 1 341 ? 1.569 -16.337 -18.674 1.00 93.19 341 ASN A O 1
ATOM 2889 N N . PRO A 1 342 ? 2.759 -14.780 -19.784 1.00 95.38 342 PRO A N 1
ATOM 2890 C CA . PRO A 1 342 ? 2.028 -13.657 -19.220 1.00 95.38 342 PRO A CA 1
ATOM 2891 C C . PRO A 1 342 ? 0.516 -13.741 -19.434 1.00 95.38 342 PRO A C 1
ATOM 2893 O O . PRO A 1 342 ? 0.042 -13.869 -20.565 1.00 95.38 342 PRO A O 1
ATOM 2896 N N . ASP A 1 343 ? -0.229 -13.599 -18.343 1.00 95.81 343 ASP A N 1
ATOM 2897 C CA . ASP A 1 343 ? -1.685 -13.570 -18.349 1.00 95.81 343 ASP A CA 1
ATOM 2898 C C . ASP A 1 343 ? -2.233 -12.607 -17.291 1.00 95.81 343 ASP A C 1
ATOM 2900 O O . ASP A 1 343 ? -1.483 -12.047 -16.483 1.00 95.81 343 ASP A O 1
ATOM 2904 N N . ASP A 1 344 ? -3.545 -12.403 -17.315 1.00 97.00 344 ASP A N 1
ATOM 2905 C CA . ASP A 1 344 ? -4.248 -11.599 -16.324 1.00 97.00 344 ASP A CA 1
ATOM 2906 C C . ASP A 1 344 ? -4.090 -12.203 -14.923 1.00 97.00 344 ASP A C 1
ATOM 2908 O O . ASP A 1 344 ? -4.051 -13.421 -14.734 1.00 97.00 344 ASP A O 1
ATOM 2912 N N . LYS A 1 345 ? -3.994 -11.341 -13.906 1.00 97.44 345 LYS A N 1
ATOM 2913 C CA . LYS A 1 345 ? -3.763 -11.787 -12.530 1.00 97.44 345 LYS A CA 1
ATOM 2914 C C . LYS A 1 345 ? -4.490 -10.921 -11.519 1.00 97.44 345 LYS A C 1
ATOM 2916 O O . LYS A 1 345 ? -4.382 -9.694 -11.531 1.00 97.44 345 LYS A O 1
ATOM 2921 N N . THR A 1 346 ? -5.176 -11.580 -10.592 1.00 97.94 346 THR A N 1
ATOM 2922 C CA . THR A 1 346 ? -5.811 -10.944 -9.437 1.00 97.94 346 THR A CA 1
ATOM 2923 C C . THR A 1 346 ? -4.963 -11.167 -8.192 1.00 97.94 346 THR A C 1
ATOM 2925 O O . THR A 1 346 ? -4.540 -12.284 -7.900 1.00 97.94 346 THR A O 1
ATOM 2928 N N . PHE A 1 347 ? -4.726 -10.094 -7.447 1.00 97.56 347 PHE A N 1
ATOM 2929 C CA . PHE A 1 347 ? -3.999 -10.098 -6.184 1.00 97.56 347 PHE A CA 1
ATOM 2930 C C . PHE A 1 347 ? -4.935 -9.701 -5.055 1.00 97.56 347 PHE A C 1
ATOM 2932 O O . PHE A 1 347 ? -5.830 -8.881 -5.252 1.00 97.56 347 PHE A O 1
ATOM 2939 N N . THR A 1 348 ? -4.711 -10.248 -3.865 1.00 96.38 348 THR A N 1
ATOM 2940 C CA . THR A 1 348 ? -5.395 -9.801 -2.651 1.00 96.38 348 THR A CA 1
ATOM 2941 C C . THR A 1 348 ? -4.737 -8.538 -2.106 1.00 96.38 348 THR A C 1
ATOM 2943 O O . THR A 1 348 ? -3.510 -8.487 -2.040 1.00 96.38 348 THR A O 1
ATOM 2946 N N . ILE A 1 349 ? -5.535 -7.564 -1.674 1.00 94.94 349 ILE A N 1
ATOM 2947 C CA . ILE A 1 349 ? -5.075 -6.355 -0.973 1.00 94.94 349 ILE A CA 1
ATOM 2948 C C . ILE A 1 349 ? -5.529 -6.404 0.483 1.00 94.94 349 ILE A C 1
ATOM 2950 O O . ILE A 1 349 ? -6.616 -6.906 0.782 1.00 94.94 349 ILE A O 1
ATOM 2954 N N . LYS A 1 350 ? -4.704 -5.886 1.392 1.00 91.31 350 LYS A N 1
ATOM 2955 C CA . LYS A 1 350 ? -5.000 -5.861 2.829 1.00 91.31 350 LYS A CA 1
ATOM 2956 C C . LYS A 1 350 ? -5.792 -4.628 3.222 1.00 91.31 350 LYS A C 1
ATOM 2958 O O . LYS A 1 350 ? -6.662 -4.724 4.079 1.00 91.31 350 LYS A O 1
ATOM 2963 N N . ASN A 1 351 ? -5.480 -3.475 2.634 1.00 92.00 351 ASN A N 1
ATOM 2964 C CA . ASN A 1 351 ? -6.134 -2.223 2.993 1.00 92.00 351 ASN A CA 1
ATOM 2965 C C . ASN A 1 351 ? -7.426 -2.021 2.177 1.00 92.00 351 ASN A C 1
ATOM 2967 O O . ASN A 1 351 ? -7.348 -1.698 0.989 1.00 92.00 351 ASN A O 1
ATOM 2971 N N . PRO A 1 352 ? -8.626 -2.095 2.786 1.00 91.38 352 PRO A N 1
ATOM 2972 C CA . PRO A 1 352 ? -9.881 -1.934 2.055 1.00 91.38 352 PRO A CA 1
ATOM 2973 C C . PRO A 1 352 ? -10.120 -0.510 1.539 1.00 91.38 352 PRO A C 1
ATOM 2975 O O . PRO A 1 352 ? -10.999 -0.302 0.701 1.00 91.38 352 PRO A O 1
ATOM 2978 N N . ASN A 1 353 ? -9.342 0.469 2.012 1.00 92.19 353 ASN A N 1
ATOM 2979 C CA . ASN A 1 353 ? -9.367 1.854 1.545 1.00 92.19 353 ASN A CA 1
ATOM 2980 C C . ASN A 1 353 ? -8.425 2.106 0.356 1.00 92.19 353 ASN A C 1
ATOM 2982 O O . ASN A 1 353 ? -8.483 3.187 -0.232 1.00 92.19 353 ASN A O 1
ATOM 2986 N N . ALA A 1 354 ? -7.598 1.130 -0.036 1.00 93.88 354 ALA A N 1
ATOM 2987 C CA . ALA A 1 354 ? -6.732 1.244 -1.202 1.00 93.88 354 ALA A CA 1
ATOM 2988 C C . ALA A 1 354 ? -7.543 1.062 -2.495 1.00 93.88 354 ALA A C 1
ATOM 2990 O O . ALA A 1 354 ? -7.738 -0.051 -2.970 1.00 93.88 354 ALA A O 1
ATOM 2991 N N . LYS A 1 355 ? -8.078 2.164 -3.035 1.00 92.44 355 LYS A N 1
ATOM 2992 C CA . LYS A 1 355 ? -8.964 2.184 -4.221 1.00 92.44 355 LYS A CA 1
ATOM 2993 C C . LYS A 1 355 ? -8.327 2.766 -5.473 1.00 92.44 355 LYS A C 1
ATOM 2995 O O . LYS A 1 355 ? -8.938 2.746 -6.536 1.00 92.44 355 LYS A O 1
ATOM 3000 N N . PHE A 1 356 ? -7.119 3.289 -5.342 1.00 95.44 356 PHE A N 1
ATOM 3001 C CA . PHE A 1 356 ? -6.361 3.903 -6.418 1.00 95.44 356 PHE A CA 1
ATOM 3002 C C . PHE A 1 356 ? -5.021 3.191 -6.524 1.00 95.44 356 PHE A C 1
ATOM 3004 O O . PHE A 1 356 ? -4.583 2.546 -5.575 1.00 95.44 356 PHE A O 1
ATOM 3011 N N . GLY A 1 357 ? -4.360 3.296 -7.669 1.00 96.56 357 GLY A N 1
ATOM 3012 C CA . GLY A 1 357 ? -3.054 2.678 -7.844 1.00 96.56 357 GLY A CA 1
ATOM 3013 C C . GLY A 1 357 ? -2.458 2.900 -9.219 1.00 96.56 357 GLY A C 1
ATOM 3014 O O . GLY A 1 357 ? -3.055 3.567 -10.065 1.00 96.56 357 GLY A O 1
ATOM 3015 N N . PHE A 1 358 ? -1.292 2.327 -9.456 1.00 96.94 358 PHE A N 1
ATOM 3016 C CA . PHE A 1 358 ? -0.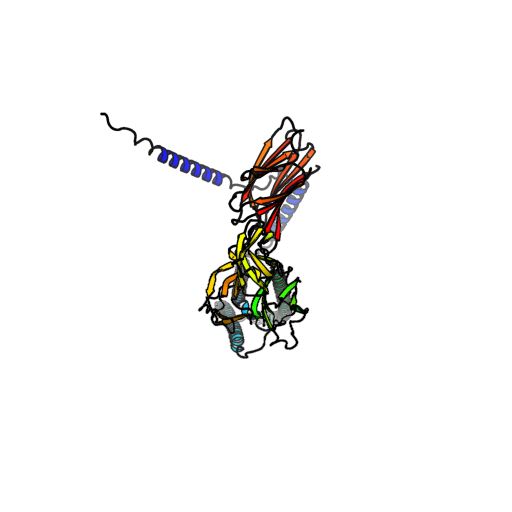637 2.269 -10.757 1.00 96.94 358 PHE A CA 1
ATOM 3017 C C . PHE A 1 358 ? 0.247 1.022 -10.829 1.00 96.94 358 PHE A C 1
ATOM 3019 O O . PHE A 1 358 ? 0.547 0.390 -9.814 1.00 96.94 358 PHE A O 1
ATOM 3026 N N . ILE A 1 359 ? 0.649 0.656 -12.043 1.00 96.81 359 ILE A N 1
ATOM 3027 C CA . ILE A 1 359 ? 1.518 -0.496 -12.295 1.00 96.81 359 ILE A CA 1
ATOM 3028 C C . ILE A 1 359 ? 2.846 0.012 -12.839 1.00 96.81 359 ILE A C 1
ATOM 3030 O O . ILE A 1 359 ? 2.862 0.958 -13.627 1.00 96.81 359 ILE A O 1
ATOM 3034 N N . VAL A 1 360 ? 3.944 -0.624 -12.443 1.00 95.56 360 VAL A N 1
ATOM 3035 C CA . VAL A 1 360 ? 5.276 -0.358 -12.989 1.00 95.56 360 VAL A CA 1
ATOM 3036 C C . VAL A 1 360 ? 5.894 -1.656 -13.478 1.00 95.56 360 VAL A C 1
ATOM 3038 O O . VAL A 1 360 ? 5.985 -2.623 -12.724 1.00 95.56 360 VAL A O 1
ATOM 3041 N N . LEU A 1 361 ? 6.341 -1.671 -14.730 1.00 94.12 361 LEU A N 1
ATOM 3042 C CA . LEU A 1 361 ? 7.115 -2.764 -15.303 1.00 94.12 361 LEU A CA 1
ATOM 3043 C C . LEU A 1 361 ? 8.502 -2.851 -14.647 1.00 94.12 361 LEU A C 1
ATOM 3045 O O . LEU A 1 361 ? 9.228 -1.861 -14.573 1.00 94.12 361 LEU A O 1
ATOM 3049 N N . THR A 1 362 ? 8.892 -4.051 -14.224 1.00 94.56 362 THR A N 1
ATOM 3050 C CA . THR A 1 362 ? 10.176 -4.321 -13.562 1.00 94.56 362 THR A CA 1
ATOM 3051 C C . THR A 1 362 ? 11.074 -5.274 -14.335 1.00 94.56 362 THR A C 1
ATOM 3053 O O . THR A 1 362 ? 12.291 -5.157 -14.235 1.00 94.56 362 THR A O 1
ATOM 3056 N N . SER A 1 363 ? 10.520 -6.211 -15.101 1.00 93.56 363 SER A N 1
ATOM 3057 C CA . SER A 1 363 ? 11.309 -7.176 -15.873 1.00 93.56 363 SER A CA 1
ATOM 3058 C C . SER A 1 363 ? 10.583 -7.561 -17.163 1.00 93.56 363 SER A C 1
ATOM 3060 O O . SER A 1 363 ? 9.362 -7.414 -17.266 1.00 93.56 363 SER A O 1
ATOM 3062 N N . ILE A 1 364 ? 11.328 -8.010 -18.170 1.00 92.44 364 ILE A N 1
ATOM 3063 C CA . ILE A 1 364 ? 10.771 -8.429 -19.456 1.00 92.44 364 ILE A CA 1
ATOM 3064 C C . ILE A 1 364 ? 11.684 -9.465 -20.118 1.00 92.44 364 ILE A C 1
ATOM 3066 O O . ILE A 1 364 ? 12.906 -9.386 -20.018 1.00 92.44 364 ILE A O 1
ATOM 3070 N N . HIS A 1 365 ? 11.075 -10.427 -20.811 1.00 93.38 365 HIS A N 1
ATOM 3071 C CA . HIS A 1 365 ? 11.749 -11.327 -21.741 1.00 93.38 365 HIS A CA 1
ATOM 3072 C C . HIS A 1 365 ? 10.871 -11.508 -22.980 1.00 93.38 365 HIS A C 1
ATOM 3074 O O . HIS A 1 365 ? 9.685 -11.837 -22.869 1.00 93.38 365 HIS A O 1
ATOM 3080 N N . TYR A 1 366 ? 11.451 -11.307 -24.160 1.00 92.31 366 TYR A N 1
ATOM 3081 C CA . TYR A 1 366 ? 10.756 -11.430 -25.434 1.00 92.31 366 TYR A CA 1
ATOM 3082 C C . TYR A 1 366 ? 11.652 -12.023 -26.519 1.00 92.31 366 TYR A C 1
ATOM 3084 O O . TYR A 1 366 ? 12.859 -11.836 -26.464 1.00 92.31 366 TYR A O 1
ATOM 3092 N N . SER A 1 367 ? 11.072 -12.690 -27.518 1.00 92.25 367 SER A N 1
ATOM 3093 C CA . SER A 1 367 ? 11.798 -13.342 -28.627 1.00 92.25 367 SER A CA 1
ATOM 3094 C C . SER A 1 367 ? 11.615 -12.660 -29.990 1.00 92.25 367 SER A C 1
ATOM 3096 O O . SER A 1 367 ? 12.126 -13.133 -30.997 1.00 92.25 367 SER A O 1
ATOM 3098 N N . GLY A 1 368 ? 10.846 -11.573 -30.058 1.00 90.62 368 GLY A N 1
ATOM 3099 C CA . GLY A 1 368 ? 10.441 -10.945 -31.315 1.00 90.62 368 GLY A CA 1
ATOM 3100 C C . GLY A 1 368 ? 9.782 -9.585 -31.102 1.00 90.62 368 GLY A C 1
ATOM 3101 O O . GLY A 1 368 ? 9.821 -9.049 -29.997 1.00 90.62 368 GLY A O 1
ATOM 3102 N N . ALA A 1 369 ? 9.126 -9.049 -32.132 1.00 89.00 369 ALA A N 1
ATOM 3103 C CA . ALA A 1 369 ? 8.325 -7.834 -31.988 1.00 89.00 369 ALA A CA 1
ATOM 3104 C C . ALA A 1 369 ? 7.238 -8.025 -30.915 1.00 89.00 369 ALA A C 1
ATOM 3106 O O . ALA A 1 369 ? 6.490 -9.005 -30.963 1.00 89.00 369 ALA A O 1
ATOM 3107 N N . VAL A 1 370 ? 7.130 -7.090 -29.973 1.00 90.38 370 VAL A N 1
ATOM 3108 C CA . VAL A 1 370 ? 6.183 -7.148 -28.849 1.00 90.38 370 VAL A CA 1
ATOM 3109 C C . VAL A 1 370 ? 5.314 -5.908 -28.788 1.00 90.38 370 VAL A C 1
ATOM 3111 O O . VAL A 1 370 ? 5.737 -4.806 -29.128 1.00 90.38 370 VAL A O 1
ATOM 3114 N N . ASP A 1 371 ? 4.077 -6.099 -28.352 1.00 90.88 371 ASP A N 1
ATOM 3115 C CA . ASP A 1 371 ? 3.118 -5.020 -28.161 1.00 90.88 371 ASP A CA 1
ATOM 3116 C C . ASP A 1 371 ? 2.091 -5.464 -27.123 1.00 90.88 371 ASP A C 1
ATOM 3118 O O . ASP A 1 371 ? 1.300 -6.386 -27.358 1.00 90.88 371 ASP A O 1
ATOM 3122 N N . PHE A 1 372 ? 2.185 -4.875 -25.936 1.00 92.69 372 PHE A N 1
ATOM 3123 C CA . PHE A 1 372 ? 1.315 -5.185 -24.810 1.00 92.69 372 PHE A CA 1
ATOM 3124 C C . PHE A 1 372 ? 1.181 -3.988 -23.875 1.00 92.69 372 PHE A C 1
ATOM 3126 O O . PHE A 1 372 ? 2.070 -3.138 -23.791 1.00 92.69 372 PHE A O 1
ATOM 3133 N N . GLN A 1 373 ? 0.088 -3.966 -23.115 1.00 93.50 373 GLN A N 1
ATOM 3134 C CA . GLN A 1 373 ? -0.145 -2.968 -22.079 1.00 93.50 373 GLN A CA 1
ATOM 3135 C C . GLN A 1 373 ? -0.671 -3.627 -20.808 1.00 93.50 373 GLN A C 1
ATOM 3137 O O . GLN A 1 373 ? -1.689 -4.312 -20.830 1.00 93.50 373 GLN A O 1
ATOM 3142 N N . LEU A 1 374 ? 0.011 -3.375 -19.697 1.00 95.19 374 LEU A N 1
ATOM 3143 C CA . LEU A 1 374 ? -0.471 -3.654 -18.354 1.00 95.19 374 LEU A CA 1
ATOM 3144 C C . LEU A 1 374 ? -1.474 -2.571 -17.960 1.00 95.19 374 LEU A C 1
ATOM 3146 O O . LEU A 1 374 ? -1.240 -1.378 -18.153 1.00 95.19 374 LEU A O 1
ATOM 3150 N N . SER A 1 375 ? -2.594 -2.983 -17.390 1.00 95.00 375 SER A N 1
ATOM 3151 C CA . SER A 1 375 ? -3.625 -2.076 -16.894 1.00 95.00 375 SER A CA 1
ATOM 3152 C C . SER A 1 375 ? -4.270 -2.656 -15.646 1.00 95.00 375 SER A C 1
ATOM 3154 O O . SER A 1 375 ? -4.307 -3.868 -15.460 1.00 95.00 375 SER A O 1
ATOM 3156 N N . MET A 1 376 ? -4.758 -1.792 -14.761 1.00 95.44 376 MET A N 1
ATOM 3157 C CA . MET A 1 376 ? -5.595 -2.234 -13.648 1.00 95.44 376 MET A CA 1
ATOM 3158 C C . MET A 1 376 ? -7.046 -2.210 -14.113 1.00 95.44 376 MET A C 1
ATOM 3160 O O . MET A 1 376 ? -7.581 -1.133 -14.376 1.00 95.44 376 MET A O 1
ATOM 3164 N N . SER A 1 377 ? -7.679 -3.376 -14.211 1.00 95.38 377 SER A N 1
ATOM 3165 C CA . SER A 1 377 ? -9.076 -3.477 -14.647 1.00 95.38 377 SER A CA 1
ATOM 3166 C C . SER A 1 377 ? -10.062 -3.214 -13.512 1.00 95.38 377 SER A C 1
ATOM 3168 O O . SER A 1 377 ? -11.148 -2.688 -13.740 1.00 95.38 377 SER A O 1
ATOM 3170 N N . SER A 1 378 ? -9.697 -3.568 -12.276 1.00 95.75 378 SER A N 1
ATOM 3171 C CA . SER A 1 378 ? -10.540 -3.364 -11.097 1.00 95.75 378 SER A CA 1
ATOM 3172 C C . SER A 1 378 ? -9.725 -3.296 -9.807 1.00 95.75 378 SER A C 1
ATOM 3174 O O . SER A 1 378 ? -8.740 -4.016 -9.639 1.00 95.75 378 SER A O 1
ATOM 3176 N N . ILE A 1 379 ? -10.174 -2.448 -8.878 1.00 95.62 379 ILE A N 1
ATOM 3177 C CA . ILE A 1 379 ? -9.704 -2.408 -7.489 1.00 95.62 379 ILE A CA 1
ATOM 3178 C C . ILE A 1 379 ? -10.935 -2.506 -6.582 1.00 95.62 379 ILE A C 1
ATOM 3180 O O . ILE A 1 379 ? -11.761 -1.592 -6.519 1.00 95.62 379 ILE A O 1
ATOM 3184 N N . THR A 1 380 ? -11.085 -3.639 -5.902 1.00 93.00 380 THR A N 1
ATOM 3185 C CA . THR A 1 380 ? -12.196 -3.924 -4.984 1.00 93.00 380 THR A CA 1
ATOM 3186 C C . THR A 1 380 ? -11.767 -3.673 -3.532 1.00 93.00 380 THR A C 1
ATOM 3188 O O . THR A 1 380 ? -10.840 -2.912 -3.274 1.00 93.00 380 THR A O 1
ATOM 3191 N N . MET A 1 381 ? -12.513 -4.161 -2.533 1.00 88.88 381 MET A N 1
ATOM 3192 C CA . MET A 1 381 ? -12.147 -4.006 -1.107 1.00 88.88 381 MET A CA 1
ATOM 3193 C C . MET A 1 381 ? -11.013 -4.929 -0.677 1.00 88.88 381 MET A C 1
ATOM 3195 O O . MET A 1 381 ? -10.368 -4.667 0.325 1.00 88.88 381 MET A O 1
ATOM 3199 N N . ASN A 1 382 ? -10.805 -6.016 -1.401 1.00 92.44 382 ASN A N 1
ATOM 3200 C CA . ASN A 1 382 ? -9.895 -7.079 -1.009 1.00 92.44 382 ASN A CA 1
ATOM 3201 C C . ASN A 1 382 ? -9.075 -7.593 -2.187 1.00 92.44 382 ASN A C 1
ATOM 3203 O O . ASN A 1 382 ? -8.214 -8.440 -1.977 1.00 92.44 382 ASN A O 1
ATOM 3207 N N . THR A 1 383 ? -9.301 -7.091 -3.405 1.00 96.25 383 THR A N 1
ATOM 3208 C CA . THR A 1 383 ? -8.524 -7.487 -4.576 1.00 96.25 383 THR A CA 1
ATOM 3209 C C . THR A 1 383 ? -8.166 -6.329 -5.501 1.00 96.25 383 THR A C 1
ATOM 3211 O O . THR A 1 383 ? -8.876 -5.328 -5.585 1.00 96.25 383 THR A O 1
ATOM 3214 N N . VAL A 1 384 ? -7.080 -6.506 -6.249 1.00 97.88 384 VAL A N 1
ATOM 3215 C CA . VAL A 1 384 ? -6.738 -5.732 -7.445 1.00 97.88 384 VAL A CA 1
ATOM 3216 C C . VAL A 1 384 ? -6.501 -6.694 -8.600 1.00 97.88 384 VAL A C 1
ATOM 3218 O O . VAL A 1 384 ? -5.804 -7.694 -8.441 1.00 97.88 384 VAL A O 1
ATOM 3221 N N . THR A 1 385 ? -7.077 -6.400 -9.762 1.00 98.06 385 THR A N 1
ATOM 3222 C CA . THR A 1 385 ? -6.894 -7.209 -10.972 1.00 98.06 385 THR A CA 1
ATOM 3223 C C . THR A 1 385 ? -6.072 -6.439 -11.990 1.00 98.06 385 THR A C 1
ATOM 3225 O O . THR A 1 385 ? -6.410 -5.309 -12.353 1.00 98.06 385 THR A O 1
ATOM 3228 N N . VAL A 1 386 ? -4.993 -7.067 -12.445 1.00 97.62 386 VAL A N 1
ATOM 3229 C CA . VAL A 1 386 ? -4.145 -6.586 -13.531 1.00 97.62 386 VAL A CA 1
ATOM 3230 C C . VAL A 1 386 ? -4.487 -7.361 -14.789 1.00 97.62 386 VAL A C 1
ATOM 3232 O O . VAL A 1 386 ? -4.464 -8.590 -14.782 1.00 97.62 386 VAL A O 1
ATOM 3235 N N . THR A 1 387 ? -4.780 -6.629 -15.855 1.00 97.31 387 THR A N 1
ATOM 3236 C CA . THR A 1 387 ? -5.060 -7.167 -17.182 1.00 97.31 387 THR A CA 1
ATOM 3237 C C . THR A 1 387 ? -3.957 -6.798 -18.156 1.00 97.31 387 THR A C 1
ATOM 3239 O O . THR A 1 387 ? -3.390 -5.700 -18.087 1.00 97.31 387 THR A O 1
ATOM 3242 N N . ILE A 1 388 ? -3.672 -7.706 -19.082 1.00 96.12 388 ILE A N 1
ATOM 3243 C CA . ILE A 1 388 ? -2.678 -7.523 -20.131 1.00 96.12 388 ILE A CA 1
ATOM 3244 C C . ILE A 1 388 ? -3.398 -7.425 -21.470 1.00 96.12 388 ILE A C 1
ATOM 3246 O O . ILE A 1 388 ? -3.944 -8.404 -21.970 1.00 96.12 388 ILE A O 1
ATOM 3250 N N . THR A 1 389 ? -3.372 -6.250 -22.092 1.00 94.38 389 THR A N 1
ATOM 3251 C CA . THR A 1 389 ? -3.881 -6.085 -23.456 1.00 94.38 389 THR A CA 1
ATOM 3252 C C . THR A 1 389 ? -2.929 -6.775 -24.430 1.00 94.38 389 THR A C 1
ATOM 3254 O O . THR A 1 389 ? -1.766 -6.381 -24.538 1.00 94.38 389 THR A O 1
ATOM 3257 N N . LYS A 1 390 ? -3.421 -7.801 -25.135 1.00 91.88 390 LYS A N 1
ATOM 3258 C CA . LYS A 1 390 ? -2.642 -8.668 -26.035 1.00 91.88 390 LYS A CA 1
ATOM 3259 C C . LYS A 1 390 ? -2.877 -8.260 -27.493 1.00 91.88 390 LYS A C 1
ATOM 3261 O O . LYS A 1 390 ? -3.989 -8.406 -27.995 1.00 91.88 390 LYS A O 1
ATOM 3266 N N . VAL A 1 391 ? -1.848 -7.783 -28.197 1.00 89.44 391 VAL A N 1
ATOM 3267 C CA . VAL A 1 391 ? -1.938 -7.548 -29.650 1.00 89.44 391 VAL A CA 1
ATOM 3268 C C . VAL A 1 391 ? -1.635 -8.849 -30.394 1.00 89.44 391 VAL A C 1
ATOM 3270 O O . VAL A 1 391 ? -0.561 -9.437 -30.228 1.00 89.44 391 VAL A O 1
ATOM 3273 N N . ALA A 1 392 ? -2.587 -9.304 -31.214 1.00 88.75 392 ALA A N 1
ATOM 3274 C CA . ALA A 1 392 ? -2.473 -10.544 -31.981 1.00 88.75 392 ALA A CA 1
ATOM 3275 C C . ALA A 1 392 ? -1.183 -10.580 -32.824 1.00 88.75 392 ALA A C 1
ATOM 3277 O O . ALA A 1 392 ? -0.751 -9.567 -33.372 1.00 88.75 392 ALA A O 1
ATOM 3278 N N . GLY A 1 393 ? -0.531 -11.743 -32.885 1.00 88.19 393 GLY A N 1
ATOM 3279 C CA . GLY A 1 393 ? 0.728 -11.949 -33.617 1.00 88.19 393 GLY A CA 1
ATOM 3280 C C . GLY A 1 393 ? 1.988 -11.355 -32.965 1.00 88.19 393 GLY A C 1
ATOM 3281 O O . GLY A 1 393 ? 3.075 -11.871 -33.197 1.00 88.19 393 GLY A O 1
ATOM 3282 N N . LYS A 1 394 ? 1.871 -10.335 -32.104 1.00 89.88 394 LYS A N 1
ATOM 3283 C CA . LYS A 1 394 ? 3.012 -9.740 -31.376 1.00 89.88 394 LYS A CA 1
ATOM 3284 C C . LYS A 1 394 ? 3.131 -10.250 -29.942 1.00 89.88 394 LYS A C 1
ATOM 3286 O O . LYS A 1 394 ? 4.230 -10.486 -29.451 1.00 89.88 394 LYS A O 1
ATOM 3291 N N . PHE A 1 395 ? 2.005 -10.473 -29.265 1.00 92.25 395 PHE A N 1
ATOM 3292 C CA . PHE A 1 395 ? 2.001 -10.930 -27.872 1.00 92.25 395 PHE A CA 1
ATOM 3293 C C . PHE A 1 395 ? 2.640 -12.315 -27.684 1.00 92.25 395 PHE A C 1
ATOM 3295 O O . PHE A 1 395 ? 3.251 -12.573 -26.655 1.00 92.25 395 PHE A O 1
ATOM 3302 N N . VAL A 1 396 ? 2.582 -13.183 -28.701 1.00 93.06 396 VAL A N 1
ATOM 3303 C CA . VAL A 1 396 ? 3.208 -14.525 -28.687 1.00 93.06 396 VAL A CA 1
ATOM 3304 C C . VAL A 1 396 ? 4.728 -14.488 -28.475 1.00 93.06 396 VAL A C 1
ATOM 3306 O O . VAL A 1 396 ? 5.332 -15.482 -28.053 1.00 93.06 396 VAL A O 1
ATOM 3309 N N . ASN A 1 397 ? 5.349 -13.339 -28.752 1.00 93.75 397 ASN A N 1
ATOM 3310 C CA . ASN A 1 397 ? 6.772 -13.111 -28.553 1.00 93.75 397 ASN A CA 1
ATOM 3311 C C . ASN A 1 397 ? 7.112 -12.700 -27.119 1.00 93.75 397 ASN A C 1
ATOM 3313 O O . ASN A 1 397 ? 8.282 -12.770 -26.758 1.00 93.75 397 ASN A O 1
ATOM 3317 N N . LEU A 1 398 ? 6.139 -12.297 -26.294 1.00 94.12 398 LEU A N 1
ATOM 3318 C CA . LEU A 1 398 ? 6.359 -11.985 -24.885 1.00 94.12 398 LEU A CA 1
ATOM 3319 C C . LEU A 1 398 ? 6.400 -13.288 -24.074 1.00 94.12 398 LEU A C 1
ATOM 3321 O O . LEU A 1 398 ? 5.387 -13.962 -23.904 1.00 94.12 398 LEU A O 1
ATOM 3325 N N . LYS A 1 399 ? 7.583 -13.653 -23.573 1.00 95.19 399 LYS A N 1
ATOM 3326 C CA . LYS A 1 399 ? 7.806 -14.908 -22.834 1.00 95.19 399 LYS A CA 1
ATOM 3327 C C . LYS A 1 399 ? 7.705 -14.726 -21.323 1.00 95.19 399 LYS A C 1
ATOM 3329 O O . LYS A 1 399 ? 7.249 -15.630 -20.624 1.00 95.19 399 LYS A O 1
ATOM 3334 N N . GLN A 1 400 ? 8.105 -13.556 -20.828 1.00 95.69 400 GLN A N 1
ATOM 3335 C CA . GLN A 1 400 ? 8.038 -13.202 -19.413 1.00 95.69 400 GLN A CA 1
ATOM 3336 C C . GLN A 1 400 ? 7.733 -11.717 -19.234 1.00 95.69 400 GLN A C 1
ATOM 3338 O O . GLN A 1 400 ? 8.240 -10.879 -19.984 1.00 95.69 400 GLN A O 1
ATOM 3343 N N . VAL A 1 401 ? 6.978 -11.391 -18.185 1.00 95.69 401 VAL A N 1
ATOM 3344 C CA . VAL A 1 401 ? 6.780 -10.015 -17.726 1.00 95.69 401 VAL A CA 1
ATOM 3345 C C . VAL A 1 401 ? 6.878 -9.934 -16.206 1.00 95.69 401 VAL A C 1
ATOM 3347 O O . VAL A 1 401 ? 6.383 -10.799 -15.483 1.00 95.69 401 VAL A O 1
ATOM 3350 N N . GLY A 1 402 ? 7.517 -8.882 -15.718 1.00 96.56 402 GLY A N 1
ATOM 3351 C CA . GLY A 1 402 ? 7.591 -8.538 -14.310 1.00 96.56 402 GLY A CA 1
ATOM 3352 C C . GLY A 1 402 ? 6.996 -7.179 -14.046 1.00 96.56 402 GLY A C 1
ATOM 3353 O O . GLY A 1 402 ? 7.274 -6.246 -14.797 1.00 96.56 402 GLY A O 1
ATOM 3354 N N . TYR A 1 403 ? 6.222 -7.040 -12.978 1.00 97.31 403 TYR A N 1
ATOM 3355 C CA . TYR A 1 403 ? 5.687 -5.750 -12.567 1.00 97.31 403 TYR A CA 1
ATOM 3356 C C . TYR A 1 403 ? 5.430 -5.660 -11.062 1.00 97.31 403 TYR A C 1
ATOM 3358 O O . TYR A 1 403 ? 5.268 -6.665 -10.366 1.00 97.31 403 TYR A O 1
ATOM 3366 N N . GLN A 1 404 ? 5.353 -4.424 -10.573 1.00 97.69 404 GLN A N 1
ATOM 3367 C CA . GLN A 1 404 ? 4.834 -4.080 -9.254 1.00 97.69 404 GLN A CA 1
ATOM 3368 C C . GLN A 1 404 ? 3.489 -3.373 -9.403 1.00 97.69 404 GLN A C 1
ATOM 3370 O O . GLN A 1 404 ? 3.321 -2.525 -10.282 1.00 97.69 404 GLN A O 1
ATOM 3375 N N . VAL A 1 405 ? 2.538 -3.714 -8.537 1.00 97.94 405 VAL A N 1
ATOM 3376 C CA . VAL A 1 405 ? 1.260 -3.008 -8.404 1.00 97.94 405 VAL A CA 1
ATOM 3377 C C . VAL A 1 405 ? 1.329 -2.181 -7.131 1.00 97.94 405 VAL A C 1
ATOM 3379 O O . VAL A 1 405 ? 1.523 -2.730 -6.049 1.00 97.94 405 VAL A O 1
ATOM 3382 N N . ILE A 1 406 ? 1.194 -0.866 -7.262 1.00 98.06 406 ILE A N 1
ATOM 3383 C CA . ILE A 1 406 ? 1.201 0.063 -6.137 1.00 98.06 406 ILE A CA 1
ATOM 3384 C C . ILE A 1 406 ? -0.230 0.551 -5.975 1.00 98.06 406 ILE A C 1
ATOM 3386 O O . ILE A 1 406 ? -0.735 1.261 -6.843 1.00 98.06 406 ILE A O 1
ATOM 3390 N N . VAL A 1 407 ? -0.890 0.162 -4.887 1.00 97.81 407 VAL A N 1
ATOM 3391 C CA . VAL A 1 407 ? -2.254 0.593 -4.557 1.00 97.81 407 VAL A CA 1
ATOM 3392 C C . VAL A 1 407 ? -2.255 1.454 -3.302 1.00 97.81 407 VAL A C 1
ATOM 3394 O O . VAL A 1 407 ? -1.312 1.439 -2.522 1.00 97.81 407 VAL A O 1
ATOM 3397 N N . GLY A 1 408 ? -3.295 2.248 -3.103 1.00 95.94 408 GLY A N 1
ATOM 3398 C CA . GLY A 1 408 ? -3.371 3.156 -1.973 1.00 95.94 408 GLY A CA 1
ATOM 3399 C C . GLY A 1 408 ? -4.638 3.993 -1.952 1.00 95.94 408 GLY A C 1
ATOM 3400 O O . GLY A 1 408 ? -5.520 3.875 -2.811 1.00 95.94 408 GLY A O 1
ATOM 3401 N N . VAL A 1 409 ? -4.748 4.807 -0.909 1.00 94.12 409 VAL A N 1
ATOM 3402 C CA . VAL A 1 409 ? -5.868 5.733 -0.703 1.00 94.12 409 VAL A CA 1
ATOM 3403 C C . VAL A 1 409 ? -5.891 6.829 -1.771 1.00 94.12 409 VAL A C 1
ATOM 3405 O O . VAL A 1 409 ? -4.886 7.089 -2.423 1.00 94.12 409 VAL A O 1
ATOM 3408 N N . GLU A 1 410 ? -7.022 7.513 -1.933 1.00 91.12 410 GLU A N 1
ATOM 3409 C CA . GLU A 1 410 ? -7.194 8.569 -2.947 1.00 91.12 410 GLU A CA 1
ATOM 3410 C C . GLU A 1 410 ? -6.112 9.654 -2.886 1.00 91.12 410 GLU A C 1
ATOM 3412 O O . GLU A 1 410 ? -5.522 10.013 -3.901 1.00 91.12 410 GLU A O 1
ATOM 3417 N N . GLU A 1 411 ? -5.772 10.115 -1.680 1.00 92.50 411 GLU A N 1
ATOM 3418 C CA . GLU A 1 411 ? -4.733 11.128 -1.475 1.00 92.50 411 GLU A CA 1
ATOM 3419 C C . GLU A 1 411 ? -3.331 10.647 -1.910 1.00 92.50 411 GLU A C 1
ATOM 3421 O O . GLU A 1 411 ? -2.463 11.474 -2.210 1.00 92.50 411 GLU A O 1
ATOM 3426 N N . ALA A 1 412 ? -3.091 9.332 -1.985 1.00 94.94 412 ALA A N 1
ATOM 3427 C CA . ALA A 1 412 ? -1.773 8.764 -2.262 1.00 94.94 412 ALA A CA 1
ATOM 3428 C C . ALA A 1 412 ? -1.238 9.148 -3.644 1.00 94.94 412 ALA A C 1
ATOM 3430 O O . ALA A 1 412 ? -0.031 9.343 -3.791 1.00 94.94 412 ALA A O 1
ATOM 3431 N N . PHE A 1 413 ? -2.108 9.309 -4.646 1.00 96.31 413 PHE A N 1
ATOM 3432 C CA . PHE A 1 413 ? -1.679 9.441 -6.037 1.00 96.31 413 PHE A CA 1
ATOM 3433 C C . PHE A 1 413 ? -2.330 10.631 -6.737 1.00 96.31 413 PHE A C 1
ATOM 3435 O O . PHE A 1 413 ? -3.546 10.778 -6.736 1.00 96.31 413 PHE A O 1
ATOM 3442 N N . ILE A 1 414 ? -1.515 11.439 -7.416 1.00 96.25 414 ILE A N 1
ATOM 3443 C CA . ILE A 1 414 ? -1.994 12.381 -8.436 1.00 96.25 414 ILE A CA 1
ATOM 3444 C C . ILE A 1 414 ? -1.490 11.869 -9.780 1.00 96.25 414 ILE A C 1
ATOM 3446 O O . ILE A 1 414 ? -0.292 11.923 -10.063 1.00 96.25 414 ILE A O 1
ATOM 3450 N N . LYS A 1 415 ? -2.408 11.351 -10.592 1.00 94.50 415 LYS A N 1
ATOM 3451 C CA . LYS A 1 415 ? -2.127 10.867 -11.946 1.00 94.50 415 LYS A CA 1
ATOM 3452 C C . LYS A 1 415 ? -2.243 12.029 -12.924 1.00 94.50 415 LYS A C 1
ATOM 3454 O O . LYS A 1 415 ? -3.276 12.689 -12.961 1.00 94.50 415 LYS A O 1
ATOM 3459 N N . LEU A 1 416 ? -1.208 12.258 -13.728 1.00 94.00 416 LEU A N 1
ATOM 3460 C CA . LEU A 1 416 ? -1.225 13.272 -14.794 1.00 94.00 416 LEU A CA 1
ATOM 3461 C C . LEU A 1 416 ? -1.651 12.688 -16.153 1.00 94.00 416 LEU A C 1
ATOM 3463 O O . LEU A 1 416 ? -1.606 13.374 -17.170 1.00 94.00 416 LEU A O 1
ATOM 3467 N N . GLY A 1 417 ? -2.078 11.423 -16.166 1.00 89.31 417 GLY A N 1
ATOM 3468 C CA . GLY A 1 417 ? -2.546 10.714 -17.352 1.00 89.31 417 GLY A CA 1
ATOM 3469 C C . GLY A 1 417 ? -1.479 9.840 -18.013 1.00 89.31 417 GLY A C 1
ATOM 3470 O O . GLY A 1 417 ? -0.281 9.931 -17.722 1.00 89.31 417 GLY A O 1
ATOM 3471 N N . LEU A 1 418 ? -1.953 8.966 -18.903 1.00 89.50 418 LEU A N 1
ATOM 3472 C CA . LEU A 1 418 ? -1.117 8.105 -19.730 1.00 89.50 418 LEU A CA 1
ATOM 3473 C C . LEU A 1 418 ? -0.524 8.928 -20.874 1.00 89.50 418 LEU A C 1
ATOM 3475 O O . LEU A 1 418 ? -1.253 9.482 -21.694 1.00 89.50 418 LEU A O 1
ATOM 3479 N N . GLN A 1 419 ? 0.798 8.971 -20.943 1.00 91.38 419 GLN A N 1
ATOM 3480 C CA . GLN A 1 419 ? 1.517 9.602 -22.037 1.00 91.38 419 GLN A CA 1
ATOM 3481 C C . GLN A 1 419 ? 1.772 8.562 -23.117 1.00 91.38 419 GLN A C 1
ATOM 3483 O O . GLN A 1 419 ? 2.154 7.436 -22.808 1.00 91.38 419 GLN A O 1
ATOM 3488 N N . THR A 1 420 ? 1.550 8.934 -24.374 1.00 86.38 420 THR A N 1
ATOM 3489 C CA . THR A 1 420 ? 1.857 8.095 -25.534 1.00 86.38 420 THR A CA 1
ATOM 3490 C C . THR A 1 420 ? 2.681 8.918 -26.509 1.00 86.38 420 THR A C 1
ATOM 3492 O O . THR A 1 420 ? 2.262 10.002 -26.904 1.00 86.38 420 THR A O 1
ATOM 3495 N N . SER A 1 421 ? 3.841 8.409 -26.905 1.00 83.00 421 SER A N 1
ATOM 3496 C CA . SER A 1 421 ? 4.660 9.005 -27.960 1.00 83.00 421 SER A CA 1
ATOM 3497 C C . SER A 1 421 ? 5.155 7.913 -28.884 1.00 83.00 421 SER A C 1
ATOM 3499 O O . SER A 1 421 ? 5.480 6.830 -28.414 1.00 83.00 421 SER A O 1
ATOM 3501 N N . THR A 1 422 ? 5.237 8.188 -30.183 1.00 78.00 422 THR A N 1
ATOM 3502 C CA . THR A 1 422 ? 5.837 7.290 -31.180 1.00 78.00 422 THR A CA 1
ATOM 3503 C C . THR A 1 422 ? 7.360 7.411 -31.248 1.00 78.00 422 THR A C 1
ATOM 3505 O O . THR A 1 422 ? 7.977 6.702 -32.025 1.00 78.00 422 THR A O 1
ATOM 3508 N N . GLY A 1 423 ? 7.982 8.263 -30.431 1.00 79.19 423 GLY A N 1
ATOM 3509 C CA . GLY A 1 423 ? 9.433 8.433 -30.360 1.00 79.19 423 GLY A CA 1
ATOM 3510 C C . GLY A 1 423 ? 9.840 9.123 -29.060 1.00 79.19 423 GLY A C 1
ATOM 3511 O O . GLY A 1 423 ? 9.234 8.896 -28.013 1.00 79.19 423 GLY A O 1
ATOM 3512 N N . THR A 1 424 ? 10.847 9.997 -29.104 1.00 85.75 424 THR A N 1
ATOM 3513 C CA . THR A 1 424 ? 11.250 10.774 -27.922 1.00 85.75 424 THR A CA 1
ATOM 3514 C C . THR A 1 424 ? 10.077 11.605 -27.393 1.00 85.75 424 THR A C 1
ATOM 3516 O O . THR A 1 424 ? 9.499 12.411 -28.115 1.00 85.75 424 THR A O 1
ATOM 3519 N N . PHE A 1 425 ? 9.719 11.413 -26.127 1.00 89.00 425 PHE A N 1
ATOM 3520 C CA . PHE A 1 425 ? 8.714 12.202 -25.421 1.00 89.00 425 PHE A CA 1
ATOM 3521 C C . PHE A 1 425 ? 9.394 13.269 -24.562 1.00 89.00 425 PHE A C 1
ATOM 3523 O O . PHE A 1 425 ? 10.356 12.973 -23.855 1.00 89.00 425 PHE A O 1
ATOM 3530 N N . ILE A 1 426 ? 8.873 14.495 -24.583 1.00 91.50 426 ILE A N 1
ATOM 3531 C CA . ILE A 1 426 ? 9.345 15.608 -23.752 1.00 91.50 426 ILE A CA 1
ATOM 3532 C C . ILE A 1 426 ? 8.152 16.115 -22.948 1.00 91.50 426 ILE A C 1
ATOM 3534 O O . ILE A 1 426 ? 7.158 16.550 -23.520 1.00 91.50 426 ILE A O 1
ATOM 3538 N N . SER A 1 427 ? 8.243 16.073 -21.620 1.00 93.31 427 SER A N 1
ATOM 3539 C CA . SER A 1 427 ? 7.092 16.326 -20.741 1.00 93.31 427 SER A CA 1
ATOM 3540 C C . SER A 1 427 ? 6.637 17.784 -20.646 1.00 93.31 427 SER A C 1
ATOM 3542 O O . SER A 1 427 ? 5.619 18.063 -20.019 1.00 93.31 427 SER A O 1
ATOM 3544 N N . GLY A 1 428 ? 7.435 18.728 -21.150 1.00 93.19 428 GLY A N 1
ATOM 3545 C CA . GLY A 1 428 ? 7.339 20.127 -20.733 1.00 93.19 428 GLY A CA 1
ATOM 3546 C C . GLY A 1 428 ? 7.627 20.302 -19.233 1.00 93.19 428 GLY A C 1
ATOM 3547 O O . GLY A 1 428 ? 8.124 19.389 -18.566 1.00 93.19 428 GLY A O 1
ATOM 3548 N N . ASN A 1 429 ? 7.326 21.488 -18.700 1.00 95.06 429 ASN A N 1
ATOM 3549 C CA . ASN A 1 429 ? 7.516 21.800 -17.284 1.00 95.06 429 ASN A CA 1
ATOM 3550 C C . ASN A 1 429 ? 6.324 21.314 -16.449 1.00 95.06 429 ASN A C 1
ATOM 3552 O O . ASN A 1 429 ? 5.212 21.816 -16.586 1.00 95.06 429 ASN A O 1
ATOM 3556 N N . ILE A 1 430 ? 6.585 20.389 -15.532 1.00 96.00 430 ILE A N 1
ATOM 3557 C CA . ILE A 1 430 ? 5.642 19.874 -14.542 1.00 96.00 430 ILE A CA 1
ATOM 3558 C C . ILE A 1 430 ? 5.918 20.570 -13.207 1.00 96.00 430 ILE A C 1
ATOM 3560 O O . ILE A 1 430 ? 7.035 20.519 -12.686 1.00 96.00 430 ILE A O 1
ATOM 3564 N N . SER A 1 431 ? 4.904 21.206 -12.624 1.00 96.19 431 SER A N 1
ATOM 3565 C CA . SER A 1 431 ? 5.013 21.814 -11.294 1.00 96.19 431 SER A CA 1
ATOM 3566 C C . SER A 1 431 ? 5.261 20.750 -10.226 1.00 96.19 431 SER A C 1
ATOM 3568 O O . SER A 1 431 ? 4.503 19.782 -10.114 1.00 96.19 431 SER A O 1
ATOM 3570 N N . LYS A 1 432 ? 6.308 20.943 -9.417 1.00 94.56 432 LYS A N 1
ATOM 3571 C CA . LYS A 1 432 ? 6.630 20.051 -8.301 1.00 94.56 432 LYS A CA 1
ATOM 3572 C C . LYS A 1 432 ? 5.514 20.082 -7.267 1.00 94.56 432 LYS A C 1
ATOM 3574 O O . LYS A 1 432 ? 5.069 21.151 -6.855 1.00 94.56 432 LYS A O 1
ATOM 3579 N N . GLN A 1 433 ? 5.102 18.901 -6.824 1.00 94.94 433 GLN A N 1
ATOM 3580 C CA . GLN A 1 433 ? 4.156 18.767 -5.727 1.00 94.94 433 GLN A CA 1
ATOM 3581 C C . GLN A 1 433 ? 4.919 18.629 -4.402 1.00 94.94 433 GLN A C 1
ATOM 3583 O O . GLN A 1 433 ? 5.839 17.810 -4.319 1.00 94.94 433 GLN A O 1
ATOM 3588 N N . PRO A 1 434 ? 4.579 19.412 -3.363 1.00 91.50 434 PRO A N 1
ATOM 3589 C CA . PRO A 1 434 ? 5.201 19.260 -2.055 1.00 91.50 434 PRO A CA 1
ATOM 3590 C C . PRO A 1 434 ? 4.843 17.895 -1.464 1.00 91.50 434 PRO A C 1
ATOM 3592 O O . PRO A 1 434 ? 3.725 17.415 -1.633 1.00 91.50 434 PRO A O 1
ATOM 3595 N N . ASN A 1 435 ? 5.782 17.291 -0.736 1.00 92.69 435 ASN A N 1
ATOM 3596 C CA . ASN A 1 435 ? 5.590 16.014 -0.042 1.00 92.69 435 ASN A CA 1
ATOM 3597 C C . ASN A 1 435 ? 5.251 14.819 -0.951 1.00 92.69 435 ASN A C 1
ATOM 3599 O O . ASN A 1 435 ? 4.603 13.860 -0.518 1.00 92.69 435 ASN A O 1
ATOM 3603 N N . ARG A 1 436 ? 5.677 14.880 -2.220 1.00 95.31 436 ARG A N 1
ATOM 3604 C CA . ARG A 1 436 ? 5.450 13.818 -3.200 1.00 95.31 436 ARG A CA 1
ATOM 3605 C C . ARG A 1 436 ? 6.695 13.490 -4.009 1.00 95.31 436 ARG A C 1
ATOM 3607 O O . ARG A 1 436 ? 7.493 14.366 -4.338 1.00 95.31 436 ARG A O 1
ATOM 3614 N N . TRP A 1 437 ? 6.822 12.224 -4.380 1.00 96.25 437 TRP A N 1
ATOM 3615 C CA . TRP A 1 437 ? 7.791 11.756 -5.361 1.00 96.25 437 TRP A CA 1
ATOM 3616 C C . TRP A 1 437 ? 7.183 11.731 -6.750 1.00 96.25 437 TRP A C 1
ATOM 3618 O O . TRP A 1 437 ? 6.006 11.414 -6.906 1.00 96.25 437 TRP A O 1
ATOM 3628 N N . PHE A 1 438 ? 7.998 12.025 -7.757 1.00 96.50 438 PHE A N 1
ATOM 3629 C CA . PHE A 1 438 ? 7.609 11.841 -9.146 1.00 96.50 438 PHE A CA 1
ATOM 3630 C C . PHE A 1 438 ? 8.035 10.460 -9.638 1.00 96.50 438 PHE A C 1
ATOM 3632 O O . PHE A 1 438 ? 9.194 10.066 -9.483 1.00 96.50 438 PHE A O 1
ATOM 3639 N N . VAL A 1 439 ? 7.098 9.744 -10.250 1.00 96.06 439 VAL A N 1
ATOM 3640 C CA . VAL A 1 439 ? 7.288 8.389 -10.763 1.00 96.06 439 VAL A CA 1
ATOM 3641 C C . VAL A 1 439 ? 6.883 8.347 -12.230 1.00 96.06 439 VAL A C 1
ATOM 3643 O O . VAL A 1 439 ? 5.806 8.820 -12.601 1.00 96.06 439 VAL A O 1
ATOM 3646 N N . ILE A 1 440 ? 7.747 7.745 -13.052 1.00 94.38 440 ILE A N 1
ATOM 3647 C CA . ILE A 1 440 ? 7.424 7.368 -14.428 1.00 94.38 440 ILE A CA 1
ATOM 3648 C C . ILE A 1 440 ? 7.102 5.879 -14.422 1.00 94.38 440 ILE A C 1
ATOM 3650 O O . ILE A 1 440 ? 7.984 5.026 -14.337 1.00 94.38 440 ILE A O 1
ATOM 3654 N N . ALA A 1 441 ? 5.815 5.570 -14.480 1.00 94.44 441 ALA A N 1
ATOM 3655 C CA . ALA A 1 441 ? 5.314 4.213 -14.422 1.00 94.44 441 ALA A CA 1
ATOM 3656 C C . ALA A 1 441 ? 5.176 3.652 -15.842 1.00 94.44 441 ALA A C 1
ATOM 3658 O O . ALA A 1 441 ? 4.173 3.876 -16.522 1.00 94.44 441 ALA A O 1
ATOM 3659 N N . VAL A 1 442 ? 6.202 2.940 -16.314 1.00 92.06 442 VAL A N 1
ATOM 3660 C CA . VAL A 1 442 ? 6.143 2.237 -17.605 1.00 92.06 442 VAL A CA 1
ATOM 3661 C C . VAL A 1 442 ? 5.152 1.085 -17.490 1.00 92.06 442 VAL A C 1
ATOM 3663 O O . VAL A 1 442 ? 5.344 0.179 -16.682 1.00 92.06 442 VAL A O 1
ATOM 3666 N N . GLN A 1 443 ? 4.094 1.128 -18.296 1.00 90.62 443 GLN A N 1
ATOM 3667 C CA . GLN A 1 443 ? 3.000 0.147 -18.267 1.00 90.62 443 GLN A CA 1
ATOM 3668 C C . GLN A 1 443 ? 2.874 -0.626 -19.578 1.00 90.62 443 GLN A C 1
ATOM 3670 O O . GLN A 1 443 ? 2.150 -1.612 -19.646 1.00 90.62 443 GLN A O 1
ATOM 3675 N N . SER A 1 444 ? 3.563 -0.198 -20.631 1.00 88.31 444 SER A N 1
ATOM 3676 C CA . SER A 1 444 ? 3.451 -0.789 -21.958 1.00 88.31 444 SER A CA 1
ATOM 3677 C C . SER A 1 444 ? 4.782 -0.700 -22.678 1.00 88.31 444 SER A C 1
ATOM 3679 O O . SER A 1 444 ? 5.502 0.291 -22.559 1.00 88.31 444 SER A O 1
ATOM 3681 N N . ILE A 1 445 ? 5.069 -1.724 -23.474 1.00 86.62 445 ILE A N 1
ATOM 3682 C CA . ILE A 1 445 ? 6.181 -1.729 -24.416 1.00 86.62 445 ILE A CA 1
ATOM 3683 C C . ILE A 1 445 ? 5.617 -2.132 -25.772 1.00 86.62 445 ILE A C 1
ATOM 3685 O O . ILE A 1 445 ? 5.084 -3.229 -25.935 1.00 86.62 445 ILE A O 1
ATOM 3689 N N . THR A 1 446 ? 5.766 -1.230 -26.737 1.00 87.06 446 THR A N 1
ATOM 3690 C CA . THR A 1 446 ? 5.539 -1.511 -28.150 1.00 87.06 446 THR A CA 1
ATOM 3691 C C . THR A 1 446 ? 6.901 -1.457 -28.824 1.00 87.06 446 THR A C 1
ATOM 3693 O O . THR A 1 446 ? 7.454 -0.382 -29.031 1.00 87.06 446 THR A O 1
ATOM 3696 N N . PHE A 1 447 ? 7.477 -2.616 -29.124 1.00 84.94 447 PHE A N 1
ATOM 3697 C CA . PHE A 1 447 ? 8.801 -2.725 -29.722 1.00 84.94 447 PHE A CA 1
ATOM 3698 C C . PHE A 1 447 ? 8.704 -3.516 -31.032 1.00 84.94 447 PHE A C 1
ATOM 3700 O O . PHE A 1 447 ? 8.433 -4.718 -30.999 1.00 84.94 447 PHE A O 1
ATOM 3707 N N . PRO A 1 448 ? 8.866 -2.857 -32.194 1.00 81.12 448 PRO A N 1
ATOM 3708 C CA . PRO A 1 448 ? 8.628 -3.489 -33.491 1.00 81.12 448 PRO A CA 1
ATOM 3709 C C . PRO A 1 448 ? 9.770 -4.397 -33.970 1.00 81.12 448 PRO A C 1
ATOM 3711 O O . PRO A 1 448 ? 9.593 -5.118 -34.949 1.00 81.12 448 PRO A O 1
ATOM 3714 N N . ASN A 1 449 ? 10.924 -4.383 -33.297 1.00 77.62 449 ASN A N 1
ATOM 3715 C CA . ASN A 1 449 ? 12.160 -4.987 -33.795 1.00 77.62 449 ASN A CA 1
ATOM 3716 C C . ASN A 1 449 ? 12.666 -6.080 -32.837 1.00 77.62 449 ASN A C 1
ATOM 3718 O O . ASN A 1 449 ? 12.154 -6.249 -31.735 1.00 77.62 449 ASN A O 1
ATOM 3722 N N . THR A 1 450 ? 13.700 -6.818 -33.242 1.00 74.69 450 THR A N 1
ATOM 3723 C CA . THR A 1 450 ? 14.379 -7.836 -32.411 1.00 74.69 450 THR A CA 1
ATOM 3724 C C . THR A 1 450 ? 15.757 -7.388 -31.914 1.00 74.69 450 THR A C 1
ATOM 3726 O O . THR A 1 450 ? 16.548 -8.184 -31.413 1.00 74.69 450 THR A O 1
ATOM 3729 N N . THR A 1 451 ? 16.071 -6.108 -32.090 1.00 78.75 451 THR A N 1
ATOM 3730 C CA . THR A 1 451 ? 17.396 -5.526 -31.855 1.00 78.75 451 THR A CA 1
ATOM 3731 C C . THR A 1 451 ? 17.484 -4.883 -30.465 1.00 78.75 451 THR A C 1
ATOM 3733 O O . THR A 1 451 ? 16.797 -5.299 -29.535 1.00 78.75 451 THR A O 1
ATOM 3736 N N . TYR A 1 452 ? 18.324 -3.856 -30.329 1.00 82.00 452 TYR A N 1
ATOM 3737 C CA . TYR A 1 452 ? 18.527 -3.073 -29.116 1.00 82.00 452 TYR A CA 1
ATOM 3738 C C . TYR A 1 452 ? 17.233 -2.426 -28.609 1.00 82.00 452 TYR A C 1
ATOM 3740 O O . TYR A 1 452 ? 16.651 -1.581 -29.294 1.00 82.00 452 TYR A O 1
ATOM 3748 N N . LEU A 1 453 ? 16.823 -2.780 -27.391 1.00 85.62 453 LEU A N 1
ATOM 3749 C CA . LEU A 1 453 ? 15.789 -2.070 -26.647 1.00 85.62 453 LEU A CA 1
ATOM 3750 C C . LEU A 1 453 ? 16.473 -1.228 -25.579 1.00 85.62 453 LEU A C 1
ATOM 3752 O O . LEU A 1 453 ? 16.970 -1.753 -24.584 1.00 85.62 453 LEU A O 1
ATOM 3756 N N . THR A 1 454 ? 16.448 0.085 -25.767 1.00 87.12 454 THR A N 1
ATOM 3757 C CA . THR A 1 454 ? 16.886 1.026 -24.739 1.00 87.12 454 THR A CA 1
ATOM 3758 C C . THR A 1 454 ? 15.720 1.913 -24.334 1.00 87.12 454 THR A C 1
ATOM 3760 O O . THR A 1 454 ? 15.016 2.434 -25.195 1.00 87.12 454 THR A O 1
ATOM 3763 N N . LEU A 1 455 ? 15.532 2.105 -23.035 1.00 88.12 455 LEU A N 1
ATOM 3764 C CA . LEU A 1 455 ? 14.601 3.049 -22.434 1.00 88.12 455 LEU A CA 1
ATOM 3765 C C . LEU A 1 455 ? 15.405 3.959 -21.510 1.00 88.12 455 LEU A C 1
ATOM 3767 O O . LEU A 1 455 ? 16.100 3.468 -20.624 1.00 88.12 455 LEU A O 1
ATOM 3771 N N . GLU A 1 456 ? 15.328 5.269 -21.712 1.00 90.50 456 GLU A N 1
ATOM 3772 C CA . GLU A 1 456 ? 16.038 6.240 -20.881 1.00 90.50 456 GLU A CA 1
ATOM 3773 C C . GLU A 1 456 ? 15.144 7.430 -20.526 1.00 90.50 456 GLU A C 1
ATOM 3775 O O . GLU A 1 456 ? 14.581 8.077 -21.410 1.00 90.50 456 GLU A O 1
ATOM 3780 N N . ALA A 1 457 ? 15.093 7.749 -19.231 1.00 91.19 457 ALA A N 1
ATOM 3781 C CA . ALA A 1 457 ? 14.528 8.968 -18.675 1.00 91.19 457 ALA A CA 1
ATOM 3782 C C . ALA A 1 457 ? 15.643 9.939 -18.257 1.00 91.19 457 ALA A C 1
ATOM 3784 O O . ALA A 1 457 ? 16.423 9.670 -17.341 1.00 91.19 457 ALA A O 1
ATOM 3785 N N . LEU A 1 458 ? 15.681 11.107 -18.893 1.00 91.75 458 LEU A N 1
ATOM 3786 C CA . LEU A 1 458 ? 16.576 12.208 -18.547 1.00 91.75 458 LEU A CA 1
ATOM 3787 C C . LEU A 1 458 ? 15.794 13.306 -17.844 1.00 91.75 458 LEU A C 1
ATOM 3789 O O . LEU A 1 458 ? 14.927 13.930 -18.450 1.00 91.75 458 LEU A O 1
ATOM 3793 N N . PHE A 1 459 ? 16.117 13.557 -16.580 1.00 93.88 459 PHE A N 1
ATOM 3794 C CA . PHE A 1 459 ? 15.426 14.540 -15.755 1.00 93.88 459 PHE A CA 1
ATOM 3795 C C . PHE A 1 459 ? 16.162 15.875 -15.708 1.00 93.88 459 PHE A C 1
ATOM 3797 O O . PHE A 1 459 ? 17.377 15.921 -15.530 1.00 93.88 459 PHE A O 1
ATOM 3804 N N . THR A 1 460 ? 15.401 16.962 -15.776 1.00 94.88 460 THR A N 1
ATOM 3805 C CA . THR A 1 460 ? 15.863 18.320 -15.489 1.00 94.88 460 THR A CA 1
ATOM 3806 C C . THR A 1 460 ? 15.023 18.888 -14.352 1.00 94.88 460 THR A C 1
ATOM 3808 O O . THR A 1 460 ? 13.793 18.855 -14.384 1.00 94.88 460 THR A O 1
ATOM 3811 N N . TYR A 1 461 ? 15.686 19.399 -13.318 1.00 92.62 461 TYR A N 1
ATOM 3812 C CA . TYR A 1 461 ? 15.031 19.913 -12.119 1.00 92.62 461 TYR A CA 1
ATOM 3813 C C . TYR A 1 461 ? 15.308 21.404 -11.956 1.00 92.62 461 TYR A C 1
ATOM 3815 O O . TYR A 1 461 ? 16.453 21.838 -12.038 1.00 92.62 461 TYR A O 1
ATOM 3823 N N . THR A 1 462 ? 14.271 22.171 -11.630 1.00 94.06 462 THR A N 1
ATOM 3824 C CA . THR A 1 462 ? 14.402 23.526 -11.078 1.00 94.06 462 THR A CA 1
ATOM 3825 C C . THR A 1 462 ? 13.926 23.535 -9.622 1.00 94.06 462 THR A C 1
ATOM 3827 O O . THR A 1 462 ? 13.567 22.492 -9.064 1.00 94.06 462 THR A O 1
ATOM 3830 N N . ALA A 1 463 ? 13.909 24.701 -8.971 1.00 90.81 463 ALA A N 1
ATOM 3831 C CA . ALA A 1 463 ? 13.369 24.826 -7.618 1.00 90.81 463 ALA A CA 1
ATOM 3832 C C . ALA A 1 463 ? 11.875 24.448 -7.541 1.00 90.81 463 ALA A C 1
ATOM 3834 O O . ALA A 1 463 ? 11.458 23.797 -6.586 1.00 90.81 463 ALA A O 1
ATOM 3835 N N . THR A 1 464 ? 11.082 24.803 -8.556 1.00 94.12 464 THR A N 1
ATOM 3836 C CA . THR A 1 464 ? 9.610 24.695 -8.538 1.00 94.12 464 THR A CA 1
ATOM 3837 C C . THR A 1 464 ? 9.049 23.742 -9.586 1.00 94.12 464 THR A C 1
ATOM 3839 O O . THR A 1 464 ? 7.893 23.335 -9.489 1.00 94.12 464 THR A O 1
ATOM 3842 N N . THR A 1 465 ? 9.850 23.353 -10.573 1.00 95.50 465 THR A N 1
ATOM 3843 C CA . THR A 1 465 ? 9.425 22.494 -11.677 1.00 95.50 465 THR A CA 1
ATOM 3844 C C . THR A 1 465 ? 10.386 21.336 -11.901 1.00 95.50 465 THR A C 1
ATOM 3846 O O . THR A 1 465 ? 11.516 21.287 -11.405 1.00 95.50 465 THR A O 1
ATOM 3849 N N . LEU A 1 466 ? 9.883 20.369 -12.642 1.00 95.62 466 LEU A N 1
ATOM 3850 C CA . LEU A 1 466 ? 10.549 19.176 -13.118 1.00 95.62 466 LEU A CA 1
ATOM 3851 C C . LEU A 1 466 ? 10.185 19.063 -14.599 1.00 95.62 466 LEU A C 1
ATOM 3853 O O . LEU A 1 466 ? 9.037 19.286 -14.968 1.00 95.62 466 LEU A O 1
ATOM 3857 N N . SER A 1 467 ? 11.121 18.656 -15.432 1.00 95.56 467 SER A N 1
ATOM 3858 C CA . SER A 1 467 ? 10.831 18.164 -16.773 1.00 95.56 467 SER A CA 1
ATOM 3859 C C . SER A 1 467 ? 11.644 16.905 -17.021 1.00 95.56 467 SER A C 1
ATOM 3861 O O . SER A 1 467 ? 12.650 16.653 -16.350 1.00 95.56 467 SER A O 1
ATOM 3863 N N . TYR A 1 468 ? 11.202 16.080 -17.959 1.00 94.50 468 TYR A N 1
ATOM 3864 C CA . TYR A 1 468 ? 11.988 14.941 -18.389 1.00 94.50 468 TYR A CA 1
ATOM 3865 C C . TYR A 1 468 ? 11.824 14.664 -19.875 1.00 94.50 468 TYR A C 1
ATOM 3867 O O . TYR A 1 468 ? 10.811 14.992 -20.497 1.00 94.50 468 TYR A O 1
ATOM 3875 N N . THR A 1 469 ? 12.859 14.046 -20.426 1.00 91.56 469 THR A N 1
ATOM 3876 C CA . THR A 1 469 ? 12.862 13.482 -21.769 1.00 91.56 469 THR A CA 1
ATOM 3877 C C . THR A 1 469 ? 12.905 11.969 -21.649 1.00 91.56 469 THR A C 1
ATOM 3879 O O . THR A 1 469 ? 13.779 11.435 -20.972 1.00 91.56 469 THR A O 1
ATOM 3882 N N . TRP A 1 470 ? 11.969 11.286 -22.295 1.00 88.31 470 TRP A N 1
ATOM 3883 C CA . TRP A 1 470 ? 11.939 9.834 -22.398 1.00 88.31 470 TRP A CA 1
ATOM 3884 C C . TRP A 1 470 ? 12.277 9.424 -23.825 1.00 88.31 470 TRP A C 1
ATOM 3886 O O . TRP A 1 470 ? 11.588 9.838 -24.755 1.00 88.31 470 TRP A O 1
ATOM 3896 N N . LYS A 1 471 ? 13.326 8.627 -24.023 1.00 85.25 471 LYS A N 1
ATOM 3897 C CA . LYS A 1 471 ? 13.786 8.233 -25.364 1.00 85.25 471 LYS A CA 1
ATOM 3898 C C . LYS A 1 471 ? 14.131 6.749 -25.450 1.00 85.25 471 LYS A C 1
ATOM 3900 O O . LYS A 1 471 ? 14.512 6.130 -24.457 1.00 85.25 471 LYS A O 1
ATOM 3905 N N . SER A 1 472 ? 14.047 6.223 -26.670 1.00 78.25 472 SER A N 1
ATOM 3906 C CA . SER A 1 472 ? 14.622 4.939 -27.074 1.00 78.25 472 SER A CA 1
ATOM 3907 C C . SER A 1 472 ? 15.788 5.161 -28.030 1.00 78.25 472 SER A C 1
ATOM 3909 O O . SER A 1 472 ? 15.669 5.970 -28.949 1.00 78.25 472 SER A O 1
ATOM 3911 N N . PHE A 1 473 ? 16.915 4.472 -27.839 1.00 67.25 473 PHE A N 1
ATOM 3912 C CA . PHE A 1 473 ? 18.055 4.602 -28.751 1.00 67.25 473 PHE A CA 1
ATOM 3913 C C . PHE A 1 473 ? 17.815 3.863 -30.077 1.00 67.25 473 PHE A C 1
ATOM 3915 O O . PHE A 1 473 ? 17.071 2.888 -30.141 1.00 67.25 473 PHE A O 1
ATOM 3922 N N . LEU A 1 474 ? 18.484 4.345 -31.129 1.00 57.69 474 LEU A N 1
ATOM 3923 C CA . LEU A 1 474 ? 18.635 3.738 -32.462 1.00 57.69 474 LEU A CA 1
ATOM 3924 C C . LEU A 1 474 ? 17.397 3.664 -33.369 1.00 57.69 474 LEU A C 1
ATOM 3926 O O . LEU A 1 474 ? 17.582 3.575 -34.576 1.00 57.69 474 LEU A O 1
ATOM 3930 N N . ASN A 1 475 ? 16.177 3.816 -32.852 1.00 52.66 475 ASN A N 1
ATOM 3931 C CA . ASN A 1 475 ? 14.974 3.938 -33.678 1.00 52.66 475 ASN A CA 1
ATOM 3932 C C . ASN A 1 475 ? 14.175 5.176 -33.270 1.00 52.66 475 ASN A C 1
ATOM 3934 O O . ASN A 1 475 ? 13.705 5.275 -32.137 1.00 52.66 475 ASN A O 1
ATOM 3938 N N . SER A 1 476 ? 13.946 6.088 -34.215 1.00 51.84 476 SER A N 1
ATOM 3939 C CA . SER A 1 476 ? 13.074 7.263 -34.061 1.00 51.84 476 SER A CA 1
ATOM 3940 C C . SER A 1 476 ? 11.590 6.915 -33.840 1.00 51.84 476 SER A C 1
ATOM 3942 O O . SER A 1 476 ? 10.765 7.823 -33.782 1.00 51.84 476 SER A O 1
ATOM 3944 N N . GLN A 1 477 ? 11.248 5.624 -33.729 1.00 56.56 477 GLN A N 1
ATOM 3945 C CA . GLN A 1 477 ? 9.882 5.118 -33.854 1.00 56.56 477 GLN A CA 1
ATOM 3946 C C . GLN A 1 477 ? 9.444 4.094 -32.792 1.00 56.56 477 GLN A C 1
ATOM 3948 O O . GLN A 1 477 ? 8.417 3.457 -32.999 1.00 56.56 477 GLN A O 1
ATOM 3953 N N . THR A 1 478 ? 10.169 3.875 -31.684 1.00 64.56 478 THR A N 1
ATOM 3954 C CA . THR A 1 478 ? 9.659 2.958 -30.640 1.00 64.56 478 THR A CA 1
ATOM 3955 C C . THR A 1 478 ? 8.592 3.673 -29.819 1.00 64.56 478 THR A C 1
ATOM 3957 O O . THR A 1 478 ? 8.943 4.578 -29.050 1.00 64.56 478 THR A O 1
ATOM 3960 N N . PRO A 1 479 ? 7.303 3.297 -29.925 1.00 71.62 479 PRO A N 1
ATOM 3961 C CA . PRO A 1 479 ? 6.291 3.972 -29.153 1.00 71.62 479 PRO A CA 1
ATOM 3962 C C . PRO A 1 479 ? 6.477 3.660 -27.670 1.00 71.62 479 PRO A C 1
ATOM 3964 O O . PRO A 1 479 ? 6.594 2.501 -27.271 1.00 71.62 479 PRO A O 1
ATOM 3967 N N . ASN A 1 480 ? 6.502 4.700 -26.845 1.00 72.56 480 ASN A N 1
ATOM 3968 C CA . ASN A 1 480 ? 6.487 4.569 -25.397 1.00 72.56 480 ASN A CA 1
ATOM 3969 C C . ASN A 1 480 ? 5.123 4.965 -24.847 1.00 72.56 480 ASN A C 1
ATOM 3971 O O . ASN A 1 480 ? 4.465 5.890 -25.333 1.00 72.56 480 ASN A O 1
ATOM 3975 N N . LYS A 1 481 ? 4.714 4.218 -23.824 1.00 86.12 481 LYS A N 1
ATOM 3976 C CA . LYS A 1 481 ? 3.506 4.460 -23.051 1.00 86.12 481 LYS A CA 1
ATOM 3977 C C . LYS A 1 481 ? 3.835 4.346 -21.569 1.00 86.12 481 LYS A C 1
ATOM 3979 O O . LYS A 1 481 ? 4.136 3.259 -21.065 1.00 86.12 481 LYS A O 1
ATOM 3984 N N . HIS A 1 482 ? 3.769 5.469 -20.871 1.00 91.38 482 HIS A N 1
ATOM 3985 C CA . HIS A 1 482 ? 4.042 5.550 -19.439 1.00 91.38 482 HIS A CA 1
ATOM 3986 C C . HIS A 1 482 ? 3.052 6.479 -18.758 1.00 91.38 482 HIS A C 1
ATOM 3988 O O . HIS A 1 482 ? 2.608 7.480 -19.318 1.00 91.38 482 HIS A O 1
ATOM 3994 N N . GLU A 1 483 ? 2.714 6.149 -17.523 1.00 93.44 483 GLU A N 1
ATOM 3995 C CA . GLU A 1 483 ? 1.898 6.999 -16.673 1.00 93.44 483 GLU A CA 1
ATOM 3996 C C . GLU A 1 483 ? 2.804 7.909 -15.835 1.00 93.44 483 GLU A C 1
ATOM 3998 O O . GLU A 1 483 ? 3.835 7.485 -15.308 1.00 93.44 483 GLU A O 1
ATOM 4003 N N . GLN A 1 484 ? 2.423 9.178 -15.723 1.00 94.62 484 GLN A N 1
ATOM 4004 C CA . GLN A 1 484 ? 3.073 10.141 -14.840 1.00 94.62 484 GLN A CA 1
ATOM 4005 C C . GLN A 1 484 ? 2.308 10.202 -13.520 1.00 94.62 484 GLN A C 1
ATOM 4007 O O . GLN A 1 484 ? 1.123 10.553 -13.505 1.00 94.62 484 GLN A O 1
ATOM 4012 N N . VAL A 1 485 ? 2.977 9.882 -12.413 1.00 96.62 485 VAL A N 1
ATOM 4013 C CA . VAL A 1 485 ? 2.324 9.795 -11.102 1.00 96.62 485 VAL A CA 1
ATOM 4014 C C . VAL A 1 485 ? 3.122 10.556 -10.052 1.00 96.62 485 VAL A C 1
ATOM 4016 O O . VAL A 1 485 ? 4.323 10.346 -9.893 1.00 96.62 485 VAL A O 1
ATOM 4019 N N . TRP A 1 486 ? 2.440 11.411 -9.290 1.00 97.31 486 TRP A N 1
ATOM 4020 C CA . TRP A 1 486 ? 2.961 11.916 -8.024 1.00 97.31 486 TRP A CA 1
ATOM 4021 C C . TRP A 1 486 ? 2.503 11.027 -6.873 1.00 97.31 486 TRP A C 1
ATOM 4023 O O . TRP A 1 486 ? 1.305 10.945 -6.595 1.00 97.31 486 TRP A O 1
ATOM 4033 N N . VAL A 1 487 ? 3.453 10.420 -6.170 1.00 97.31 487 VAL A N 1
ATOM 4034 C CA . VAL A 1 487 ? 3.207 9.538 -5.023 1.00 97.31 487 VAL A CA 1
ATOM 4035 C C . VAL A 1 487 ? 3.439 10.309 -3.731 1.00 97.31 487 VAL A C 1
ATOM 4037 O O . VAL A 1 487 ? 4.535 10.818 -3.511 1.00 97.31 487 VAL A O 1
ATOM 4040 N N . ALA A 1 488 ? 2.419 10.419 -2.883 1.00 94.62 488 ALA A N 1
ATOM 4041 C CA . ALA A 1 488 ? 2.553 11.024 -1.564 1.00 94.62 488 ALA A CA 1
ATOM 4042 C C . ALA A 1 488 ? 3.424 10.167 -0.647 1.00 94.62 488 ALA A C 1
ATOM 4044 O O . ALA A 1 488 ? 3.219 8.961 -0.535 1.00 94.62 488 ALA A O 1
ATOM 4045 N N . TYR A 1 489 ? 4.355 10.820 0.042 1.00 89.38 489 TYR A N 1
ATOM 4046 C CA . TYR A 1 489 ? 5.089 10.235 1.166 1.00 89.38 489 TYR A CA 1
ATOM 4047 C C . TYR A 1 489 ? 4.730 10.911 2.503 1.00 89.38 489 TYR A C 1
ATOM 4049 O O . TYR A 1 489 ? 5.204 10.501 3.559 1.00 89.38 489 TYR A O 1
ATOM 4057 N N . GLN A 1 490 ? 3.868 11.936 2.476 1.00 87.00 490 GLN A N 1
ATOM 4058 C CA . GLN A 1 490 ? 3.160 12.461 3.645 1.00 87.00 490 GLN A CA 1
ATOM 4059 C C . GLN A 1 490 ? 1.692 12.684 3.287 1.00 87.00 490 GLN A C 1
ATOM 4061 O O . GLN A 1 490 ? 1.376 13.166 2.200 1.00 87.00 490 GLN A O 1
ATOM 4066 N N . PHE A 1 491 ? 0.809 12.375 4.231 1.00 85.06 491 PHE A N 1
ATOM 4067 C CA . PHE A 1 491 ? -0.638 12.427 4.056 1.00 85.06 491 PHE A CA 1
ATOM 4068 C C . PHE A 1 491 ? -1.260 13.306 5.129 1.00 85.06 491 PHE A C 1
ATOM 4070 O O . PHE A 1 491 ? -0.811 13.311 6.278 1.00 85.06 491 PHE A O 1
ATOM 4077 N N . THR A 1 492 ? -2.329 13.995 4.761 1.00 83.38 492 THR A N 1
ATOM 4078 C CA . THR A 1 492 ? -3.141 14.804 5.670 1.00 83.38 492 THR A CA 1
ATOM 4079 C C . THR A 1 492 ? -4.328 14.025 6.231 1.00 83.38 492 THR A C 1
ATOM 4081 O O . THR A 1 492 ? -4.783 14.314 7.338 1.00 83.38 492 THR A O 1
ATOM 4084 N N . THR A 1 493 ? -4.807 13.007 5.512 1.00 81.75 493 THR A N 1
ATOM 4085 C CA . THR A 1 493 ? -5.888 12.132 5.974 1.00 81.75 493 THR A CA 1
ATOM 4086 C C . THR A 1 493 ? -5.412 11.282 7.152 1.00 81.75 493 THR A C 1
ATOM 4088 O O . THR A 1 493 ? -4.350 10.675 7.091 1.00 81.75 493 THR A O 1
ATOM 4091 N N . THR A 1 494 ? -6.193 11.211 8.230 1.00 84.12 494 THR A N 1
ATOM 4092 C CA . THR A 1 494 ? -5.932 10.315 9.370 1.00 84.12 494 THR A CA 1
ATOM 4093 C C . THR A 1 494 ? -7.186 9.511 9.654 1.00 84.12 494 THR A C 1
ATOM 4095 O O . THR A 1 494 ? -8.209 10.066 10.072 1.00 84.12 494 THR A O 1
ATOM 4098 N N . TYR A 1 495 ? -7.109 8.204 9.442 1.00 87.50 495 TYR A N 1
ATOM 4099 C CA . TYR A 1 495 ? -8.222 7.308 9.725 1.00 87.50 495 TYR A CA 1
ATOM 4100 C C . TYR A 1 495 ? -8.333 7.032 11.224 1.00 87.50 495 TYR A C 1
ATOM 4102 O O . TYR A 1 495 ? -7.336 6.893 11.931 1.00 87.50 495 TYR A O 1
ATOM 4110 N N . LYS A 1 496 ? -9.565 6.981 11.743 1.00 88.38 496 LYS A N 1
ATOM 4111 C CA . LYS A 1 496 ? -9.828 6.800 13.181 1.00 88.38 496 LYS A CA 1
ATOM 4112 C C . LYS A 1 496 ? -10.799 5.654 13.436 1.00 88.38 496 LYS A C 1
ATOM 4114 O O . LYS A 1 496 ? -11.673 5.419 12.600 1.00 88.38 496 LYS A O 1
ATOM 4119 N N . PRO A 1 497 ? -10.709 4.973 14.593 1.00 91.44 497 PRO A N 1
ATOM 4120 C CA . PRO A 1 497 ? -11.690 3.967 14.969 1.00 91.44 497 PRO A CA 1
ATOM 4121 C C . PRO A 1 497 ? -13.106 4.539 15.094 1.00 91.44 497 PRO A C 1
ATOM 4123 O O . PRO A 1 497 ? -13.273 5.708 15.444 1.00 91.44 497 PRO A O 1
ATOM 4126 N N . LEU A 1 498 ? -14.124 3.701 14.880 1.00 93.25 498 LEU A N 1
ATOM 4127 C CA . LEU A 1 498 ? -15.525 4.073 15.070 1.00 93.25 498 LEU A CA 1
ATOM 4128 C C . LEU A 1 498 ? -15.795 4.583 16.494 1.00 93.25 498 LEU A C 1
ATOM 4130 O O . LEU A 1 498 ? -15.408 3.950 17.481 1.00 93.25 498 LEU A O 1
ATOM 4134 N N . GLU A 1 499 ? -16.506 5.705 16.594 1.00 93.56 499 GLU A N 1
ATOM 4135 C CA . GLU A 1 499 ? -16.917 6.305 17.865 1.00 93.56 499 GLU A CA 1
ATOM 4136 C C . GLU A 1 499 ? -18.415 6.104 18.076 1.00 93.56 499 GLU A C 1
ATOM 4138 O O . GLU A 1 499 ? -19.249 6.464 17.246 1.00 93.56 499 GLU A O 1
ATOM 4143 N N . CYS A 1 500 ? -18.770 5.508 19.203 1.00 95.19 500 CYS A N 1
ATOM 4144 C CA . CYS A 1 500 ? -20.137 5.373 19.653 1.00 95.19 500 CYS A CA 1
ATOM 4145 C C . CYS A 1 500 ? -20.612 6.736 20.145 1.00 95.19 500 CYS A C 1
ATOM 4147 O O . CYS A 1 500 ? -20.134 7.216 21.169 1.00 95.19 500 CYS A O 1
ATOM 4149 N N . PHE A 1 501 ? -21.569 7.354 19.455 1.00 91.94 501 PHE A N 1
ATOM 4150 C CA . PHE A 1 501 ? -22.091 8.664 19.864 1.00 91.94 501 PHE A CA 1
ATOM 4151 C C . PHE A 1 501 ? -23.356 8.547 20.721 1.00 91.94 501 PHE A C 1
ATOM 4153 O O . PHE A 1 501 ? -23.678 9.450 21.491 1.00 91.94 501 PHE A O 1
ATOM 4160 N N . SER A 1 502 ? -24.100 7.444 20.598 1.00 94.19 502 SER A N 1
ATOM 4161 C CA . SER A 1 502 ? -25.269 7.179 21.437 1.00 94.19 502 SER A CA 1
ATOM 4162 C C . SER A 1 502 ? -25.528 5.688 21.592 1.00 94.19 502 SER A C 1
ATOM 4164 O O . SER A 1 502 ? -25.188 4.887 20.724 1.00 94.19 502 SER A O 1
ATOM 4166 N N . ILE A 1 503 ? -26.127 5.323 22.724 1.00 95.94 503 ILE A N 1
ATOM 4167 C CA . ILE A 1 503 ? -26.493 3.947 23.049 1.00 95.94 503 ILE A CA 1
ATOM 4168 C C . ILE A 1 503 ? -27.867 3.993 23.686 1.00 95.94 503 ILE A C 1
ATOM 4170 O O . ILE A 1 503 ? -28.065 4.651 24.709 1.00 95.94 503 ILE A O 1
ATOM 4174 N N . ARG A 1 504 ? -28.815 3.270 23.097 1.00 95.50 504 ARG A N 1
ATOM 4175 C CA . ARG A 1 504 ? -30.061 2.940 23.781 1.00 95.50 504 ARG A CA 1
ATO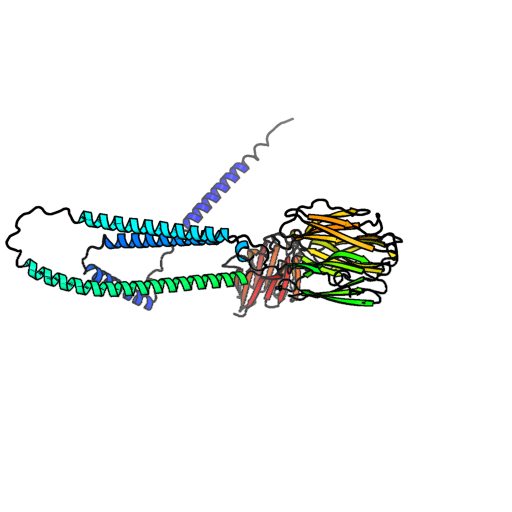M 4176 C C . ARG A 1 504 ? -29.900 1.572 24.419 1.00 95.50 504 ARG A C 1
ATOM 4178 O O . ARG A 1 504 ? -29.388 0.655 23.787 1.00 95.50 504 ARG A O 1
ATOM 4185 N N . THR A 1 505 ? -30.366 1.427 25.650 1.00 93.44 505 THR A N 1
ATOM 4186 C CA . THR A 1 505 ? -30.434 0.129 26.318 1.00 93.44 505 THR A CA 1
ATOM 4187 C C . THR A 1 505 ? -31.889 -0.277 26.509 1.00 93.44 505 THR A C 1
ATOM 4189 O O . THR A 1 505 ? -32.783 0.566 26.621 1.00 93.44 505 THR A O 1
ATOM 4192 N N . SER A 1 506 ? -32.148 -1.578 26.485 1.00 90.19 506 SER A N 1
ATOM 4193 C CA . SER A 1 506 ? -33.448 -2.157 26.809 1.00 90.19 506 SER A CA 1
ATOM 4194 C C . SER A 1 506 ? -33.257 -3.349 27.726 1.00 90.19 506 SER A C 1
ATOM 4196 O O . SER A 1 506 ? -32.252 -4.052 27.638 1.00 90.19 506 SER A O 1
ATOM 4198 N N . ARG A 1 507 ? -34.235 -3.576 28.591 1.00 83.31 507 ARG A N 1
ATOM 4199 C CA . ARG A 1 507 ? -34.316 -4.755 29.444 1.00 83.31 507 ARG A CA 1
ATOM 4200 C C . ARG A 1 507 ? -35.601 -5.466 29.069 1.00 83.31 507 ARG A C 1
ATOM 4202 O O . ARG A 1 507 ? -36.636 -4.810 28.943 1.00 83.31 507 ARG A O 1
ATOM 4209 N N . LYS A 1 508 ? -35.518 -6.768 28.831 1.00 76.50 508 LYS A N 1
ATOM 4210 C CA . LYS A 1 508 ? -36.675 -7.595 28.500 1.00 76.50 508 LYS A CA 1
ATOM 4211 C C . LYS A 1 508 ? -36.727 -8.779 29.449 1.00 76.50 508 LYS A C 1
ATOM 4213 O O . LYS A 1 508 ? -35.690 -9.302 29.854 1.00 76.50 508 LYS A O 1
ATOM 4218 N N . GLN A 1 509 ? -37.950 -9.176 29.767 1.00 73.25 509 GLN A N 1
ATOM 4219 C CA . GLN A 1 509 ? -38.243 -10.461 30.369 1.00 73.25 509 GLN A CA 1
ATOM 4220 C C . GLN A 1 509 ? -38.707 -11.380 29.236 1.00 73.25 509 GLN A C 1
ATOM 4222 O O . GLN A 1 509 ? -39.764 -11.158 28.652 1.00 73.25 509 GLN A O 1
ATOM 4227 N N . ALA A 1 510 ? -37.869 -12.338 28.851 1.00 68.19 510 ALA A N 1
ATOM 4228 C CA . ALA A 1 510 ? -38.220 -13.383 27.895 1.00 68.19 510 ALA A CA 1
ATOM 4229 C C . ALA A 1 510 ? -38.806 -14.581 28.655 1.00 68.19 510 ALA A C 1
ATOM 4231 O O . ALA A 1 510 ? -38.228 -15.004 29.652 1.00 68.19 510 ALA A O 1
ATOM 4232 N N . PHE A 1 511 ? -39.947 -15.114 28.220 1.00 66.19 511 PHE A N 1
ATOM 4233 C CA . PHE A 1 511 ? -40.588 -16.244 28.906 1.00 66.19 511 PHE A CA 1
ATOM 4234 C C . PHE A 1 511 ? -39.872 -17.579 28.649 1.00 66.19 511 PHE A C 1
ATOM 4236 O O . PHE A 1 511 ? -39.900 -18.444 29.516 1.00 66.19 511 PHE A O 1
ATOM 4243 N N . ASP A 1 512 ? -39.162 -17.707 27.523 1.00 66.50 512 ASP A N 1
ATOM 4244 C CA . ASP A 1 512 ? -38.314 -18.860 27.215 1.00 66.50 512 ASP A CA 1
ATOM 4245 C C . ASP A 1 512 ? -36.878 -18.415 26.899 1.00 66.50 512 ASP A C 1
ATOM 4247 O O . ASP A 1 512 ? -36.612 -17.690 25.940 1.00 66.50 512 ASP A O 1
ATOM 4251 N N . LEU A 1 513 ? -35.948 -18.827 27.759 1.00 65.31 513 LEU A N 1
ATOM 4252 C CA . LEU A 1 513 ? -34.525 -18.503 27.675 1.00 65.31 513 LEU A CA 1
ATOM 4253 C C . LEU A 1 513 ? -33.680 -19.637 27.099 1.00 65.31 513 LEU A C 1
ATOM 4255 O O . LEU A 1 513 ? -32.478 -19.441 26.903 1.00 65.31 513 LEU A O 1
ATOM 4259 N N . THR A 1 514 ? -34.248 -20.832 26.936 1.00 66.31 514 THR A N 1
ATOM 4260 C CA . THR A 1 514 ? -33.481 -22.036 26.579 1.00 66.31 514 THR A CA 1
ATOM 4261 C C . THR A 1 514 ? -33.087 -22.041 25.107 1.00 66.31 514 THR A C 1
ATOM 4263 O O . THR A 1 514 ? -31.992 -22.471 24.765 1.00 66.31 514 THR A O 1
ATOM 4266 N N . ILE A 1 515 ? -33.930 -21.446 24.267 1.00 71.06 515 ILE A N 1
ATOM 4267 C CA . ILE A 1 515 ? -33.748 -21.302 22.819 1.00 71.06 515 ILE A CA 1
ATOM 4268 C C . ILE A 1 515 ? -32.961 -20.051 22.399 1.00 71.06 515 ILE A C 1
ATOM 4270 O O . ILE A 1 515 ? -32.626 -19.904 21.225 1.00 71.06 515 ILE A O 1
ATOM 4274 N N . LEU A 1 516 ? -32.663 -19.130 23.324 1.00 76.06 516 LEU A N 1
ATOM 4275 C CA . LEU A 1 516 ? -31.980 -17.878 22.991 1.00 76.06 516 LEU A CA 1
ATOM 4276 C C . LEU A 1 516 ? -30.455 -18.000 23.145 1.00 76.06 516 LEU A C 1
ATOM 4278 O O . LEU A 1 516 ? -29.983 -18.462 24.188 1.00 76.06 516 LEU A O 1
ATOM 4282 N N . PRO A 1 517 ? -29.673 -17.520 22.160 1.00 85.06 517 PRO A N 1
ATOM 4283 C CA . PRO A 1 517 ? -28.218 -17.511 22.248 1.00 85.06 517 PRO A CA 1
ATOM 4284 C C . PRO A 1 517 ? -27.744 -16.562 23.358 1.00 85.06 517 PRO A C 1
ATOM 4286 O O . PRO A 1 517 ? -28.396 -15.552 23.656 1.00 85.06 517 PRO A O 1
ATOM 4289 N N . THR A 1 518 ? -26.582 -16.857 23.953 1.00 91.19 518 THR A N 1
ATOM 4290 C CA . THR A 1 518 ? -26.005 -16.008 25.010 1.00 91.19 518 THR A CA 1
ATOM 4291 C C . THR A 1 518 ? -25.721 -14.598 24.514 1.00 91.19 518 THR A C 1
ATOM 4293 O O . THR A 1 518 ? -26.029 -13.640 25.220 1.00 91.19 518 THR A O 1
ATOM 4296 N N . PHE A 1 519 ? -25.203 -14.473 23.291 1.00 94.81 519 PHE A N 1
ATOM 4297 C CA . PHE A 1 519 ? -25.057 -13.211 22.578 1.00 94.81 519 PHE A CA 1
ATOM 4298 C C . PHE A 1 519 ? -25.741 -13.299 21.217 1.00 94.81 519 PHE A C 1
ATOM 4300 O O . PHE A 1 519 ? -25.611 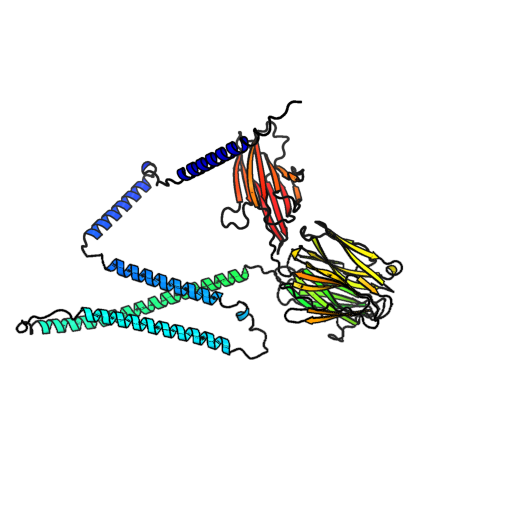-14.286 20.501 1.00 94.81 519 PHE A O 1
ATOM 4307 N N . PHE A 1 520 ? -26.434 -12.232 20.850 1.00 94.69 520 PHE A N 1
ATOM 4308 C CA . PHE A 1 520 ? -26.988 -11.994 19.529 1.00 94.69 520 PHE A CA 1
ATOM 4309 C C . PHE A 1 520 ? -26.480 -10.635 19.055 1.00 94.69 520 PHE A C 1
ATOM 4311 O O . PHE A 1 520 ? -26.749 -9.619 19.690 1.00 94.69 520 PHE A O 1
ATOM 4318 N N . LEU A 1 521 ? -25.744 -10.597 17.953 1.00 96.94 521 LEU A N 1
ATOM 4319 C CA . LEU A 1 521 ? -25.270 -9.374 17.319 1.00 96.94 521 LEU A CA 1
ATOM 4320 C C . LEU A 1 521 ? -25.875 -9.279 15.923 1.00 96.94 521 LEU A C 1
ATOM 4322 O O . LEU A 1 521 ? -25.697 -10.172 15.105 1.00 96.94 521 LEU A O 1
ATOM 4326 N N . GLN A 1 522 ? -26.523 -8.160 15.625 1.00 97.00 522 GLN A N 1
ATOM 4327 C CA . GLN A 1 522 ? -26.986 -7.828 14.283 1.00 97.00 522 GLN A CA 1
ATOM 4328 C C . GLN A 1 522 ? -26.419 -6.478 13.844 1.00 97.00 522 GLN A C 1
ATOM 4330 O O . GLN A 1 522 ? -26.601 -5.463 14.523 1.00 97.00 522 GLN A O 1
ATOM 4335 N N . LEU A 1 523 ? -25.783 -6.455 12.674 1.00 95.75 523 LEU A N 1
ATOM 4336 C CA . LEU A 1 523 ? -25.437 -5.233 11.952 1.00 95.75 523 LEU A CA 1
ATOM 4337 C C . LEU A 1 523 ? -26.661 -4.817 11.131 1.00 95.75 523 LEU A C 1
ATOM 4339 O O . LEU A 1 523 ? -26.983 -5.427 10.114 1.00 95.75 523 LEU A O 1
ATOM 4343 N N . VAL A 1 524 ? -27.394 -3.811 11.610 1.00 93.44 524 VAL A N 1
ATOM 4344 C CA . VAL A 1 524 ? -28.788 -3.571 11.193 1.00 93.44 524 VAL A CA 1
ATOM 4345 C C . VAL A 1 524 ? -28.898 -3.220 9.710 1.00 93.44 524 VAL A C 1
ATOM 4347 O O . VAL A 1 524 ? -29.806 -3.694 9.038 1.00 93.44 524 VAL A O 1
ATOM 4350 N N . GLN A 1 525 ? -27.988 -2.399 9.184 1.00 91.19 525 GLN A N 1
ATOM 4351 C CA . GLN A 1 525 ? -28.076 -1.938 7.793 1.00 91.19 525 GLN A CA 1
ATOM 4352 C C . GLN A 1 525 ? -27.741 -3.002 6.760 1.00 91.19 525 GLN A C 1
ATOM 4354 O O . GLN A 1 525 ? -28.220 -2.919 5.637 1.00 91.19 525 GLN A O 1
ATOM 4359 N N . THR A 1 526 ? -26.909 -3.972 7.123 1.00 87.75 526 THR A N 1
ATOM 4360 C CA . THR A 1 526 ? -26.437 -5.020 6.209 1.00 87.75 526 THR A CA 1
ATOM 4361 C C . THR A 1 526 ? -27.094 -6.364 6.493 1.00 87.75 526 THR A C 1
ATOM 4363 O O . THR A 1 526 ? -26.795 -7.353 5.826 1.00 87.75 526 THR A O 1
ATOM 4366 N N . ASN A 1 527 ? -27.983 -6.387 7.491 1.00 91.88 527 ASN A N 1
ATOM 4367 C CA . ASN A 1 527 ? -28.692 -7.550 8.002 1.00 91.88 527 ASN A CA 1
ATOM 4368 C C . ASN A 1 527 ? -27.779 -8.757 8.288 1.00 91.88 527 ASN A C 1
ATOM 4370 O O . ASN A 1 527 ? -28.202 -9.903 8.168 1.00 91.88 527 ASN A O 1
ATOM 4374 N N . GLN A 1 528 ? -26.522 -8.501 8.660 1.00 95.00 528 GLN A N 1
ATOM 4375 C CA . GLN A 1 528 ? -25.589 -9.547 9.077 1.00 95.00 528 GLN A CA 1
ATOM 4376 C C . GLN A 1 528 ? -25.847 -9.890 10.538 1.00 95.00 528 GLN A C 1
ATOM 4378 O O . GLN A 1 528 ? -25.935 -8.984 11.372 1.00 95.00 528 GLN A O 1
ATOM 4383 N N . ILE A 1 529 ? -25.981 -11.181 10.842 1.00 95.94 529 ILE A N 1
ATOM 4384 C CA . ILE A 1 529 ? -26.348 -11.675 12.169 1.00 95.94 529 ILE A CA 1
ATOM 4385 C C . ILE A 1 529 ? -25.310 -12.696 12.636 1.00 95.94 529 ILE A C 1
ATOM 4387 O O . ILE A 1 529 ? -24.975 -13.625 11.908 1.00 95.94 529 ILE A O 1
ATOM 4391 N N . TYR A 1 530 ? -24.850 -12.538 13.874 1.00 96.50 530 TYR A N 1
ATOM 4392 C CA . TYR A 1 530 ? -23.890 -13.407 14.544 1.00 96.50 530 TYR A CA 1
ATOM 4393 C C . TYR A 1 530 ? -24.450 -13.809 15.911 1.00 96.50 530 TYR A C 1
ATOM 4395 O O . TYR A 1 530 ? -24.793 -12.948 16.722 1.00 96.50 530 TYR A O 1
ATOM 4403 N N . PHE A 1 531 ? -24.569 -15.109 16.171 1.00 94.44 531 PHE A N 1
ATOM 4404 C CA . PHE A 1 531 ? -25.179 -15.622 17.408 1.00 94.44 531 PHE A CA 1
ATOM 4405 C C . PHE A 1 531 ? -24.532 -16.905 17.949 1.00 94.44 531 PHE A C 1
ATOM 4407 O O . PHE A 1 531 ? -24.922 -17.402 19.004 1.00 94.44 531 PHE A O 1
ATOM 4414 N N . THR A 1 532 ? -23.537 -17.442 17.244 1.00 94.19 532 THR A N 1
ATOM 4415 C CA . THR A 1 532 ? -22.746 -18.605 17.657 1.00 94.19 532 THR A CA 1
ATOM 4416 C C . THR A 1 532 ? -21.345 -18.176 18.071 1.00 94.19 532 THR A C 1
ATOM 4418 O O . THR A 1 532 ? -20.807 -17.195 17.546 1.00 94.19 532 THR A O 1
ATOM 4421 N N . ASN A 1 533 ? -20.734 -18.927 18.990 1.00 95.75 533 ASN A N 1
ATOM 4422 C CA . ASN A 1 533 ? -19.344 -18.698 19.379 1.00 95.75 533 ASN A CA 1
ATOM 4423 C C . ASN A 1 533 ? -18.427 -18.818 18.156 1.00 95.75 533 ASN A C 1
ATOM 4425 O O . ASN A 1 533 ? -18.578 -19.744 17.360 1.00 95.75 533 ASN A O 1
ATOM 4429 N N . GLY A 1 534 ? -17.483 -17.895 18.011 1.00 96.44 534 GLY A N 1
ATOM 4430 C CA . GLY A 1 534 ? -16.585 -17.858 16.865 1.00 96.44 534 GLY A CA 1
ATOM 4431 C C . GLY A 1 534 ? -15.910 -16.505 16.674 1.00 96.44 534 GLY A C 1
ATOM 4432 O O . GLY A 1 534 ? -16.270 -15.511 17.308 1.00 96.44 534 GLY A O 1
ATOM 4433 N N . ASN A 1 535 ? -14.936 -16.495 15.766 1.00 97.44 535 ASN A N 1
ATOM 4434 C CA . ASN A 1 535 ? -14.271 -15.293 15.283 1.00 97.44 535 ASN A CA 1
ATOM 4435 C C . ASN A 1 535 ? -14.769 -15.001 13.869 1.00 97.44 535 ASN A C 1
ATOM 4437 O O . ASN A 1 535 ? -14.659 -15.851 12.987 1.00 97.44 535 ASN A O 1
ATOM 4441 N N . TYR A 1 536 ? -15.297 -13.804 13.660 1.00 96.94 536 TYR A N 1
ATOM 4442 C CA . TYR A 1 536 ? -15.827 -13.353 12.382 1.00 96.94 536 TYR A CA 1
ATOM 4443 C C . TYR A 1 536 ? -15.113 -12.083 11.941 1.00 96.94 536 TYR A C 1
ATOM 4445 O O . TYR A 1 536 ? -14.689 -11.273 12.767 1.00 96.94 536 TYR A O 1
ATOM 4453 N N . GLU A 1 537 ? -15.039 -11.879 10.633 1.00 94.56 537 GLU A N 1
ATOM 4454 C CA . GLU A 1 537 ? -14.542 -10.643 10.045 1.00 94.56 537 GLU A CA 1
ATOM 4455 C C . GLU A 1 537 ? -15.606 -10.021 9.147 1.00 94.56 537 GLU A C 1
ATOM 4457 O O . GLU A 1 537 ? -16.316 -10.718 8.420 1.00 94.56 537 GLU A O 1
ATOM 4462 N N . TYR A 1 538 ? -15.733 -8.698 9.207 1.00 92.88 538 TYR A N 1
ATOM 4463 C CA . TYR A 1 538 ? -16.706 -7.963 8.412 1.00 92.88 538 TYR A CA 1
ATOM 4464 C C . TYR A 1 538 ? -16.172 -6.597 7.989 1.00 92.88 538 TYR A C 1
ATOM 4466 O O . TYR A 1 538 ? -15.697 -5.832 8.822 1.00 92.88 538 TYR A O 1
ATOM 4474 N N . VAL A 1 539 ? -16.288 -6.254 6.705 1.00 91.31 539 VAL A N 1
ATOM 4475 C CA . VAL A 1 539 ? -15.918 -4.926 6.195 1.00 91.31 539 VAL A CA 1
ATOM 4476 C C . VAL A 1 539 ? -17.174 -4.071 6.053 1.00 91.31 539 VAL A C 1
ATOM 4478 O O . VAL A 1 539 ? -18.067 -4.370 5.265 1.00 91.31 539 VAL A O 1
ATOM 4481 N N . VAL A 1 540 ? -17.238 -2.990 6.825 1.00 89.62 540 VAL A N 1
ATOM 4482 C CA . VAL A 1 540 ? -18.302 -1.986 6.768 1.00 89.62 540 VAL A CA 1
ATOM 4483 C C . VAL A 1 540 ? -18.003 -1.014 5.634 1.00 89.62 540 VAL A C 1
ATOM 4485 O O . VAL A 1 540 ? -16.944 -0.382 5.620 1.00 89.62 540 VAL A O 1
ATOM 4488 N N . ASP A 1 541 ? -18.955 -0.865 4.716 1.00 89.44 541 ASP A N 1
ATOM 4489 C CA . ASP A 1 541 ? -18.868 0.084 3.607 1.00 89.44 541 ASP A CA 1
ATOM 4490 C C . ASP A 1 541 ? -18.813 1.545 4.095 1.00 89.44 541 ASP A C 1
ATOM 4492 O O . ASP A 1 541 ? -19.474 1.929 5.068 1.00 89.44 541 ASP A O 1
ATOM 4496 N N . LYS A 1 542 ? -18.043 2.384 3.391 1.00 86.81 542 LYS A N 1
ATOM 4497 C CA . LYS A 1 542 ? -17.861 3.810 3.716 1.00 86.81 542 LYS A CA 1
ATOM 4498 C C . LYS A 1 542 ? -19.157 4.636 3.684 1.00 86.81 542 LYS A C 1
ATOM 4500 O O . LYS A 1 542 ? -19.228 5.679 4.329 1.00 86.81 542 LYS A O 1
ATOM 4505 N N . SER A 1 543 ? -20.179 4.187 2.954 1.00 88.69 543 SER A N 1
ATOM 4506 C CA . SER A 1 543 ? -21.501 4.825 2.881 1.00 88.69 543 SER A CA 1
ATOM 4507 C C . SER A 1 543 ? -22.366 4.571 4.121 1.00 88.69 543 SER A C 1
ATOM 4509 O O . SER A 1 543 ? -23.299 5.330 4.390 1.00 88.69 543 SER A O 1
ATOM 4511 N N . ILE A 1 544 ? -22.051 3.551 4.929 1.00 87.94 544 ILE A N 1
ATOM 4512 C CA . ILE A 1 544 ? -22.837 3.177 6.109 1.00 87.94 544 ILE A CA 1
ATOM 4513 C C . ILE A 1 544 ? -22.452 4.079 7.286 1.00 87.94 544 ILE A C 1
ATOM 4515 O O . ILE A 1 544 ? -21.635 3.737 8.142 1.00 87.94 544 ILE A O 1
ATOM 4519 N N . THR A 1 545 ? -23.077 5.254 7.349 1.00 85.56 545 THR A N 1
ATOM 4520 C CA . THR A 1 545 ? -22.913 6.204 8.456 1.00 85.56 545 THR A CA 1
ATOM 4521 C C . THR A 1 545 ? -24.269 6.777 8.897 1.00 85.56 545 THR A C 1
ATOM 4523 O O . THR A 1 545 ? -24.993 7.341 8.079 1.00 85.56 545 THR A O 1
ATOM 4526 N N . PRO A 1 546 ? -24.665 6.642 10.181 1.00 91.31 546 PRO A N 1
ATOM 4527 C CA . PRO A 1 546 ? -23.989 5.924 11.270 1.00 91.31 546 PRO A CA 1
ATOM 4528 C C . PRO A 1 546 ? -24.178 4.403 11.174 1.00 91.31 546 PRO A C 1
ATOM 4530 O O . PRO A 1 546 ? -25.261 3.967 10.809 1.00 91.31 546 PRO A O 1
ATOM 4533 N N . LEU A 1 547 ? -23.198 3.594 11.584 1.00 94.06 547 LEU A N 1
ATOM 4534 C CA . LEU A 1 547 ? -23.330 2.137 11.728 1.00 94.06 547 LEU A CA 1
ATOM 4535 C C . LEU A 1 547 ? -24.195 1.800 12.954 1.00 94.06 547 LEU A C 1
ATOM 4537 O O . LEU A 1 547 ? -23.893 2.238 14.065 1.00 94.06 547 LEU A O 1
ATOM 4541 N N . LYS A 1 548 ? -25.271 1.026 12.768 1.00 95.75 548 LYS A N 1
ATOM 4542 C CA . LYS A 1 548 ? -26.183 0.637 13.849 1.00 95.75 548 LYS A CA 1
ATOM 4543 C C . LYS A 1 548 ? -25.980 -0.835 14.168 1.00 95.75 548 LYS A C 1
ATOM 4545 O O . LYS A 1 548 ? -26.033 -1.678 13.273 1.00 95.75 548 LYS A O 1
ATOM 4550 N N . MET A 1 549 ? -25.801 -1.141 15.446 1.00 96.81 549 MET A N 1
ATOM 4551 C CA . MET A 1 549 ? -25.761 -2.523 15.913 1.00 96.81 549 MET A CA 1
ATOM 4552 C C . MET A 1 549 ? -26.931 -2.780 16.855 1.00 96.81 549 MET A C 1
ATOM 4554 O O . MET A 1 549 ? -27.367 -1.894 17.589 1.00 96.81 549 MET A O 1
ATOM 4558 N N . ASN A 1 550 ? -27.438 -4.002 16.827 1.00 96.50 550 ASN A N 1
ATOM 4559 C CA . ASN A 1 550 ? -28.374 -4.532 17.802 1.00 96.50 550 ASN A CA 1
ATOM 4560 C C . ASN A 1 550 ? -27.668 -5.694 18.494 1.00 96.50 550 ASN A C 1
ATOM 4562 O O . ASN A 1 550 ? -27.483 -6.751 17.899 1.00 96.50 550 ASN A O 1
ATOM 4566 N N . ILE A 1 551 ? -27.221 -5.450 19.720 1.00 96.69 551 ILE A N 1
ATOM 4567 C CA . ILE A 1 551 ? -26.523 -6.427 20.542 1.00 96.69 551 ILE A CA 1
ATOM 4568 C C . ILE A 1 551 ? -27.471 -6.831 21.646 1.00 96.69 551 ILE A C 1
ATOM 4570 O O . ILE A 1 551 ? -27.921 -5.990 22.416 1.00 96.69 551 ILE A O 1
ATOM 4574 N N . GLN A 1 552 ? -27.772 -8.107 21.748 1.00 93.69 552 GLN A N 1
ATOM 4575 C CA . GLN A 1 552 ? -28.621 -8.628 22.793 1.00 93.69 552 GLN A CA 1
ATOM 4576 C C . GLN A 1 552 ? -27.901 -9.753 23.509 1.00 93.69 552 GLN A C 1
ATOM 4578 O O . GLN A 1 552 ? -27.102 -10.469 22.909 1.00 93.69 552 GLN A O 1
ATOM 4583 N N . MET A 1 553 ? -28.136 -9.867 24.808 1.00 92.75 553 MET A N 1
ATOM 4584 C CA . MET A 1 553 ? -27.466 -10.864 25.617 1.00 92.75 553 MET A CA 1
ATOM 4585 C C . MET A 1 553 ? -28.362 -11.432 26.703 1.00 92.75 553 MET A C 1
ATOM 4587 O O . MET A 1 553 ? -29.184 -10.721 27.293 1.00 92.75 553 MET A O 1
ATOM 4591 N N . LYS A 1 554 ? -28.137 -12.708 27.003 1.00 90.62 554 LYS A N 1
ATOM 4592 C CA . LYS A 1 554 ? -28.768 -13.412 28.113 1.00 90.62 554 LYS A CA 1
ATOM 4593 C C . LYS A 1 554 ? -28.146 -12.974 29.440 1.00 90.62 554 LYS A C 1
ATOM 4595 O O . LYS A 1 554 ? -26.928 -12.884 29.571 1.00 90.62 554 LYS A O 1
ATOM 4600 N N . CYS A 1 555 ? -28.995 -12.686 30.422 1.00 86.75 555 CYS A N 1
ATOM 4601 C CA . CYS A 1 555 ? -28.584 -12.389 31.792 1.00 86.75 555 CYS A CA 1
ATOM 4602 C C . CYS A 1 555 ? -28.716 -13.671 32.622 1.00 86.75 555 CYS A C 1
ATOM 4604 O O . CYS A 1 555 ? -29.829 -14.144 32.852 1.00 86.75 555 CYS A O 1
ATOM 4606 N N . GLU A 1 556 ? -27.599 -14.241 33.062 1.00 86.12 556 GLU A N 1
ATOM 4607 C CA . GLU A 1 556 ? -27.591 -15.411 33.944 1.00 86.12 556 GLU A CA 1
ATOM 4608 C C . GLU A 1 556 ? -27.722 -14.984 35.407 1.00 86.12 556 GLU A C 1
ATOM 4610 O O . GLU A 1 556 ? -27.005 -14.095 35.864 1.00 86.12 556 GLU A O 1
ATOM 4615 N N . ASN A 1 557 ? -28.630 -15.611 36.156 1.00 86.50 557 ASN A N 1
ATOM 4616 C CA . ASN A 1 557 ? -28.872 -15.236 37.546 1.00 86.50 557 ASN A CA 1
ATOM 4617 C C . ASN A 1 557 ? -27.602 -15.386 38.404 1.00 86.50 557 ASN A C 1
ATOM 4619 O O . ASN A 1 557 ? -26.894 -16.387 38.310 1.00 86.50 557 ASN A O 1
ATOM 4623 N N . GLY A 1 558 ? -27.314 -14.388 39.239 1.00 86.75 558 GLY A N 1
ATOM 4624 C CA . GLY A 1 558 ? -26.102 -14.354 40.060 1.00 86.75 558 GLY A CA 1
ATOM 4625 C C . GLY A 1 558 ? -24.828 -13.974 39.296 1.00 86.75 558 GLY A C 1
ATOM 4626 O O . GLY A 1 558 ? -23.734 -14.096 39.843 1.00 86.75 558 GLY A O 1
ATOM 4627 N N . LYS A 1 559 ? -24.937 -13.509 38.045 1.00 91.50 559 LYS A N 1
ATOM 4628 C CA . LYS A 1 559 ? -23.814 -12.928 37.296 1.00 91.50 559 LYS A CA 1
ATOM 4629 C C . LYS A 1 559 ? -23.887 -11.405 37.248 1.00 91.50 559 LYS A C 1
ATOM 4631 O O . LYS A 1 559 ? -24.924 -10.781 37.484 1.00 91.50 559 LYS A O 1
ATOM 4636 N N . LYS A 1 560 ? -22.768 -10.798 36.875 1.00 92.69 560 LYS A N 1
ATOM 4637 C CA . LYS A 1 560 ? -22.630 -9.369 36.607 1.00 92.69 560 LYS A CA 1
ATOM 4638 C C . LYS A 1 560 ? -22.229 -9.163 35.153 1.00 92.69 560 LYS A C 1
ATOM 4640 O O . LYS A 1 560 ? -21.324 -9.817 34.661 1.00 92.69 560 LYS A O 1
ATOM 4645 N N . VAL A 1 561 ? -22.868 -8.228 34.468 1.00 93.38 561 VAL A N 1
ATOM 4646 C CA . VAL A 1 561 ? -22.526 -7.836 33.100 1.00 93.38 561 VAL A CA 1
ATOM 4647 C C . VAL A 1 561 ? -21.798 -6.505 33.129 1.00 93.38 561 VAL A C 1
ATOM 4649 O O . VAL A 1 561 ? -22.320 -5.529 33.674 1.00 93.38 561 VAL A O 1
ATOM 4652 N N . GLN A 1 562 ? -20.632 -6.449 32.496 1.00 96.00 562 GLN A N 1
ATOM 4653 C CA . GLN A 1 562 ? -19.922 -5.212 32.188 1.00 96.00 562 GLN A CA 1
ATOM 4654 C C . GLN A 1 562 ? -19.933 -4.989 30.677 1.00 96.00 562 GLN A C 1
ATOM 4656 O O . GLN A 1 562 ? -19.599 -5.897 29.923 1.00 96.00 562 GLN A O 1
ATOM 4661 N N . ALA A 1 563 ? -20.327 -3.796 30.237 1.00 97.00 563 ALA A N 1
ATOM 4662 C CA . ALA A 1 563 ? -20.391 -3.445 28.823 1.00 97.00 563 ALA A CA 1
ATOM 4663 C C . ALA A 1 563 ? -19.730 -2.087 28.577 1.00 97.00 563 ALA A C 1
ATOM 4665 O O . ALA A 1 563 ? -20.177 -1.072 29.111 1.00 97.00 563 ALA A O 1
ATOM 4666 N N . ASP A 1 564 ? -18.695 -2.083 27.747 1.00 97.25 564 ASP A N 1
ATOM 4667 C CA . ASP A 1 564 ? -17.883 -0.929 27.397 1.00 97.25 564 ASP A CA 1
ATOM 4668 C C . ASP A 1 564 ? -17.976 -0.658 25.890 1.00 97.25 564 ASP A C 1
ATOM 4670 O O . ASP A 1 564 ? -17.787 -1.550 25.063 1.00 97.25 564 ASP A O 1
ATOM 4674 N N . PHE A 1 565 ? -18.248 0.593 25.526 1.00 97.44 565 PHE A N 1
ATOM 4675 C CA . PHE A 1 565 ? -18.365 1.045 24.137 1.00 97.44 565 PHE A CA 1
ATOM 4676 C C . PHE A 1 565 ? -17.428 2.228 23.901 1.00 97.44 565 PHE A C 1
ATOM 4678 O O . PHE A 1 565 ? -17.419 3.163 24.702 1.00 97.44 565 PHE A O 1
ATOM 4685 N N . ASN A 1 566 ? -16.657 2.228 22.812 1.00 95.56 566 ASN A N 1
ATOM 4686 C CA . ASN A 1 566 ? -15.709 3.304 22.502 1.00 95.56 566 ASN A CA 1
ATOM 4687 C C . ASN A 1 566 ? -16.454 4.613 22.224 1.00 95.56 566 ASN A C 1
ATOM 4689 O O . ASN A 1 566 ? -17.104 4.731 21.197 1.00 95.56 566 ASN A O 1
ATOM 4693 N N . LYS A 1 567 ? -16.375 5.588 23.129 1.00 93.06 567 LYS A N 1
ATOM 4694 C CA . LYS A 1 567 ? -17.091 6.871 23.046 1.00 93.06 567 LYS A CA 1
ATOM 4695 C C . LYS A 1 567 ? -16.299 7.924 22.283 1.00 93.06 567 LYS A C 1
ATOM 4697 O O . LYS A 1 567 ? -16.881 8.734 21.575 1.00 93.06 567 LYS A O 1
ATOM 4702 N N . CYS A 1 568 ? -14.990 7.977 22.511 1.00 88.44 568 CYS A N 1
ATOM 4703 C CA . CYS A 1 568 ? -14.151 9.052 22.000 1.00 88.44 568 CYS A CA 1
ATOM 4704 C C . CYS A 1 568 ? -12.685 8.625 21.943 1.00 88.44 568 CYS A C 1
ATOM 4706 O O . CYS A 1 568 ? -12.107 8.232 22.961 1.00 88.44 568 CYS A O 1
ATOM 4708 N N . ASN A 1 569 ? -12.059 8.779 20.776 1.00 84.19 569 ASN A N 1
ATOM 4709 C CA . ASN A 1 569 ? -10.661 8.413 20.563 1.00 84.19 569 ASN A CA 1
ATOM 4710 C C . ASN A 1 569 ? -9.688 9.477 21.099 1.00 84.19 569 ASN A C 1
ATOM 4712 O O . ASN A 1 569 ? -8.607 9.140 21.579 1.00 84.19 569 ASN A O 1
ATOM 4716 N N . ALA A 1 570 ? -10.072 10.757 21.046 1.00 82.38 570 ALA A N 1
ATOM 4717 C CA . ALA A 1 570 ? -9.207 11.891 21.399 1.00 82.38 570 ALA A CA 1
ATOM 4718 C C . ALA A 1 570 ? -9.419 12.443 22.824 1.00 82.38 570 ALA A C 1
ATOM 4720 O O . ALA A 1 570 ? -8.750 13.391 23.231 1.00 82.38 570 ALA A O 1
ATOM 4721 N N . CYS A 1 571 ? -10.349 11.884 23.600 1.00 82.00 571 CYS A N 1
ATOM 4722 C CA . CYS A 1 571 ? -10.690 12.414 24.917 1.00 82.00 571 CYS A CA 1
ATOM 4723 C C . CYS A 1 571 ? -9.678 11.967 25.983 1.00 82.00 571 CYS A C 1
ATOM 4725 O O . CYS A 1 571 ? -9.324 10.790 26.069 1.00 82.00 571 CYS A O 1
ATOM 4727 N N . SER A 1 572 ? -9.239 12.895 26.838 1.00 76.06 572 SER A N 1
ATOM 4728 C CA . SER A 1 572 ? -8.343 12.599 27.968 1.00 76.06 572 SER A CA 1
ATOM 4729 C C . SER A 1 572 ? -9.046 11.852 29.107 1.00 76.06 572 SER A C 1
ATOM 4731 O O . SER A 1 572 ? -8.411 11.089 29.831 1.00 76.06 572 SER A O 1
ATOM 4733 N N . ILE A 1 573 ? -10.362 12.029 29.236 1.00 77.00 573 ILE A N 1
ATOM 4734 C CA . ILE A 1 573 ? -11.225 11.400 30.242 1.00 77.00 573 ILE A CA 1
ATOM 4735 C C . ILE A 1 573 ? -12.452 10.768 29.572 1.00 77.00 573 ILE A C 1
ATOM 4737 O O . ILE A 1 573 ? -12.916 11.257 28.546 1.00 77.00 573 ILE A O 1
ATOM 4741 N N . GLN A 1 574 ? -12.988 9.693 30.165 1.00 76.00 574 GLN A N 1
ATOM 4742 C CA . GLN A 1 574 ? -14.187 8.976 29.689 1.00 76.00 574 GLN A CA 1
ATOM 4743 C C . GLN A 1 574 ? -14.118 8.551 28.211 1.00 76.00 574 GLN A C 1
ATOM 4745 O O . GLN A 1 574 ? -14.967 8.918 27.399 1.00 76.00 574 GLN A O 1
ATOM 4750 N N . LYS A 1 575 ? -13.104 7.751 27.864 1.00 88.06 575 LYS A N 1
ATOM 4751 C CA . LYS A 1 575 ? -12.944 7.194 26.509 1.00 88.06 575 LYS A CA 1
ATOM 4752 C C . LYS A 1 575 ? -14.040 6.193 26.133 1.00 88.06 575 LYS A C 1
ATOM 4754 O O . LYS A 1 575 ? -14.250 5.943 24.951 1.00 88.06 575 LYS A O 1
ATOM 4759 N N . THR A 1 576 ? -14.754 5.651 27.118 1.00 92.44 576 THR A N 1
ATOM 4760 C CA . THR A 1 576 ? -15.804 4.650 26.930 1.00 92.44 576 THR A CA 1
ATOM 4761 C C . THR A 1 576 ? -17.123 5.073 27.569 1.00 92.44 576 THR A C 1
ATOM 4763 O O . THR A 1 576 ? -17.150 5.774 28.584 1.00 92.44 576 THR A O 1
ATOM 4766 N N . TYR A 1 577 ? -18.233 4.632 26.979 1.00 94.06 577 TYR A N 1
ATOM 4767 C CA . TYR A 1 577 ? -19.486 4.467 27.706 1.00 94.06 577 TYR A CA 1
ATOM 4768 C C . TYR A 1 577 ? -19.452 3.108 28.395 1.00 94.06 577 TYR A C 1
ATOM 4770 O O . TYR A 1 577 ? -19.413 2.086 27.715 1.00 94.06 577 TYR A O 1
ATOM 4778 N N . SER A 1 578 ? -19.459 3.120 29.723 1.00 94.62 578 SER A N 1
ATOM 4779 C CA . SER A 1 578 ? -19.342 1.921 30.549 1.00 94.62 578 SER A CA 1
ATOM 4780 C C . SER A 1 578 ? -20.632 1.692 31.322 1.00 94.62 578 SER A C 1
ATOM 4782 O O . SER A 1 578 ? -21.130 2.592 32.002 1.00 94.62 578 SER A O 1
ATOM 4784 N N . PHE A 1 579 ? -21.171 0.484 31.218 1.00 94.19 579 PHE A N 1
ATOM 4785 C CA . PHE A 1 579 ? -22.380 0.057 31.904 1.00 94.19 579 PHE A CA 1
ATOM 4786 C C . PHE A 1 579 ? -22.099 -1.179 32.743 1.00 94.19 579 PHE A C 1
ATOM 4788 O O . PHE A 1 579 ? -21.294 -2.039 32.386 1.00 94.19 579 PHE A O 1
ATOM 4795 N N . THR A 1 580 ? -22.807 -1.281 33.860 1.00 93.31 580 THR A N 1
ATOM 4796 C CA . THR A 1 580 ? -22.743 -2.441 34.738 1.00 93.31 580 THR A CA 1
ATOM 4797 C C . THR A 1 580 ? -24.149 -2.826 35.157 1.00 93.31 580 THR A C 1
ATOM 4799 O O . THR A 1 580 ? -24.899 -1.993 35.666 1.00 93.31 580 THR A O 1
ATOM 4802 N N . TYR A 1 581 ? -24.506 -4.087 34.934 1.00 89.88 581 TYR A N 1
ATOM 4803 C CA . TYR A 1 581 ? -25.804 -4.645 35.291 1.00 89.88 581 TYR A CA 1
ATOM 4804 C C . TYR A 1 581 ? -25.598 -5.887 36.145 1.00 89.88 581 TYR A C 1
ATOM 4806 O O . TYR A 1 581 ? -24.810 -6.755 35.788 1.00 89.88 581 TYR A O 1
ATOM 4814 N N . ASN A 1 582 ? -26.330 -5.994 37.247 1.00 89.06 582 ASN A N 1
ATOM 4815 C CA . ASN A 1 582 ? -26.381 -7.234 38.008 1.00 89.06 582 ASN A CA 1
ATOM 4816 C C . ASN A 1 582 ? -27.578 -8.052 37.516 1.00 89.06 582 ASN A C 1
ATOM 4818 O O . ASN A 1 582 ? -28.697 -7.534 37.450 1.00 89.06 582 ASN A O 1
ATOM 4822 N N . CYS A 1 583 ? -27.334 -9.307 37.157 1.00 85.81 583 CYS A N 1
ATOM 4823 C CA . CYS A 1 583 ? -28.359 -10.240 36.728 1.00 85.81 583 CYS A CA 1
ATOM 4824 C C . CYS A 1 583 ? -28.980 -10.898 37.963 1.00 85.81 583 CYS A C 1
ATOM 4826 O O . CYS A 1 583 ? -28.469 -11.886 38.483 1.00 85.81 583 CYS A O 1
ATOM 4828 N N . PHE A 1 584 ? -30.083 -10.330 38.439 1.00 80.81 584 PHE A N 1
ATOM 4829 C CA . PHE A 1 584 ? -30.945 -10.939 39.451 1.00 80.81 584 PHE A CA 1
ATOM 4830 C C . PHE A 1 584 ? -32.317 -11.201 38.830 1.00 80.81 584 PHE A C 1
ATOM 4832 O O . PHE A 1 584 ? -32.718 -10.406 37.980 1.00 80.81 584 PHE A O 1
ATOM 4839 N N . ASN A 1 585 ? -32.998 -12.269 39.275 1.00 66.25 585 ASN A N 1
ATOM 4840 C CA . ASN A 1 585 ? -34.321 -12.853 38.925 1.00 66.25 585 ASN A CA 1
ATOM 4841 C C . ASN A 1 585 ? -35.422 -12.004 38.228 1.00 66.25 585 ASN A C 1
ATOM 4843 O O . ASN A 1 585 ? -36.424 -12.556 37.792 1.00 66.25 585 ASN A O 1
ATOM 4847 N N . GLN A 1 586 ? -35.281 -10.688 38.107 1.00 62.78 586 GLN A N 1
ATOM 4848 C CA . GLN A 1 586 ? -36.174 -9.758 37.414 1.00 62.78 586 GLN A CA 1
ATOM 4849 C C . GLN A 1 586 ? -35.764 -9.460 35.956 1.00 62.78 586 GLN A C 1
ATOM 4851 O O . GLN A 1 586 ? -36.550 -8.883 35.209 1.00 62.78 586 GLN A O 1
ATOM 4856 N N . MET A 1 587 ? -34.541 -9.806 35.532 1.00 68.94 587 MET A N 1
ATOM 4857 C CA . MET A 1 587 ? -34.046 -9.546 34.173 1.00 68.94 587 MET A CA 1
ATOM 4858 C C . MET A 1 587 ? -33.294 -10.751 33.634 1.00 68.94 587 MET A C 1
ATOM 4860 O O . MET A 1 587 ? -32.305 -11.174 34.223 1.00 68.94 587 MET A O 1
ATOM 4864 N N . ASN A 1 588 ? -33.717 -11.252 32.481 1.00 79.75 588 ASN A N 1
ATOM 4865 C CA . ASN A 1 588 ? -33.055 -12.373 31.825 1.00 79.75 588 ASN A CA 1
ATOM 4866 C C . ASN A 1 588 ? -32.519 -12.034 30.426 1.00 79.75 588 ASN A C 1
ATOM 4868 O O . ASN A 1 588 ? -31.815 -12.850 29.834 1.00 79.75 588 ASN A O 1
ATOM 4872 N N . TYR A 1 589 ? -32.766 -10.813 29.932 1.00 86.56 589 TYR A N 1
ATOM 4873 C CA . TYR A 1 589 ? -32.221 -10.340 28.664 1.00 86.56 589 TYR A CA 1
ATOM 4874 C C . TYR A 1 589 ? -31.927 -8.830 28.664 1.00 86.56 589 TYR A C 1
ATOM 4876 O O . TYR A 1 589 ? -32.763 -8.011 29.067 1.00 86.56 589 TYR A O 1
ATOM 4884 N N . ILE A 1 590 ? -30.742 -8.446 28.182 1.00 91.25 590 ILE A N 1
ATOM 4885 C CA . ILE A 1 590 ? -30.301 -7.050 28.041 1.00 91.25 590 ILE A CA 1
ATOM 4886 C C . ILE A 1 590 ? -30.014 -6.775 26.565 1.00 91.25 590 ILE A C 1
ATOM 4888 O O . ILE A 1 590 ? -29.283 -7.517 25.921 1.00 91.25 590 ILE A O 1
ATOM 4892 N N . GLY A 1 591 ? -30.578 -5.692 26.032 1.00 93.50 591 GLY A N 1
ATOM 4893 C CA . GLY A 1 591 ? -30.304 -5.210 24.679 1.00 93.50 591 GLY A CA 1
ATOM 4894 C C . GLY A 1 591 ? -29.547 -3.886 24.695 1.00 93.50 591 GLY A C 1
ATOM 4895 O O . GLY A 1 591 ? -29.951 -2.955 25.393 1.00 93.50 591 GLY A O 1
ATOM 4896 N N . PHE A 1 592 ? -28.501 -3.785 23.887 1.00 96.56 592 PHE A N 1
ATOM 4897 C CA . PHE A 1 592 ? -27.749 -2.581 23.571 1.00 96.56 592 PHE A CA 1
ATOM 4898 C C . PHE A 1 592 ? -27.928 -2.251 22.089 1.00 96.56 592 PHE A C 1
ATOM 4900 O O . PHE A 1 592 ? -27.703 -3.082 21.214 1.00 96.56 592 PHE A O 1
ATOM 4907 N N . PHE A 1 593 ? -28.288 -1.005 21.806 1.00 97.25 593 PHE A N 1
ATOM 4908 C CA . PHE A 1 593 ? -28.455 -0.488 20.451 1.00 97.25 593 PHE A CA 1
ATOM 4909 C C . PHE A 1 593 ? -27.490 0.685 20.246 1.00 97.25 593 PHE A C 1
ATOM 4911 O O . PHE A 1 593 ? -27.919 1.846 20.314 1.00 97.25 593 PHE A O 1
ATOM 4918 N N . PRO A 1 594 ? -26.176 0.419 20.120 1.00 97.31 594 PRO A N 1
ATOM 4919 C CA . PRO A 1 594 ? -25.198 1.466 19.883 1.00 97.31 594 PRO A CA 1
ATOM 4920 C C . PRO A 1 594 ? -25.301 2.000 18.449 1.00 97.31 594 PRO A C 1
ATOM 4922 O O . PRO A 1 594 ? -25.543 1.261 17.488 1.00 97.31 594 PRO A O 1
ATOM 4925 N N . LEU A 1 595 ? -25.082 3.306 18.318 1.00 96.62 595 LEU A N 1
ATOM 4926 C CA . LEU A 1 595 ? -24.911 3.991 17.045 1.00 96.62 595 LEU A CA 1
ATOM 4927 C C . LEU A 1 595 ? -23.468 4.497 16.960 1.00 96.62 595 LEU A C 1
ATOM 4929 O O . LEU A 1 595 ? -23.044 5.339 17.756 1.00 96.62 595 LEU A O 1
ATOM 4933 N N . PHE A 1 596 ? -22.729 3.977 15.985 1.00 94.69 596 PHE A N 1
ATOM 4934 C CA . PHE A 1 596 ? -21.341 4.326 15.714 1.00 94.69 596 PHE A CA 1
ATOM 4935 C C . PHE A 1 596 ? -21.243 5.305 14.549 1.00 94.69 596 PHE A C 1
ATOM 4937 O O . PHE A 1 596 ? -21.888 5.132 13.516 1.00 94.69 596 PHE A O 1
ATOM 4944 N N . GLN A 1 597 ? -20.411 6.327 14.697 1.00 90.81 597 GLN A N 1
ATOM 4945 C CA . GLN A 1 597 ? -20.118 7.308 13.665 1.00 90.81 597 GLN A CA 1
ATOM 4946 C C . GLN A 1 597 ? -18.644 7.219 13.264 1.00 90.81 597 GLN A C 1
ATOM 4948 O O . GLN A 1 597 ? -17.765 6.949 14.084 1.00 90.81 597 GLN A O 1
ATOM 4953 N N . GLN A 1 598 ? -18.390 7.444 11.977 1.00 82.62 598 GLN A N 1
ATOM 4954 C CA . GLN A 1 598 ? -17.047 7.608 11.439 1.00 82.62 598 GLN A CA 1
ATOM 4955 C C . GLN A 1 598 ? -16.656 9.090 11.488 1.00 82.62 598 GLN A C 1
ATOM 4957 O O . GLN A 1 598 ? -17.482 9.956 11.195 1.00 82.62 598 GLN A O 1
ATOM 4962 N N . ALA A 1 599 ? -15.398 9.384 11.825 1.00 74.12 599 ALA A N 1
ATOM 4963 C CA . ALA A 1 599 ? -14.863 10.744 11.713 1.00 74.12 599 ALA A CA 1
ATOM 4964 C C . ALA A 1 599 ? -14.680 11.165 10.241 1.00 74.12 599 ALA A C 1
ATOM 4966 O O . ALA A 1 599 ? -14.895 12.326 9.903 1.00 74.12 599 ALA A O 1
ATOM 4967 N N . PHE A 1 600 ? -14.333 10.206 9.376 1.00 77.31 600 PHE A N 1
ATOM 4968 C CA . PHE A 1 600 ? -14.149 10.361 7.933 1.00 77.31 600 PHE A CA 1
ATOM 4969 C C . PHE A 1 600 ? -14.754 9.157 7.213 1.00 77.31 600 PHE A C 1
ATOM 4971 O O . PHE A 1 600 ? -14.747 8.061 7.770 1.00 77.31 600 PHE A O 1
ATOM 4978 N N . GLN A 1 601 ? -15.258 9.343 5.991 1.00 83.50 601 GLN A N 1
ATOM 4979 C CA . GLN A 1 601 ? -15.778 8.232 5.191 1.00 83.50 601 GLN A CA 1
ATOM 4980 C C . GLN A 1 601 ? -14.648 7.258 4.845 1.00 83.50 601 GLN A C 1
ATOM 4982 O O . GLN A 1 601 ? -13.757 7.586 4.064 1.00 83.50 601 GLN A O 1
ATOM 4987 N N . GLN A 1 602 ? -14.699 6.060 5.422 1.00 87.25 602 GLN A N 1
ATOM 4988 C CA . GLN A 1 602 ? -13.714 5.001 5.214 1.00 87.25 602 GLN A CA 1
ATOM 4989 C C . GLN A 1 602 ? -14.383 3.626 5.317 1.00 87.25 602 GLN A C 1
ATOM 4991 O O . GLN A 1 602 ? -15.378 3.447 6.026 1.00 87.25 602 GLN A O 1
ATOM 4996 N N . TYR A 1 603 ? -13.805 2.633 4.654 1.00 90.12 603 TYR A N 1
ATOM 4997 C CA . TYR A 1 603 ? -14.104 1.239 4.944 1.00 90.12 603 TYR A CA 1
ATOM 4998 C C . TYR A 1 603 ? -13.534 0.887 6.321 1.00 90.12 603 TYR A C 1
ATOM 5000 O O . TYR A 1 603 ? -12.386 1.218 6.626 1.00 90.12 603 TYR A O 1
ATOM 5008 N N . ASN A 1 604 ? -14.340 0.234 7.158 1.00 88.94 604 ASN A N 1
ATOM 5009 C CA . ASN A 1 604 ? -13.935 -0.195 8.500 1.00 88.94 604 ASN A CA 1
ATOM 5010 C C . ASN A 1 604 ? -13.953 -1.718 8.573 1.00 88.94 604 ASN A C 1
ATOM 5012 O O . ASN A 1 604 ? -14.988 -2.327 8.313 1.00 88.94 604 ASN A O 1
ATOM 5016 N N . HIS A 1 605 ? -12.830 -2.330 8.933 1.00 92.88 605 HIS A N 1
ATOM 5017 C CA . HIS A 1 605 ? -12.738 -3.777 9.102 1.00 92.88 605 HIS A CA 1
ATOM 5018 C C . HIS A 1 605 ? -12.989 -4.134 10.564 1.00 92.88 605 HIS A C 1
ATOM 5020 O O . HIS A 1 605 ? -12.263 -3.712 11.458 1.00 92.88 605 HIS A O 1
ATOM 5026 N N . LEU A 1 606 ? -14.054 -4.886 10.813 1.00 95.00 606 LEU A N 1
ATOM 5027 C CA . LEU A 1 606 ? -14.456 -5.346 12.131 1.00 95.00 606 LEU A CA 1
ATOM 5028 C C . LEU A 1 606 ? -14.038 -6.800 12.320 1.00 95.00 606 LEU A C 1
ATOM 5030 O O . LEU A 1 606 ? -14.451 -7.663 11.548 1.00 95.00 606 LEU A O 1
ATOM 5034 N N . LYS A 1 607 ? -13.293 -7.071 13.389 1.00 97.25 607 LYS A N 1
ATOM 5035 C CA . LYS A 1 607 ? -13.092 -8.412 13.941 1.00 97.25 607 LYS A CA 1
ATOM 5036 C C . LYS A 1 607 ? -14.072 -8.598 15.094 1.00 97.25 607 LYS A C 1
ATOM 5038 O O . LYS A 1 607 ? -14.059 -7.823 16.050 1.00 97.25 607 LYS A O 1
ATOM 5043 N N . ILE A 1 608 ? -14.953 -9.582 14.985 1.00 98.06 608 ILE A N 1
ATOM 5044 C CA . ILE A 1 608 ? -16.027 -9.865 15.939 1.00 98.06 608 ILE A CA 1
ATOM 5045 C C . ILE A 1 608 ? -15.709 -11.204 16.598 1.00 98.06 608 ILE A C 1
ATOM 5047 O O . ILE A 1 608 ? -15.723 -12.236 15.937 1.00 98.06 608 ILE A O 1
ATOM 5051 N N . ASN A 1 609 ? -15.449 -11.191 17.897 1.00 97.94 609 ASN A N 1
ATOM 5052 C CA . ASN A 1 609 ? -15.194 -12.383 18.693 1.00 97.94 609 ASN A CA 1
ATOM 5053 C C . ASN A 1 609 ? -16.372 -12.609 19.645 1.00 97.94 609 ASN A C 1
ATOM 5055 O O . ASN A 1 609 ? -16.657 -11.768 20.502 1.00 97.94 609 ASN A O 1
ATOM 5059 N N . ILE A 1 610 ? -17.067 -13.733 19.470 1.00 97.56 610 ILE A N 1
ATOM 5060 C CA . ILE A 1 610 ? -18.183 -14.156 20.317 1.00 97.56 610 ILE A CA 1
ATOM 5061 C C . ILE A 1 610 ? -17.763 -15.404 21.082 1.00 97.56 610 ILE A C 1
ATOM 5063 O O . ILE A 1 610 ? -17.396 -16.421 20.495 1.00 97.56 610 ILE A O 1
ATOM 5067 N N . GLN A 1 611 ? -17.866 -15.337 22.402 1.00 95.88 611 GLN A N 1
ATOM 5068 C CA . GLN A 1 611 ? -17.634 -16.441 23.321 1.00 95.88 611 GLN A CA 1
ATOM 5069 C C . GLN A 1 611 ? -18.822 -16.585 24.271 1.00 95.88 611 GLN A C 1
ATOM 5071 O O . GLN A 1 611 ? -19.653 -15.686 24.403 1.00 95.88 611 GLN A O 1
ATOM 5076 N N . SER A 1 612 ? -18.867 -17.694 25.008 1.00 92.62 612 SER A N 1
ATOM 5077 C CA . SER A 1 612 ? -19.944 -17.962 25.968 1.00 92.62 612 SER A CA 1
ATOM 5078 C C . SER A 1 612 ? -20.070 -16.891 27.056 1.00 92.62 612 SER A C 1
ATOM 5080 O O . SER A 1 612 ? -21.168 -16.654 27.542 1.00 92.62 612 SER A O 1
ATOM 5082 N N . SER A 1 613 ? -18.975 -16.225 27.428 1.00 94.31 613 SER A N 1
ATOM 5083 C CA . SER A 1 613 ? -18.950 -15.200 28.479 1.00 94.31 613 SER A CA 1
ATOM 5084 C C . SER A 1 613 ? -18.549 -13.810 27.989 1.00 94.31 613 SER A C 1
ATOM 5086 O O . SER A 1 613 ? -18.531 -12.871 28.788 1.00 94.31 613 SER A O 1
ATOM 5088 N N . SER A 1 614 ? -18.223 -13.633 26.704 1.00 96.75 614 SER A N 1
ATOM 5089 C CA . SER A 1 614 ? -17.811 -12.326 26.194 1.00 96.75 614 SER A CA 1
ATOM 5090 C C . SER A 1 614 ? -18.166 -12.080 24.730 1.00 96.75 614 SER A C 1
ATOM 5092 O O . SER A 1 614 ? -18.216 -12.997 23.918 1.00 96.75 614 SER A O 1
ATOM 5094 N N . LEU A 1 615 ? -18.390 -10.809 24.407 1.00 97.88 615 LEU A N 1
ATOM 5095 C CA . LEU A 1 615 ? -18.471 -10.290 23.048 1.00 97.88 615 LEU A CA 1
ATOM 5096 C C . LEU A 1 615 ? -17.455 -9.160 22.919 1.00 97.88 615 LEU A C 1
ATOM 5098 O O . LEU A 1 615 ? -17.536 -8.167 23.646 1.00 97.88 615 LEU A O 1
ATOM 5102 N N . GLU A 1 616 ? -16.539 -9.280 21.968 1.00 98.19 616 GLU A N 1
ATOM 5103 C CA . GLU A 1 616 ? -15.584 -8.231 21.634 1.00 98.19 616 GLU A CA 1
ATOM 5104 C C . GLU A 1 616 ? -15.687 -7.877 20.150 1.00 98.19 616 GLU A C 1
ATOM 5106 O O . GLU A 1 616 ? -15.665 -8.749 19.286 1.00 98.19 616 GLU A O 1
ATOM 5111 N N . ILE A 1 617 ? -15.813 -6.585 19.847 1.00 98.12 617 ILE A N 1
ATOM 5112 C CA . ILE A 1 617 ? -15.758 -6.069 18.479 1.00 98.12 617 ILE A CA 1
ATOM 5113 C C . ILE A 1 617 ? -14.575 -5.116 18.397 1.00 98.12 617 ILE A C 1
ATOM 5115 O O . ILE A 1 617 ? -14.551 -4.078 19.065 1.00 98.12 617 ILE A O 1
ATOM 5119 N N . ILE A 1 618 ? -13.605 -5.470 17.564 1.00 97.81 618 ILE A N 1
ATOM 5120 C CA . ILE A 1 618 ? -12.375 -4.725 17.319 1.00 97.81 618 ILE A CA 1
ATOM 5121 C C . ILE A 1 618 ? -12.475 -4.094 15.935 1.00 97.81 618 ILE A C 1
ATOM 5123 O O . ILE A 1 618 ? -12.763 -4.779 14.960 1.00 97.81 618 ILE A O 1
ATOM 5127 N N . ASN A 1 619 ? -12.237 -2.788 15.845 1.00 95.25 619 ASN A N 1
ATOM 5128 C CA . ASN A 1 619 ? -12.079 -2.105 14.570 1.00 95.25 619 ASN A CA 1
ATOM 5129 C C . ASN A 1 619 ? -10.595 -2.050 14.201 1.00 95.25 619 ASN A C 1
ATOM 5131 O O . ASN A 1 619 ? -9.791 -1.513 14.968 1.00 95.25 619 ASN A O 1
ATOM 5135 N N . VAL A 1 620 ? -10.258 -2.584 13.033 1.00 93.44 620 VAL A N 1
ATOM 5136 C CA . VAL A 1 620 ? -8.934 -2.523 12.418 1.00 93.44 620 VAL A CA 1
ATOM 5137 C C . VAL A 1 620 ? -8.899 -1.308 11.497 1.00 93.44 620 VAL A C 1
ATOM 5139 O O . VAL A 1 620 ? -9.702 -1.181 10.569 1.00 93.44 620 VAL A O 1
ATOM 5142 N N . VAL A 1 621 ? -7.980 -0.388 11.772 1.00 90.31 621 VAL A N 1
ATOM 5143 C CA . VAL A 1 621 ? -7.824 0.865 11.032 1.00 90.31 621 VAL A CA 1
ATOM 5144 C C . VAL A 1 621 ? -6.475 0.862 10.326 1.00 90.31 621 VAL A C 1
ATOM 5146 O O . VAL A 1 621 ? -5.428 0.785 10.970 1.00 90.31 621 VAL A O 1
ATOM 5149 N N . TYR A 1 622 ? -6.520 0.970 9.000 1.00 88.12 622 TYR A N 1
ATOM 5150 C CA . TYR A 1 622 ? -5.353 1.027 8.121 1.00 88.12 622 TYR A CA 1
ATOM 5151 C C . TYR A 1 622 ? -4.926 2.480 7.894 1.00 88.12 622 TYR A C 1
ATOM 5153 O O . TYR A 1 622 ? -5.211 3.052 6.843 1.00 88.12 622 TYR A O 1
ATOM 5161 N N . ASP A 1 623 ? -4.308 3.089 8.905 1.00 87.44 623 ASP A N 1
ATOM 5162 C CA . ASP A 1 623 ? -3.727 4.433 8.809 1.00 87.44 623 ASP A CA 1
ATOM 5163 C C . ASP A 1 623 ? -2.209 4.343 8.560 1.00 87.44 623 ASP A C 1
ATOM 5165 O O . ASP A 1 623 ? -1.767 3.419 7.882 1.00 87.44 623 ASP A O 1
ATOM 5169 N N . GLN A 1 624 ? -1.401 5.261 9.103 1.00 84.25 624 GLN A N 1
ATOM 5170 C CA . GLN A 1 624 ? 0.066 5.198 9.013 1.00 84.25 624 GLN A CA 1
ATOM 5171 C C . GLN A 1 624 ? 0.592 3.819 9.441 1.00 84.25 624 GLN A C 1
ATOM 5173 O O . GLN A 1 624 ? 1.392 3.192 8.753 1.00 84.25 624 GLN A O 1
ATOM 5178 N N . ALA A 1 625 ? 0.051 3.322 10.554 1.00 85.38 625 ALA A N 1
ATOM 5179 C CA . ALA A 1 625 ? 0.215 1.963 11.035 1.00 85.38 625 ALA A CA 1
ATOM 5180 C C . ALA A 1 625 ? -1.156 1.284 11.141 1.00 85.38 625 ALA A C 1
ATOM 5182 O O . ALA A 1 625 ? -2.186 1.944 11.323 1.00 85.38 625 ALA A O 1
ATOM 5183 N N . ILE A 1 626 ? -1.166 -0.050 11.082 1.00 88.12 626 ILE A N 1
ATOM 5184 C CA . ILE A 1 626 ? -2.367 -0.825 11.400 1.00 88.12 626 ILE A CA 1
ATOM 5185 C C . ILE A 1 626 ? -2.620 -0.676 12.897 1.00 88.12 626 ILE A C 1
ATOM 5187 O O . ILE A 1 626 ? -1.793 -1.069 13.720 1.00 88.12 626 ILE A O 1
ATOM 5191 N N . THR A 1 627 ? -3.766 -0.104 13.251 1.00 88.62 627 THR A N 1
ATOM 5192 C CA . THR A 1 627 ? -4.189 0.018 14.646 1.00 88.62 627 THR A CA 1
ATOM 5193 C C . THR A 1 627 ? -5.448 -0.794 14.876 1.00 88.62 627 THR A C 1
ATOM 5195 O O . THR A 1 627 ? -6.417 -0.707 14.125 1.00 88.62 627 THR A O 1
ATOM 5198 N N . GLU A 1 628 ? -5.433 -1.591 15.936 1.00 93.31 628 GLU A N 1
ATOM 5199 C CA . GLU A 1 628 ? -6.596 -2.347 16.379 1.00 93.31 628 GLU A CA 1
ATOM 5200 C C . GLU A 1 628 ? -7.173 -1.690 17.626 1.00 93.31 628 GLU A C 1
ATOM 5202 O O . GLU A 1 628 ? -6.469 -1.427 18.606 1.00 93.31 628 GLU A O 1
ATOM 5207 N N . LYS A 1 629 ? -8.472 -1.392 17.590 1.00 93.56 629 LYS A N 1
ATOM 5208 C CA . LYS A 1 629 ? -9.162 -0.773 18.715 1.00 93.56 629 LYS A CA 1
ATOM 5209 C C . LYS A 1 629 ? -10.458 -1.497 19.017 1.00 93.56 629 LYS A C 1
ATOM 5211 O O . LYS A 1 629 ? -11.377 -1.490 18.205 1.00 93.56 629 LYS A O 1
ATOM 5216 N N . THR A 1 630 ? -10.570 -2.037 20.225 1.00 96.00 630 THR A N 1
ATOM 5217 C CA . THR A 1 630 ? -11.839 -2.545 20.749 1.00 96.00 630 THR A CA 1
ATOM 5218 C C . THR A 1 630 ? -12.867 -1.413 20.815 1.00 96.00 630 THR A C 1
ATOM 5220 O O . THR A 1 630 ? -12.685 -0.441 21.557 1.00 96.00 630 THR A O 1
ATOM 5223 N N . ILE A 1 631 ? -13.936 -1.527 20.024 1.00 96.69 631 ILE A N 1
ATOM 5224 C CA . ILE A 1 631 ? -15.046 -0.566 19.972 1.00 96.69 631 ILE A CA 1
ATOM 5225 C C . ILE A 1 631 ? -16.258 -1.013 20.788 1.00 96.69 631 ILE A C 1
ATOM 5227 O O . ILE A 1 631 ? -17.033 -0.165 21.235 1.00 96.69 631 ILE A O 1
ATOM 5231 N N . VAL A 1 632 ? -16.392 -2.320 21.023 1.00 98.00 632 VAL A N 1
ATOM 5232 C CA . VAL A 1 632 ? -17.373 -2.919 21.933 1.00 98.00 632 VAL A CA 1
ATOM 5233 C C . VAL A 1 632 ? -16.691 -4.024 22.720 1.00 98.00 632 VAL A C 1
ATOM 5235 O O . VAL A 1 632 ? -16.020 -4.867 22.132 1.00 98.00 632 VAL A O 1
ATOM 5238 N N . LYS A 1 633 ? -16.905 -4.049 24.033 1.00 98.00 633 LYS A N 1
ATOM 5239 C CA . LYS A 1 633 ? -16.527 -5.162 24.898 1.00 98.00 633 LYS A CA 1
ATOM 5240 C C . LYS A 1 633 ? -17.632 -5.417 25.905 1.00 98.00 633 LYS A C 1
ATOM 5242 O O . LYS A 1 633 ? -17.944 -4.544 26.707 1.00 98.00 633 LYS A O 1
ATOM 5247 N N . ILE A 1 634 ? -18.220 -6.602 25.873 1.00 97.50 634 ILE A N 1
ATOM 5248 C CA . ILE A 1 634 ? -19.228 -7.038 26.837 1.00 97.50 634 ILE A CA 1
ATOM 5249 C C . ILE A 1 634 ? -18.727 -8.312 27.500 1.00 97.50 634 ILE A C 1
ATOM 5251 O O . ILE A 1 634 ? -18.276 -9.224 26.814 1.00 97.50 634 ILE A O 1
ATOM 5255 N N . GLN A 1 635 ? -18.779 -8.368 28.827 1.00 96.81 635 GLN A N 1
ATOM 5256 C CA . GLN A 1 635 ? -18.297 -9.493 29.622 1.00 96.81 635 GLN A CA 1
ATOM 5257 C C . GLN A 1 635 ? -19.326 -9.887 30.678 1.00 96.81 635 GLN A C 1
ATOM 5259 O O . GLN A 1 635 ? -19.886 -9.029 31.364 1.00 96.81 635 GLN A O 1
ATOM 5264 N N . ILE A 1 636 ? -19.536 -11.193 30.818 1.00 94.00 636 ILE A N 1
ATOM 5265 C CA . ILE A 1 636 ? -20.292 -11.818 31.899 1.00 94.00 636 ILE A CA 1
ATOM 5266 C C . ILE A 1 636 ? -19.278 -12.261 32.955 1.00 94.00 636 ILE A C 1
ATOM 5268 O O . ILE A 1 636 ? -18.391 -13.070 32.693 1.00 94.00 636 ILE A O 1
ATOM 5272 N N . LEU A 1 637 ? -19.400 -11.695 34.146 1.00 92.62 637 LEU A N 1
ATOM 5273 C CA . LEU A 1 637 ? -18.513 -11.888 35.281 1.00 92.62 637 LEU A CA 1
ATOM 5274 C C . LEU A 1 637 ? -19.249 -12.645 36.387 1.00 92.62 637 LEU A C 1
ATOM 5276 O O . LEU A 1 637 ? -20.457 -12.479 36.583 1.00 92.62 637 LEU A O 1
ATOM 5280 N N . ASN A 1 638 ? -18.501 -13.442 37.143 1.00 88.44 638 ASN A N 1
ATOM 5281 C CA . ASN A 1 638 ? -18.969 -13.934 38.435 1.00 88.44 638 ASN A CA 1
ATOM 5282 C C . ASN A 1 638 ? -19.047 -12.753 39.419 1.00 88.44 638 ASN A C 1
ATOM 5284 O O . ASN A 1 638 ? -18.271 -11.802 39.288 1.00 88.44 638 ASN A O 1
ATOM 5288 N N . LEU A 1 639 ? -20.026 -12.790 40.329 1.00 72.12 639 LEU A N 1
ATOM 5289 C CA . LEU A 1 639 ? -20.230 -11.751 41.345 1.00 72.12 639 LEU A CA 1
ATOM 5290 C C . LEU A 1 639 ? -19.055 -11.630 42.318 1.00 72.12 639 LEU A C 1
ATOM 5292 O O . LEU A 1 639 ? -18.464 -12.680 42.658 1.00 72.12 639 LEU A O 1
#

Organism: NCBI:txid43138

Radius of gyration: 41.27 Å; chains: 1; bounding box: 103×100×112 Å

Foldseek 3Di:
DDDDDDPPPPVVVVVVVVVVVVVVVVVVVVVVVVVPDDPDDDDPVPDDPVVVVVVVVVVVVVVVVVVVVVVDDDDDDPPVVVVVVVVVVVVVVVVVVVVVVVVVVVPDPPVPVPPPPDDDDPDDPVVVVVVVVVVVVVVVVVVVVVVVVVVVVVVVVVVVPPPDDDDDPPDDCVVVVVVVVVVVVVVVVVVVVVVVVVVVVVVVVVVVVVVVVVVVVVVVVVVVVVVVVVPPLDKDKFKDKDFVCACVVPVPNWAAAFDKDKDKAWGPDFHPDQWDKDKAWQKWKFFFAQWFWFKDFPDTHRTITMIMITTYHGTTHGTMIIMMIILALQKDKDWPTKDFPDFKDKDWRDALQFFDWAKAWDTWHFHAFAKKFWDFPGDHSTMTIIGIDHDPPHHVRTGITIMMIMTGHPQFKDWPDKDKDQFKDKAPKDFDDPQWDKDWGFGIWGGHGRGMWMWHWDWDDDPTTIIIIIGTPPDRGGMTITIIMIGGNDDPDFWDDWAFADKDKDFDDDPDDPPAAQKWKAFDVVRDIDRDADKDKDKDALPCPFTKMKIKGFQDAQKKKWKWAQHDDPDPPPRTDIDIDHRHPVTTMMIMITTIGTPHRGIWMWIWGDDNFKTWIWTFDRGRDTDIHTRIIMGIGHD

pLDDT: mean 76.71, std 21.75, range [30.17, 98.19]